Protein AF-0000000068005832 (afdb_homodimer)

Structure (mmCIF, N/CA/C/O backbone):
data_AF-0000000068005832-model_v1
#
loop_
_entity.id
_entity.type
_entity.pdbx_description
1 polymer 'Uncharacterized protein'
#
loop_
_atom_site.group_PDB
_atom_site.id
_atom_site.type_symbol
_atom_site.label_atom_id
_atom_site.label_alt_id
_atom_site.label_comp_id
_atom_site.label_asym_id
_atom_site.label_entity_id
_atom_site.label_seq_id
_atom_site.pdbx_PDB_ins_code
_atom_site.Cartn_x
_atom_site.Cartn_y
_atom_site.Cartn_z
_atom_site.occupancy
_atom_site.B_iso_or_equiv
_atom_site.auth_seq_id
_atom_site.auth_comp_id
_atom_site.auth_asym_id
_atom_site.auth_atom_id
_atom_site.pdbx_PDB_model_num
ATOM 1 N N . MET A 1 1 ? -2.735 38.55 -3.356 1 55.18 1 MET A N 1
ATOM 2 C CA . MET A 1 1 ? -2.197 38.362 -2.012 1 55.18 1 MET A CA 1
ATOM 3 C C . MET A 1 1 ? -1.033 37.377 -2.024 1 55.18 1 MET A C 1
ATOM 5 O O . MET A 1 1 ? -1.117 36.318 -2.65 1 55.18 1 MET A O 1
ATOM 9 N N . ASN A 1 2 ? 0.108 37.755 -1.456 1 75.52 2 ASN A N 1
ATOM 10 C CA . ASN A 1 2 ? 1.278 36.884 -1.427 1 75.52 2 ASN A CA 1
ATOM 11 C C . ASN A 1 2 ? 1.15 35.807 -0.353 1 75.52 2 ASN A C 1
ATOM 13 O O . ASN A 1 2 ? 0.269 35.883 0.505 1 75.52 2 ASN A O 1
ATOM 17 N N . ILE A 1 3 ? 1.871 34.743 -0.411 1 80.17 3 ILE A N 1
ATOM 18 C CA . ILE A 1 3 ? 1.793 33.602 0.495 1 80.17 3 ILE A CA 1
ATOM 19 C C . ILE A 1 3 ? 1.867 34.086 1.941 1 80.17 3 ILE A C 1
ATOM 21 O O . ILE A 1 3 ? 1.166 33.565 2.813 1 80.17 3 ILE A O 1
ATOM 25 N N . GLY A 1 4 ? 2.607 35.173 2.174 1 81.39 4 GLY A N 1
ATOM 26 C CA . GLY A 1 4 ? 2.733 35.722 3.515 1 81.39 4 GLY A CA 1
ATOM 27 C C . GLY A 1 4 ? 1.427 36.264 4.064 1 81.39 4 GLY A C 1
ATOM 28 O O . GLY A 1 4 ? 1.068 35.989 5.21 1 81.39 4 GLY A O 1
ATOM 29 N N . GLU A 1 5 ? 0.738 37.005 3.262 1 84.76 5 GLU A N 1
ATOM 30 C CA . GLU A 1 5 ? -0.557 37.547 3.661 1 84.76 5 GLU A CA 1
ATOM 31 C C . GLU A 1 5 ? -1.582 36.435 3.863 1 84.76 5 GLU A C 1
ATOM 33 O O . GLU A 1 5 ? -2.393 36.492 4.79 1 84.76 5 GLU A O 1
ATOM 38 N N . ARG A 1 6 ? -1.411 35.477 3.081 1 88.13 6 ARG A N 1
ATOM 39 C CA . ARG A 1 6 ? -2.378 34.385 3.14 1 88.13 6 ARG A CA 1
ATOM 40 C C . ARG A 1 6 ? -2.133 33.503 4.36 1 88.13 6 ARG A C 1
ATOM 42 O O . ARG A 1 6 ? -3.05 32.837 4.845 1 88.13 6 ARG A O 1
ATOM 49 N N . MET A 1 7 ? -0.956 33.503 4.856 1 93.42 7 MET A N 1
ATOM 50 C CA . MET A 1 7 ? -0.612 32.691 6.02 1 93.42 7 MET A CA 1
ATOM 51 C C . MET A 1 7 ? -1.177 33.303 7.297 1 93.42 7 MET A C 1
ATOM 53 O O . MET A 1 7 ? -1.209 32.651 8.342 1 93.42 7 MET A O 1
ATOM 57 N N . LYS A 1 8 ? -1.651 34.499 7.269 1 93.46 8 LYS A N 1
ATOM 58 C CA . LYS A 1 8 ? -2.173 35.18 8.45 1 93.46 8 LYS A CA 1
ATOM 59 C C . LYS A 1 8 ? -3.326 34.398 9.071 1 93.46 8 LYS A C 1
ATOM 61 O O . LYS A 1 8 ? -3.495 34.396 10.293 1 93.46 8 LYS A O 1
ATOM 66 N N . ARG A 1 9 ? -4.049 33.723 8.257 1 93.71 9 ARG A N 1
ATOM 67 C CA . ARG A 1 9 ? -5.197 32.972 8.753 1 93.71 9 ARG A CA 1
ATOM 68 C C . ARG A 1 9 ? -4.751 31.804 9.626 1 93.71 9 ARG A C 1
ATOM 70 O O . ARG A 1 9 ? -5.552 31.242 10.377 1 93.71 9 ARG A O 1
ATOM 77 N N . TRP A 1 10 ? -3.475 31.425 9.516 1 96.61 10 TRP A N 1
ATOM 78 C CA . TRP A 1 10 ? -2.961 30.261 10.231 1 96.61 10 TRP A CA 1
ATOM 79 C C . TRP A 1 10 ? -2.21 30.683 11.489 1 96.61 10 TRP A C 1
ATOM 81 O O . TRP A 1 10 ? -1.768 29.837 12.27 1 96.61 10 TRP A O 1
ATOM 91 N N . GLU A 1 11 ? -2.033 32.023 11.653 1 96.67 11 GLU A N 1
ATOM 92 C CA . GLU A 1 11 ? -1.343 32.508 12.845 1 96.67 11 GLU A CA 1
ATOM 93 C C . GLU A 1 11 ? -2.045 32.039 14.117 1 96.67 11 GLU A C 1
ATOM 95 O O . GLU A 1 11 ? -3.264 32.173 14.245 1 96.67 11 GLU A O 1
ATOM 100 N N . GLY A 1 12 ? -1.289 31.372 14.984 1 97.52 12 GLY A N 1
ATOM 101 C CA . GLY A 1 12 ? -1.808 30.9 16.257 1 97.52 12 GLY A CA 1
ATOM 102 C C . GLY A 1 12 ? -2.505 29.556 16.156 1 97.52 12 GLY A C 1
ATOM 103 O O . GLY A 1 12 ? -2.894 28.975 17.171 1 97.52 12 GLY A O 1
ATOM 104 N N . LYS A 1 13 ? -2.668 29.08 14.939 1 98.25 13 LYS A N 1
ATOM 105 C CA . LYS A 1 13 ? -3.28 27.768 14.751 1 98.25 13 LYS A CA 1
ATOM 106 C C . LYS A 1 13 ? -2.272 26.65 15.004 1 98.25 13 LYS A C 1
ATOM 108 O O . LYS A 1 13 ? -1.062 26.883 14.992 1 98.25 13 LYS A O 1
ATOM 113 N N . VAL A 1 14 ? -2.743 25.446 15.211 1 98.83 14 VAL A N 1
ATOM 114 C CA . VAL A 1 14 ? -1.904 24.34 15.661 1 98.83 14 VAL A CA 1
ATOM 115 C C . VAL A 1 14 ? -1.638 23.387 14.498 1 98.83 14 VAL A C 1
ATOM 117 O O . VAL A 1 14 ? -2.574 22.894 13.864 1 98.83 14 VAL A O 1
ATOM 120 N N . ALA A 1 15 ? -0.377 23.149 14.211 1 98.91 15 ALA A N 1
ATOM 121 C CA . ALA A 1 15 ? 0.056 22.194 13.194 1 98.91 15 ALA A CA 1
ATOM 122 C C . ALA A 1 15 ? 0.764 21 13.829 1 98.91 15 ALA A C 1
ATOM 124 O O . ALA A 1 15 ? 1.567 21.165 14.751 1 98.91 15 ALA A O 1
ATOM 125 N N . VAL A 1 16 ? 0.425 19.832 13.369 1 98.93 16 VAL A N 1
ATOM 126 C CA . VAL A 1 16 ? 1.159 18.622 13.722 1 98.93 16 VAL A CA 1
ATOM 127 C C . VAL A 1 16 ? 1.986 18.152 12.528 1 98.93 16 VAL A C 1
ATOM 129 O O . VAL A 1 16 ? 1.468 18.031 11.415 1 98.93 16 VAL A O 1
ATOM 132 N N . VAL A 1 17 ? 3.235 17.935 12.726 1 98.87 17 VAL A N 1
ATOM 133 C CA . VAL A 1 17 ? 4.133 17.436 11.689 1 98.87 17 VAL A CA 1
ATOM 134 C C . VAL A 1 17 ? 4.774 16.127 12.146 1 98.87 17 VAL A C 1
ATOM 136 O O . VAL A 1 17 ? 5.459 16.09 13.171 1 98.87 17 VAL A O 1
ATOM 139 N N . THR A 1 18 ? 4.554 15.078 11.42 1 98.54 18 THR A N 1
ATOM 140 C CA . THR A 1 18 ? 5.218 13.817 11.731 1 98.54 18 THR A CA 1
ATOM 141 C C . THR A 1 18 ? 6.554 13.715 10.999 1 98.54 18 THR A C 1
ATOM 143 O O . THR A 1 18 ? 6.721 14.284 9.919 1 98.54 18 THR A O 1
ATOM 146 N N . GLY A 1 19 ? 7.491 12.994 11.585 1 96.11 19 GLY A N 1
ATOM 147 C CA . GLY A 1 19 ? 8.809 12.9 10.979 1 96.11 19 GLY A CA 1
ATOM 148 C C . GLY A 1 19 ? 9.548 14.225 10.949 1 96.11 19 GLY A C 1
ATOM 149 O O . GLY A 1 19 ? 10.273 14.515 9.995 1 96.11 19 GLY A O 1
ATOM 150 N N . ALA A 1 20 ? 9.383 15.031 11.91 1 95.06 20 ALA A N 1
ATOM 151 C CA . ALA A 1 20 ? 9.895 16.398 11.943 1 95.06 20 ALA A CA 1
ATOM 152 C C . ALA A 1 20 ? 11.407 16.413 12.15 1 95.06 20 ALA A C 1
ATOM 154 O O . ALA A 1 20 ? 12.057 17.442 11.951 1 95.06 20 ALA A O 1
ATOM 155 N N . SER A 1 21 ? 12.002 15.292 12.473 1 91.67 21 SER A N 1
ATOM 156 C CA . SER A 1 21 ? 13.443 15.201 12.683 1 91.67 21 SER A CA 1
ATOM 157 C C . SER A 1 21 ? 14.185 15.032 11.361 1 91.67 21 SER A C 1
ATOM 159 O O . SER A 1 21 ? 15.407 15.184 11.305 1 91.67 21 SER A O 1
ATOM 161 N N . GLY A 1 22 ? 13.474 14.685 10.297 1 93.33 22 GLY A N 1
ATOM 162 C CA . GLY A 1 22 ? 14.09 14.539 8.988 1 93.33 22 GLY A CA 1
ATOM 163 C C . GLY A 1 22 ? 14.248 15.856 8.253 1 93.33 22 GLY A C 1
ATOM 164 O O . GLY A 1 22 ? 13.76 16.892 8.711 1 93.33 22 GLY A O 1
ATOM 165 N N . ALA A 1 23 ? 14.844 15.816 7.117 1 95.66 23 ALA A N 1
ATOM 166 C CA . ALA A 1 23 ? 15.161 17.005 6.331 1 95.66 23 ALA A CA 1
ATOM 167 C C . ALA A 1 23 ? 13.891 17.733 5.901 1 95.66 23 ALA A C 1
ATOM 169 O O . ALA A 1 23 ? 13.76 18.942 6.108 1 95.66 23 ALA A O 1
ATOM 170 N N . ILE A 1 24 ? 12.969 16.976 5.327 1 97.81 24 ILE A N 1
ATOM 171 C CA . ILE A 1 24 ? 11.745 17.577 4.809 1 97.81 24 ILE A CA 1
ATOM 172 C C . ILE A 1 24 ? 10.864 18.035 5.969 1 97.81 24 ILE A C 1
ATOM 174 O O . ILE A 1 24 ? 10.403 19.178 5.992 1 97.81 24 ILE A O 1
ATOM 178 N N . GLY A 1 25 ? 10.675 17.178 6.976 1 97.42 25 GLY A N 1
ATOM 179 C CA . GLY A 1 25 ? 9.859 17.516 8.131 1 97.42 25 GLY A CA 1
ATOM 180 C C . GLY A 1 25 ? 10.386 18.709 8.906 1 97.42 25 GLY A C 1
ATOM 181 O O . GLY A 1 25 ? 9.61 19.543 9.376 1 97.42 25 GLY A O 1
ATOM 182 N N . GLY A 1 26 ? 11.668 18.742 9.012 1 96.78 26 GLY A N 1
ATOM 183 C CA . GLY A 1 26 ? 12.285 19.882 9.672 1 96.78 26 GLY A CA 1
ATOM 184 C C . GLY A 1 26 ? 12.067 21.188 8.932 1 96.78 26 GLY A C 1
ATOM 185 O O . GLY A 1 26 ? 11.743 22.208 9.544 1 96.78 26 GLY A O 1
ATOM 186 N N . ALA A 1 27 ? 12.187 21.166 7.619 1 98.13 27 ALA A N 1
ATOM 187 C CA . ALA A 1 27 ? 11.991 22.366 6.811 1 98.13 27 ALA A CA 1
ATOM 188 C C . ALA A 1 27 ? 10.542 22.841 6.877 1 98.13 27 ALA A C 1
ATOM 190 O O . ALA A 1 27 ? 10.28 24.041 6.988 1 98.13 27 ALA A O 1
ATOM 191 N N . ILE A 1 28 ? 9.624 21.897 6.836 1 98.54 28 ILE A N 1
ATOM 192 C CA . ILE A 1 28 ? 8.207 22.234 6.925 1 98.54 28 ILE A CA 1
ATOM 193 C C . ILE A 1 28 ? 7.909 22.857 8.287 1 98.54 28 ILE A C 1
ATOM 195 O O . ILE A 1 28 ? 7.26 23.902 8.37 1 98.54 28 ILE A O 1
ATOM 199 N N . SER A 1 29 ? 8.413 22.224 9.334 1 98.32 29 SER A N 1
ATOM 200 C CA . SER A 1 29 ? 8.199 22.733 10.685 1 98.32 29 SER A CA 1
ATOM 201 C C . SER A 1 29 ? 8.734 24.154 10.832 1 98.32 29 SER A C 1
ATOM 203 O O . SER A 1 29 ? 8.051 25.027 11.371 1 98.32 29 SER A O 1
ATOM 205 N N . LYS A 1 30 ? 9.911 24.366 10.344 1 97.7 30 LYS A N 1
ATOM 206 C CA . LYS A 1 30 ? 10.561 25.67 10.433 1 97.7 30 LYS A CA 1
ATOM 207 C C . LYS A 1 30 ? 9.718 26.751 9.762 1 97.7 30 LYS A C 1
ATOM 209 O O . LYS A 1 30 ? 9.467 27.805 10.351 1 97.7 30 LYS A O 1
ATOM 214 N N . GLU A 1 31 ? 9.249 26.495 8.56 1 97.27 31 GLU A N 1
ATOM 215 C CA . GLU A 1 31 ? 8.505 27.499 7.804 1 97.27 31 GLU A CA 1
ATOM 216 C C . GLU A 1 31 ? 7.138 27.759 8.429 1 97.27 31 GLU A C 1
ATOM 218 O O . GLU A 1 31 ? 6.646 28.889 8.411 1 97.27 31 GLU A O 1
ATOM 223 N N . LEU A 1 32 ? 6.519 26.757 8.998 1 98.21 32 LEU A N 1
ATOM 224 C CA . LEU A 1 32 ? 5.236 26.931 9.669 1 98.21 32 LEU A CA 1
ATOM 225 C C . LEU A 1 32 ? 5.392 27.772 10.932 1 98.21 32 LEU A C 1
ATOM 227 O O . LEU A 1 32 ? 4.552 28.627 11.222 1 98.21 32 LEU A O 1
ATOM 231 N N . VAL A 1 33 ? 6.473 27.544 11.669 1 97.96 33 VAL A N 1
ATOM 232 C CA . VAL A 1 33 ? 6.747 28.322 12.872 1 97.96 33 VAL A CA 1
ATOM 233 C C . VAL A 1 33 ? 7 29.781 12.498 1 97.96 33 VAL A C 1
ATOM 235 O O . VAL A 1 33 ? 6.461 30.693 13.129 1 97.96 33 VAL A O 1
ATOM 238 N N . LYS A 1 34 ? 7.764 29.998 11.49 1 96.38 34 LYS A N 1
ATOM 239 C CA . LYS A 1 34 ? 8.047 31.353 11.026 1 96.38 34 LYS A CA 1
ATOM 240 C C . LYS A 1 34 ? 6.764 32.078 10.632 1 96.38 34 LYS A C 1
ATOM 242 O O . LYS A 1 34 ? 6.668 33.3 10.77 1 96.38 34 LYS A O 1
ATOM 247 N N . ALA A 1 35 ? 5.818 31.292 10.23 1 95.71 35 ALA A N 1
ATOM 248 C CA . ALA A 1 35 ? 4.547 31.86 9.79 1 95.71 35 ALA A CA 1
ATOM 249 C C . ALA A 1 35 ? 3.617 32.107 10.975 1 95.71 35 ALA A C 1
ATOM 251 O O . ALA A 1 35 ? 2.475 32.537 10.796 1 95.71 35 ALA A O 1
ATOM 252 N N . GLY A 1 36 ? 4.056 31.788 12.174 1 97.14 36 GLY A N 1
ATOM 253 C CA . GLY A 1 36 ? 3.32 32.151 13.374 1 97.14 36 GLY A CA 1
ATOM 254 C C . GLY A 1 36 ? 2.483 31.014 13.929 1 97.14 36 GLY A C 1
ATOM 255 O O . GLY A 1 36 ? 1.66 31.22 14.822 1 97.14 36 GLY A O 1
ATOM 256 N N . MET A 1 37 ? 2.656 29.82 13.45 1 98.21 37 MET A N 1
ATOM 257 C CA . MET A 1 37 ? 1.857 28.692 13.923 1 98.21 37 MET A CA 1
ATOM 258 C C . MET A 1 37 ? 2.47 28.079 15.177 1 98.21 37 MET A C 1
ATOM 260 O O . MET A 1 37 ? 3.65 28.291 15.464 1 98.21 37 MET A O 1
ATOM 264 N N . ILE A 1 38 ? 1.64 27.401 15.9 1 98.55 38 ILE A N 1
ATOM 265 C CA . ILE A 1 38 ? 2.087 26.486 16.944 1 98.55 38 ILE A CA 1
ATOM 266 C C . ILE A 1 38 ? 2.324 25.1 16.349 1 98.55 38 ILE A C 1
ATOM 268 O O . ILE A 1 38 ? 1.377 24.416 15.955 1 98.55 38 ILE A O 1
ATOM 272 N N . VAL A 1 39 ? 3.594 24.721 16.302 1 98.75 39 VAL A N 1
ATOM 273 C CA . VAL A 1 39 ? 3.929 23.472 15.627 1 98.75 39 VAL A CA 1
ATOM 274 C C . VAL A 1 39 ? 4.257 22.397 16.661 1 98.75 39 VAL A C 1
ATOM 276 O O . VAL A 1 39 ? 5.118 22.596 17.521 1 98.75 39 VAL A O 1
ATOM 279 N N . CYS A 1 40 ? 3.523 21.309 16.624 1 98.66 40 CYS A N 1
ATOM 280 C CA . CYS A 1 40 ? 3.816 20.109 17.401 1 98.66 40 CYS A CA 1
ATOM 281 C C . CYS A 1 40 ? 4.511 19.06 16.542 1 98.66 40 CYS A C 1
ATOM 283 O O . CYS A 1 40 ? 3.87 18.398 15.723 1 98.66 40 CYS A O 1
ATOM 285 N N . ALA A 1 41 ? 5.787 18.935 16.755 1 98.1 41 ALA A N 1
ATOM 286 C CA . ALA A 1 41 ? 6.615 17.998 16 1 98.1 41 ALA A CA 1
ATOM 287 C C . ALA A 1 41 ? 6.64 16.626 16.67 1 98.1 41 ALA A C 1
ATOM 289 O O . ALA A 1 41 ? 7.19 16.472 17.763 1 98.1 41 ALA A O 1
ATOM 290 N N . LEU A 1 42 ? 6.078 15.656 15.985 1 96.99 42 LEU A N 1
ATOM 291 C CA . LEU A 1 42 ? 6.103 14.298 16.518 1 96.99 42 LEU A CA 1
ATOM 292 C C . LEU A 1 42 ? 7.404 13.594 16.148 1 96.99 42 LEU A C 1
ATOM 294 O O . LEU A 1 42 ? 7.769 13.532 14.972 1 96.99 42 LEU A O 1
ATOM 298 N N . ALA A 1 43 ? 8.05 13.143 17.082 1 91.19 43 ALA A N 1
ATOM 299 C CA . ALA A 1 43 ? 9.307 12.433 16.866 1 91.19 43 ALA A CA 1
ATOM 300 C C . ALA A 1 43 ? 9.548 11.398 17.962 1 91.19 43 ALA A C 1
ATOM 302 O O . ALA A 1 43 ? 9.094 11.569 19.096 1 91.19 43 ALA A O 1
ATOM 303 N N . ARG A 1 44 ? 10.274 10.313 17.575 1 86.45 44 ARG A N 1
ATOM 304 C CA . ARG A 1 44 ? 10.646 9.313 18.57 1 86.45 44 ARG A CA 1
ATOM 305 C C . ARG A 1 44 ? 11.749 9.835 19.485 1 86.45 44 ARG A C 1
ATOM 307 O O . ARG A 1 44 ? 11.707 9.624 20.699 1 86.45 44 ARG A O 1
ATOM 314 N N . ARG A 1 45 ? 12.739 10.586 18.793 1 79.09 45 ARG A N 1
ATOM 315 C CA . ARG A 1 45 ? 13.875 11.178 19.492 1 79.09 45 ARG A CA 1
ATOM 316 C C . ARG A 1 45 ? 13.803 12.701 19.462 1 79.09 45 ARG A C 1
ATOM 318 O O . ARG A 1 45 ? 13.74 13.304 18.388 1 79.09 45 ARG A O 1
ATOM 325 N N . ARG A 1 46 ? 13.983 13.29 20.504 1 85.81 46 ARG A N 1
ATOM 326 C CA . ARG A 1 46 ? 13.739 14.716 20.691 1 85.81 46 ARG A CA 1
ATOM 327 C C . ARG A 1 46 ? 14.94 15.541 20.241 1 85.81 46 ARG A C 1
ATOM 329 O O . ARG A 1 46 ? 14.81 16.734 19.959 1 85.81 46 ARG A O 1
ATOM 336 N N . ASP A 1 47 ? 16.108 14.925 20.17 1 89.84 47 ASP A N 1
ATOM 337 C CA . ASP A 1 47 ? 17.357 15.669 20.037 1 89.84 47 ASP A CA 1
ATOM 338 C C . ASP A 1 47 ? 17.361 16.512 18.764 1 89.84 47 ASP A C 1
ATOM 340 O O . ASP A 1 47 ? 17.664 17.707 18.805 1 89.84 47 ASP A O 1
ATOM 344 N N . LYS A 1 48 ? 16.929 15.949 17.67 1 89.04 48 LYS A N 1
ATOM 345 C CA . LYS A 1 48 ? 16.955 16.677 16.405 1 89.04 48 LYS A CA 1
ATOM 346 C C . LYS A 1 48 ? 15.926 17.804 16.398 1 89.04 48 LYS A C 1
ATOM 348 O O . LYS A 1 48 ? 16.187 18.887 15.87 1 89.04 48 LYS A O 1
ATOM 353 N N . VAL A 1 49 ? 14.821 17.611 16.946 1 93 49 VAL A N 1
ATOM 354 C CA . VAL A 1 49 ? 13.764 18.616 17.006 1 93 49 VAL A CA 1
ATOM 355 C C . VAL A 1 49 ? 14.179 19.747 17.944 1 93 49 VAL A C 1
ATOM 357 O O . VAL A 1 49 ? 13.926 20.92 17.662 1 93 49 VAL A O 1
ATOM 360 N N . GLU A 1 50 ? 14.846 19.407 18.984 1 93.02 50 GLU A N 1
ATOM 361 C CA . GLU A 1 50 ? 15.319 20.414 19.93 1 93.02 50 GLU A CA 1
ATOM 362 C C . GLU A 1 50 ? 16.381 21.309 19.298 1 93.02 50 GLU A C 1
ATOM 364 O O . GLU A 1 50 ? 16.421 22.513 19.559 1 93.02 50 GLU A O 1
ATOM 369 N N . LYS A 1 51 ? 17.219 20.697 18.562 1 93.24 51 LYS A N 1
ATOM 370 C CA . LYS A 1 51 ? 18.212 21.489 17.843 1 93.24 51 LYS A CA 1
ATOM 371 C C . LYS A 1 51 ? 17.543 22.48 16.894 1 93.24 51 LYS A C 1
ATOM 373 O O . LYS A 1 51 ? 17.964 23.634 16.796 1 93.24 51 LYS A O 1
ATOM 378 N N . LEU A 1 52 ? 16.564 22.002 16.183 1 93.87 52 LEU A N 1
ATOM 379 C CA . LEU A 1 52 ? 15.808 22.88 15.296 1 93.87 52 LEU A CA 1
ATOM 380 C C . LEU A 1 52 ? 15.136 24 16.084 1 93.87 52 LEU A C 1
ATOM 382 O O . LEU A 1 52 ? 15.167 25.161 15.67 1 93.87 52 LEU A O 1
ATOM 386 N N . ARG A 1 53 ? 14.561 23.685 17.178 1 93.85 53 ARG A N 1
ATOM 387 C CA . ARG A 1 53 ? 13.892 24.659 18.035 1 93.85 53 ARG A CA 1
ATOM 388 C C . ARG A 1 53 ? 14.854 25.76 18.468 1 93.85 53 ARG A C 1
ATOM 390 O O . ARG A 1 53 ? 14.5 26.941 18.456 1 93.85 53 ARG A O 1
ATOM 397 N N . ALA A 1 54 ? 16.009 25.389 18.802 1 92.9 54 ALA A N 1
ATOM 398 C CA . ALA A 1 54 ? 17.024 26.324 19.279 1 92.9 54 ALA A CA 1
ATOM 399 C C . ALA A 1 54 ? 17.429 27.301 18.179 1 92.9 54 ALA A C 1
ATOM 401 O O . ALA A 1 54 ? 17.849 28.425 18.462 1 92.9 54 ALA A O 1
ATOM 402 N N . SER A 1 55 ? 17.227 26.849 16.98 1 91.94 55 SER A N 1
ATOM 403 C CA . SER A 1 55 ? 17.616 27.69 15.853 1 91.94 55 SER A CA 1
ATOM 404 C C . SER A 1 55 ? 16.52 28.692 15.506 1 91.94 55 SER A C 1
ATOM 406 O O . SER A 1 55 ? 16.741 29.615 14.719 1 91.94 55 SER A O 1
ATOM 408 N N . LEU A 1 56 ? 15.387 28.519 16.002 1 92.59 56 LEU A N 1
ATOM 409 C CA . LEU A 1 56 ? 14.231 29.355 15.697 1 92.59 56 LEU A CA 1
ATOM 410 C C . LEU A 1 56 ? 14.034 30.422 16.769 1 92.59 56 LEU A C 1
ATOM 412 O O . LEU A 1 56 ? 13.149 30.299 17.618 1 92.59 56 LEU A O 1
ATOM 416 N N . PHE A 1 57 ? 14.92 31.379 16.783 1 86.7 57 PHE A N 1
ATOM 417 C CA . PHE A 1 57 ? 14.852 32.482 17.734 1 86.7 57 PHE A CA 1
ATOM 418 C C . PHE A 1 57 ? 14.112 33.671 17.133 1 86.7 57 PHE A C 1
ATOM 420 O O . PHE A 1 57 ? 14.256 33.962 15.944 1 86.7 57 PHE A O 1
ATOM 427 N N . ASP A 1 58 ? 13.257 34.381 17.874 1 89.95 58 ASP A N 1
ATOM 428 C CA . ASP A 1 58 ? 12.573 35.619 17.511 1 89.95 58 ASP A CA 1
ATOM 429 C C . ASP A 1 58 ? 11.613 35.395 16.345 1 89.95 58 ASP A C 1
ATOM 431 O O . ASP A 1 58 ? 11.633 36.143 15.365 1 89.95 58 ASP A O 1
ATOM 435 N N . VAL A 1 59 ? 11.033 34.26 16.356 1 89.94 59 VAL A N 1
ATOM 436 C CA . VAL A 1 59 ? 10.008 33.994 15.353 1 89.94 59 VAL A CA 1
ATOM 437 C C . VAL A 1 59 ? 8.627 34.023 16.004 1 89.94 59 VAL A C 1
ATOM 439 O O . VAL A 1 59 ? 8.508 33.915 17.227 1 89.94 59 VAL A O 1
ATOM 442 N N . ALA A 1 60 ? 7.63 34.267 15.229 1 91.75 60 ALA A N 1
ATOM 443 C CA . ALA A 1 60 ? 6.272 34.528 15.701 1 91.75 60 ALA A CA 1
ATOM 444 C C . ALA A 1 60 ? 5.64 33.265 16.277 1 91.75 60 ALA A C 1
ATOM 446 O O . ALA A 1 60 ? 4.879 33.33 17.246 1 91.75 60 ALA A O 1
ATOM 447 N N . GLY A 1 61 ? 6.017 32.102 15.788 1 95.13 61 GLY A N 1
ATOM 448 C CA . GLY A 1 61 ? 5.418 30.847 16.216 1 95.13 61 GLY A CA 1
ATOM 449 C C . GLY A 1 61 ? 6.261 30.099 17.231 1 95.13 61 GLY A C 1
ATOM 450 O O . GLY A 1 61 ? 7.196 30.661 17.804 1 95.13 61 GLY A O 1
ATOM 451 N N . ASN A 1 62 ? 5.832 28.861 17.524 1 96.18 62 ASN A N 1
ATOM 452 C CA . ASN A 1 62 ? 6.528 28.018 18.491 1 96.18 62 ASN A CA 1
ATOM 453 C C . ASN A 1 62 ? 6.651 26.58 17.995 1 96.18 62 ASN A C 1
ATOM 455 O O . ASN A 1 62 ? 5.723 26.049 17.383 1 96.18 62 ASN A O 1
ATOM 459 N N . LEU A 1 63 ? 7.793 26.024 18.3 1 97.42 63 LEU A N 1
ATOM 460 C CA . LEU A 1 63 ? 8.04 24.62 17.99 1 97.42 63 LEU A CA 1
ATOM 461 C C . LEU A 1 63 ? 8.047 23.776 19.26 1 97.42 63 LEU A C 1
ATOM 463 O O . LEU A 1 63 ? 8.855 24.01 20.162 1 97.42 63 LEU A O 1
ATOM 467 N N . ASN A 1 64 ? 7.146 22.837 19.319 1 96.41 64 ASN A N 1
ATOM 468 C CA . ASN A 1 64 ? 7.074 21.902 20.437 1 96.41 64 ASN A CA 1
ATOM 469 C C . ASN A 1 64 ? 7.475 20.492 20.014 1 96.41 64 ASN A C 1
ATOM 471 O O . ASN A 1 64 ? 7.015 19.994 18.985 1 96.41 64 ASN A O 1
ATOM 475 N N . CYS A 1 65 ? 8.33 19.914 20.788 1 95.52 65 CYS A N 1
ATOM 476 C CA . CYS A 1 65 ? 8.699 18.521 20.559 1 95.52 65 CYS A CA 1
ATOM 477 C C . CYS A 1 65 ? 7.777 17.58 21.324 1 95.52 65 CYS A C 1
ATOM 479 O O . CYS A 1 65 ? 7.696 17.647 22.552 1 95.52 65 CYS A O 1
ATOM 481 N N . VAL A 1 66 ? 7.066 16.755 20.605 1 95.7 66 VAL A N 1
ATOM 482 C CA . VAL A 1 66 ? 6.151 15.799 21.22 1 95.7 66 VAL A CA 1
ATOM 483 C C . VAL A 1 66 ? 6.638 14.375 20.957 1 95.7 66 VAL A C 1
ATOM 485 O O . VAL A 1 66 ? 6.721 13.944 19.805 1 95.7 66 VAL A O 1
ATOM 488 N N . GLU A 1 67 ? 6.992 13.696 21.998 1 94.34 67 GLU A N 1
ATOM 489 C CA . GLU A 1 67 ? 7.468 12.323 21.853 1 94.34 67 GLU A CA 1
ATOM 490 C C . GLU A 1 67 ? 6.344 11.394 21.401 1 94.34 67 GLU A C 1
ATOM 492 O O . GLU A 1 67 ? 5.298 11.316 22.048 1 94.34 67 GLU A O 1
ATOM 497 N N . CYS A 1 68 ? 6.577 10.723 20.258 1 97.13 68 CYS A N 1
ATOM 498 C CA . CYS A 1 68 ? 5.535 9.86 19.712 1 97.13 68 CYS A CA 1
ATOM 499 C C . CYS A 1 68 ? 6.108 8.908 18.669 1 97.13 68 CYS A C 1
ATOM 501 O O . CYS A 1 68 ? 6.783 9.339 17.732 1 97.13 68 CYS A O 1
ATOM 503 N N . ASP A 1 69 ? 5.95 7.637 18.893 1 97.54 69 ASP A N 1
ATOM 504 C CA . ASP A 1 69 ? 6.101 6.643 17.834 1 97.54 69 ASP A CA 1
ATOM 505 C C . ASP A 1 69 ? 4.78 6.412 17.105 1 97.54 69 ASP A C 1
ATOM 507 O O . ASP A 1 69 ? 3.865 5.79 17.649 1 97.54 69 ASP A O 1
ATOM 511 N N . ILE A 1 70 ? 4.728 6.859 15.86 1 97.96 70 ILE A N 1
ATOM 512 C CA . ILE A 1 70 ? 3.44 6.887 15.176 1 97.96 70 ILE A CA 1
ATOM 513 C C . ILE A 1 70 ? 2.996 5.462 14.855 1 97.96 70 ILE A C 1
ATOM 515 O O . ILE A 1 70 ? 1.854 5.238 14.445 1 97.96 70 ILE A O 1
ATOM 519 N N . THR A 1 71 ? 3.901 4.449 14.969 1 97.57 71 THR A N 1
ATOM 520 C CA . THR A 1 71 ? 3.53 3.06 14.724 1 97.57 71 THR A CA 1
ATOM 521 C C . THR A 1 71 ? 2.832 2.464 15.943 1 97.57 71 THR A C 1
ATOM 523 O O . THR A 1 71 ? 2.354 1.328 15.898 1 97.57 71 THR A O 1
ATOM 526 N N . VAL A 1 72 ? 2.817 3.153 17.052 1 98.09 72 VAL A N 1
ATOM 527 C CA . VAL A 1 72 ? 2.165 2.726 18.285 1 98.09 72 VAL A CA 1
ATOM 528 C C . VAL A 1 72 ? 0.9 3.551 18.514 1 98.09 72 VAL A C 1
ATOM 530 O O . VAL A 1 72 ? 0.977 4.737 18.841 1 98.09 72 VAL A O 1
ATOM 533 N N . GLU A 1 73 ? -0.24 2.93 18.438 1 98.27 73 GLU A N 1
ATOM 534 C CA . GLU A 1 73 ? -1.523 3.626 18.493 1 98.27 73 GLU A CA 1
ATOM 535 C C . GLU A 1 73 ? -1.669 4.412 19.792 1 98.27 73 GLU A C 1
ATOM 537 O O . GLU A 1 73 ? -2.141 5.55 19.785 1 98.27 73 GLU A O 1
ATOM 542 N N . GLU A 1 74 ? -1.292 3.836 20.851 1 98.23 74 GLU A N 1
ATOM 543 C CA . GLU A 1 74 ? -1.439 4.497 22.144 1 98.23 74 GLU A CA 1
ATOM 544 C C . GLU A 1 74 ? -0.583 5.758 22.219 1 98.23 74 GLU A C 1
ATOM 546 O O . GLU A 1 74 ? -0.984 6.751 22.83 1 98.23 74 GLU A O 1
ATOM 551 N N . ASP A 1 75 ? 0.618 5.735 21.656 1 98.25 75 ASP A N 1
ATOM 552 C CA . ASP A 1 75 ? 1.447 6.934 21.584 1 98.25 75 ASP A CA 1
ATOM 553 C C . ASP A 1 75 ? 0.743 8.043 20.805 1 98.25 75 ASP A C 1
ATOM 555 O O . ASP A 1 75 ? 0.76 9.205 21.216 1 98.25 75 ASP A O 1
ATOM 559 N N . VAL A 1 76 ? 0.118 7.664 19.678 1 98.62 76 VAL A N 1
ATOM 560 C CA . VAL A 1 76 ? -0.578 8.624 18.828 1 98.62 76 VAL A CA 1
ATOM 561 C C . VAL A 1 76 ? -1.75 9.237 19.591 1 98.62 76 VAL A C 1
ATOM 563 O O . VAL A 1 76 ? -1.91 10.459 19.618 1 98.62 76 VAL A O 1
ATOM 566 N N . LYS A 1 77 ? -2.523 8.408 20.246 1 98.34 77 LYS A N 1
ATOM 567 C CA . LYS A 1 77 ? -3.659 8.89 21.026 1 98.34 77 LYS A CA 1
ATOM 568 C C . LYS A 1 77 ? -3.205 9.836 22.133 1 98.34 77 LYS A C 1
ATOM 570 O O . LYS A 1 77 ? -3.826 10.876 22.362 1 98.34 77 LYS A O 1
ATOM 575 N N . HIS A 1 78 ? -2.137 9.501 22.768 1 98.26 78 HIS A N 1
ATOM 576 C CA . HIS A 1 78 ? -1.61 10.33 23.846 1 98.26 78 HIS A CA 1
ATOM 577 C C . HIS A 1 78 ? -1.125 11.676 23.319 1 98.26 78 HIS A C 1
ATOM 579 O O . HIS A 1 78 ? -1.383 12.716 23.929 1 98.26 78 HIS A O 1
ATOM 585 N N . ALA A 1 79 ? -0.397 11.68 22.252 1 98.4 79 ALA A N 1
ATOM 586 C CA . ALA A 1 79 ? 0.121 12.912 21.661 1 98.4 79 ALA A CA 1
ATOM 587 C C . ALA A 1 79 ? -1.015 13.851 21.266 1 98.4 79 ALA A C 1
ATOM 589 O O . ALA A 1 79 ? -0.996 15.036 21.607 1 98.4 79 ALA A O 1
ATOM 590 N N . PHE A 1 80 ? -2.012 13.337 20.581 1 98.66 80 PHE A N 1
ATOM 591 C CA . PHE A 1 80 ? -3.121 14.166 20.126 1 98.66 80 PHE A CA 1
ATOM 592 C C . PHE A 1 80 ? -3.982 14.61 21.302 1 98.66 80 PHE A C 1
ATOM 594 O O . PHE A 1 80 ? -4.533 15.713 21.294 1 98.66 80 PHE A O 1
ATOM 601 N N . GLY A 1 81 ? -4.114 13.71 22.292 1 98.37 81 GLY A N 1
ATOM 602 C CA . GLY A 1 81 ? -4.781 14.118 23.518 1 98.37 81 GLY A CA 1
ATOM 603 C C . GLY A 1 81 ? -4.087 15.27 24.22 1 98.37 81 GLY A C 1
ATOM 604 O O . GLY A 1 81 ? -4.742 16.208 24.68 1 98.37 81 GLY A O 1
ATOM 605 N N . TRP A 1 82 ? -2.803 15.196 24.324 1 98.34 82 TRP A N 1
ATOM 606 C CA . TRP A 1 82 ? -2.027 16.27 24.935 1 98.34 82 TRP A CA 1
ATOM 607 C C . TRP A 1 82 ? -2.204 17.575 24.166 1 98.34 82 TRP A C 1
ATOM 609 O O . TRP A 1 82 ? -2.365 18.64 24.767 1 98.34 82 TRP A O 1
ATOM 619 N N . ILE A 1 83 ? -2.205 17.533 22.854 1 98.46 83 ILE A N 1
ATOM 620 C CA . ILE A 1 83 ? -2.365 18.71 22.007 1 98.46 83 ILE A CA 1
ATOM 621 C C . ILE A 1 83 ? -3.746 19.322 22.231 1 98.46 83 ILE A C 1
ATOM 623 O O . ILE A 1 83 ? -3.882 20.545 22.323 1 98.46 83 ILE A O 1
ATOM 627 N N . GLU A 1 84 ? -4.732 18.463 22.278 1 98.2 84 GLU A N 1
ATOM 628 C CA . GLU A 1 84 ? -6.09 18.922 22.554 1 98.2 84 GLU A CA 1
ATOM 629 C C . GLU A 1 84 ? -6.174 19.612 23.913 1 98.2 84 GLU A C 1
ATOM 631 O O . GLU A 1 84 ? -6.792 20.671 24.04 1 98.2 84 GLU A O 1
ATOM 636 N N . GLY A 1 85 ? -5.58 19.023 24.897 1 98.16 85 GLY A N 1
ATOM 637 C CA . GLY A 1 85 ? -5.609 19.585 26.238 1 98.16 85 GLY A CA 1
ATOM 638 C C . GLY A 1 85 ? -4.828 20.881 26.358 1 98.16 85 GLY A C 1
ATOM 639 O O . GLY A 1 85 ? -5.231 21.789 27.089 1 98.16 85 GLY A O 1
ATOM 640 N N . THR A 1 86 ? -3.726 21.033 25.629 1 98.33 86 THR A N 1
ATOM 641 C CA . THR A 1 86 ? -2.801 22.15 25.783 1 98.33 86 THR A CA 1
ATOM 642 C C . THR A 1 86 ? -3.187 23.303 24.861 1 98.33 86 THR A C 1
ATOM 644 O O . THR A 1 86 ? -3.097 24.47 25.247 1 98.33 86 THR A O 1
ATOM 647 N N . TYR A 1 87 ? -3.632 22.954 23.644 1 98.16 87 TYR A N 1
ATOM 648 C CA . TYR A 1 87 ? -3.797 24.015 22.657 1 98.16 87 TYR A CA 1
ATOM 649 C C . TYR A 1 87 ? -5.211 24.018 22.089 1 98.16 87 TYR A C 1
ATOM 651 O O . TYR A 1 87 ? -5.544 24.848 21.24 1 98.16 87 TYR A O 1
ATOM 659 N N . GLY A 1 88 ? -6.047 23.055 22.505 1 97.83 88 GLY A N 1
ATOM 660 C CA . GLY A 1 88 ? -7.449 23.043 22.117 1 97.83 88 GLY A CA 1
ATOM 661 C C . GLY A 1 88 ? -7.73 22.145 20.926 1 97.83 88 GLY A C 1
ATOM 662 O O . GLY A 1 88 ? -8.89 21.915 20.576 1 97.83 88 GLY A O 1
ATOM 663 N N . GLY A 1 89 ? -6.685 21.712 20.203 1 98.11 89 GLY A N 1
ATOM 664 C CA . GLY A 1 89 ? -6.898 20.806 19.085 1 98.11 89 GLY A CA 1
ATOM 665 C C . GLY A 1 89 ? -5.953 21.057 17.925 1 98.11 89 GLY A C 1
ATOM 666 O O . GLY A 1 89 ? -5.042 21.882 18.027 1 98.11 89 GLY A O 1
ATOM 667 N N . VAL A 1 90 ? -6.195 20.326 16.817 1 98.55 90 VAL A N 1
ATOM 668 C CA . VAL A 1 90 ? -5.312 20.351 15.655 1 98.55 90 VAL A CA 1
ATOM 669 C C . VAL A 1 90 ? -6.018 21.03 14.484 1 98.55 90 VAL A C 1
ATOM 671 O O . VAL A 1 90 ? -7.195 20.766 14.223 1 98.55 90 VAL A O 1
ATOM 674 N N . ASP A 1 91 ? -5.309 21.894 13.765 1 98.7 91 ASP A N 1
ATOM 675 C CA . ASP A 1 91 ? -5.873 22.592 12.614 1 98.7 91 ASP A CA 1
ATOM 676 C C . ASP A 1 91 ? -5.241 22.104 11.312 1 98.7 91 ASP A C 1
ATOM 678 O O . ASP A 1 91 ? -5.854 22.192 10.246 1 98.7 91 ASP A O 1
ATOM 682 N N . LEU A 1 92 ? -3.997 21.677 11.383 1 98.87 92 LEU A N 1
ATOM 683 C CA . LEU A 1 92 ? -3.219 21.208 10.242 1 98.87 92 LEU A CA 1
ATOM 684 C C . LEU A 1 92 ? -2.422 19.959 10.603 1 98.87 92 LEU A C 1
ATOM 686 O O . LEU A 1 92 ? -1.742 19.927 11.631 1 98.87 92 LEU A O 1
ATOM 690 N N . LEU A 1 93 ? -2.575 18.928 9.833 1 98.94 93 LEU A N 1
ATOM 691 C CA . LEU A 1 93 ? -1.735 17.74 9.947 1 98.94 93 LEU A CA 1
ATOM 692 C C . LEU A 1 93 ? -0.865 17.57 8.706 1 98.94 93 LEU A C 1
ATOM 694 O O . LEU A 1 93 ? -1.371 17.573 7.582 1 98.94 93 LEU A O 1
ATOM 698 N N . VAL A 1 94 ? 0.408 17.468 8.908 1 98.94 94 VAL A N 1
ATOM 699 C CA . VAL A 1 94 ? 1.339 17.109 7.843 1 98.94 94 VAL A CA 1
ATOM 700 C C . VAL A 1 94 ? 1.913 15.718 8.106 1 98.94 94 VAL A C 1
ATOM 702 O O . VAL A 1 94 ? 2.807 15.556 8.94 1 98.94 94 VAL A O 1
ATOM 705 N N . ASN A 1 95 ? 1.388 14.791 7.404 1 98.88 95 ASN A N 1
ATOM 706 C CA . ASN A 1 95 ? 1.964 13.45 7.41 1 98.88 95 ASN A CA 1
ATOM 707 C C . ASN A 1 95 ? 3.223 13.377 6.552 1 98.88 95 ASN A C 1
ATOM 709 O O . ASN A 1 95 ? 3.14 13.257 5.328 1 98.88 95 ASN A O 1
ATOM 713 N N . ASN A 1 96 ? 4.345 13.324 7.237 1 98.5 96 ASN A N 1
ATOM 714 C CA . ASN A 1 96 ? 5.622 13.347 6.532 1 98.5 96 ASN A CA 1
ATOM 715 C C . ASN A 1 96 ? 6.504 12.167 6.931 1 98.5 96 ASN A C 1
ATOM 717 O O . ASN A 1 96 ? 7.432 11.807 6.205 1 98.5 96 ASN A O 1
ATOM 721 N N . ALA A 1 97 ? 6.187 11.575 8.086 1 97.81 97 ALA A N 1
ATOM 722 C CA . ALA A 1 97 ? 6.999 10.459 8.562 1 97.81 97 ALA A CA 1
ATOM 723 C C . ALA A 1 97 ? 7.037 9.331 7.535 1 97.81 97 ALA A C 1
ATOM 725 O O . ALA A 1 97 ? 6.02 9.015 6.913 1 97.81 97 ALA A O 1
ATOM 726 N N . GLY A 1 98 ? 8.164 8.763 7.33 1 96.37 98 GLY A N 1
ATOM 727 C CA . GLY A 1 98 ? 8.351 7.633 6.435 1 96.37 98 GLY A CA 1
ATOM 728 C C . GLY A 1 98 ? 9.715 6.984 6.569 1 96.37 98 GLY A C 1
ATOM 729 O O . GLY A 1 98 ? 10.654 7.6 7.079 1 96.37 98 GLY A O 1
ATOM 730 N N . VAL A 1 99 ? 9.798 5.772 6.141 1 95.96 99 VAL A N 1
ATOM 731 C CA . VAL A 1 99 ? 11.068 5.055 6.138 1 95.96 99 VAL A CA 1
ATOM 732 C C . VAL A 1 99 ? 11.239 4.31 4.816 1 95.96 99 VAL A C 1
ATOM 734 O O . VAL A 1 99 ? 10.263 4.071 4.1 1 95.96 99 VAL A O 1
ATOM 737 N N . ILE A 1 100 ? 12.419 4.043 4.496 1 94.3 100 ILE A N 1
ATOM 738 C CA . ILE A 1 100 ? 12.817 3.183 3.387 1 94.3 100 ILE A CA 1
ATOM 739 C C . ILE A 1 100 ? 13.76 2.093 3.893 1 94.3 100 ILE A C 1
ATOM 741 O O . ILE A 1 100 ? 14.636 2.356 4.72 1 94.3 100 ILE A O 1
ATOM 745 N N . THR A 1 101 ? 13.459 0.894 3.515 1 90.82 101 THR A N 1
ATOM 746 C CA . THR A 1 101 ? 14.316 -0.211 3.93 1 90.82 101 THR A CA 1
ATOM 747 C C . THR A 1 101 ? 15.158 -0.711 2.76 1 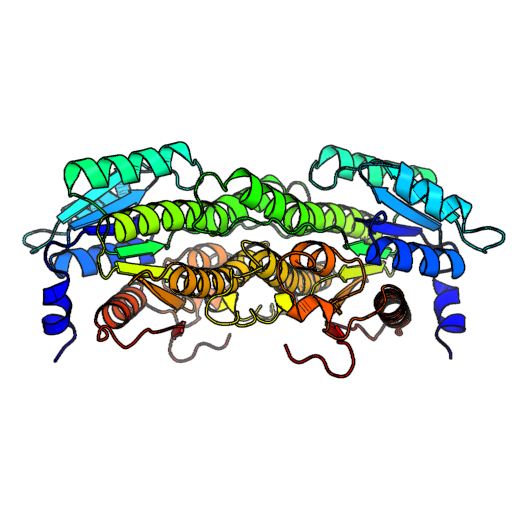90.82 101 THR A C 1
ATOM 749 O O . THR A 1 101 ? 14.753 -0.595 1.602 1 90.82 101 THR A O 1
ATOM 752 N N . LYS A 1 102 ? 16.26 -1.288 3.013 1 85.7 102 LYS A N 1
ATOM 753 C CA . LYS A 1 102 ? 17.223 -1.674 1.986 1 85.7 102 LYS A CA 1
ATOM 754 C C . LYS A 1 102 ? 16.898 -3.053 1.419 1 85.7 102 LYS A C 1
ATOM 756 O O . LYS A 1 102 ? 17.365 -3.41 0.335 1 85.7 102 LYS A O 1
ATOM 761 N N . CYS A 1 103 ? 16.062 -3.787 1.931 1 91.68 103 CYS A N 1
ATOM 762 C CA . CYS A 1 103 ? 15.867 -5.176 1.532 1 91.68 103 CYS A CA 1
ATOM 763 C C . CYS A 1 103 ? 14.945 -5.272 0.322 1 91.68 103 CYS A C 1
ATOM 765 O O . CYS A 1 103 ? 13.989 -4.503 0.202 1 91.68 103 CYS A O 1
ATOM 767 N N . LEU A 1 104 ? 15.323 -6.242 -0.506 1 94.52 104 LEU A N 1
ATOM 768 C CA . LEU A 1 104 ? 14.446 -6.594 -1.617 1 94.52 104 LEU A CA 1
ATOM 769 C C . LEU A 1 104 ? 13.198 -7.315 -1.117 1 94.52 104 LEU A C 1
ATOM 771 O O . LEU A 1 104 ? 13.206 -7.899 -0.031 1 94.52 104 LEU A O 1
ATOM 775 N N . LEU A 1 105 ? 12.138 -7.301 -1.896 1 96.98 105 LEU A N 1
ATOM 776 C CA . LEU A 1 105 ? 10.904 -8.012 -1.578 1 96.98 105 LEU A CA 1
ATOM 777 C C . LEU A 1 105 ? 11.132 -9.52 -1.573 1 96.98 105 LEU A C 1
ATOM 779 O O . LEU A 1 105 ? 10.476 -10.248 -0.825 1 96.98 105 LEU A O 1
ATOM 783 N N . THR A 1 106 ? 12.085 -9.992 -2.342 1 96.08 106 THR A N 1
ATOM 784 C CA . THR A 1 106 ? 12.312 -11.421 -2.525 1 96.08 106 THR A CA 1
ATOM 785 C C . THR A 1 106 ? 13.483 -11.897 -1.67 1 96.08 106 THR A C 1
ATOM 787 O O . THR A 1 106 ? 13.875 -13.064 -1.739 1 96.08 106 THR A O 1
ATOM 790 N N . GLU A 1 107 ? 14.066 -11.005 -0.917 1 95.22 107 GLU A N 1
ATOM 791 C CA . GLU A 1 107 ? 15.217 -11.349 -0.088 1 95.22 107 GLU A CA 1
ATOM 792 C C . GLU A 1 107 ? 14.791 -12.141 1.145 1 95.22 107 GLU A C 1
ATOM 794 O O . GLU A 1 107 ? 13.734 -11.881 1.722 1 95.22 107 GLU A O 1
ATOM 799 N N . LYS A 1 108 ? 15.684 -13.031 1.558 1 94.09 108 LYS A N 1
ATOM 800 C CA . LYS A 1 108 ? 15.408 -13.82 2.755 1 94.09 108 LYS A CA 1
ATOM 801 C C . LYS A 1 108 ? 15.375 -12.938 4 1 94.09 108 LYS A C 1
ATOM 803 O O . LYS A 1 108 ? 16.075 -11.925 4.068 1 94.09 108 LYS A O 1
ATOM 808 N N . ASN A 1 109 ? 14.566 -13.29 4.965 1 93.25 109 ASN A N 1
ATOM 809 C CA . ASN A 1 109 ? 14.509 -12.688 6.293 1 93.25 109 ASN A CA 1
ATOM 810 C C . ASN A 1 109 ? 14.191 -11.197 6.22 1 93.25 109 ASN A C 1
ATOM 812 O O . ASN A 1 109 ? 14.77 -10.397 6.957 1 93.25 109 ASN A O 1
ATOM 816 N N . ASN A 1 110 ? 13.321 -10.801 5.271 1 96.21 110 ASN A N 1
ATOM 817 C CA . ASN A 1 110 ? 12.997 -9.388 5.107 1 96.21 110 ASN A CA 1
ATOM 818 C C . ASN A 1 110 ? 11.689 -9.028 5.805 1 96.21 110 ASN A C 1
ATOM 820 O O . ASN A 1 110 ? 11.155 -7.935 5.608 1 96.21 110 ASN A O 1
ATOM 824 N N . THR A 1 111 ? 11.126 -9.91 6.647 1 97.52 111 THR A N 1
ATOM 825 C CA . THR A 1 111 ? 9.803 -9.724 7.232 1 97.52 111 THR A CA 1
ATOM 826 C C . THR A 1 111 ? 9.762 -8.461 8.088 1 97.52 111 THR A C 1
ATOM 828 O O . THR A 1 111 ? 8.82 -7.672 7.994 1 97.52 111 THR A O 1
ATOM 831 N N . LYS A 1 112 ? 10.722 -8.313 8.884 1 97.01 112 LYS A N 1
ATOM 832 C CA . LYS A 1 112 ? 10.781 -7.127 9.734 1 97.01 112 LYS A CA 1
ATOM 833 C C . LYS A 1 112 ? 10.769 -5.851 8.898 1 97.01 112 LYS A C 1
ATOM 835 O O . LYS A 1 112 ? 10.107 -4.875 9.255 1 97.01 112 LYS A O 1
ATOM 840 N N . ASP A 1 113 ? 11.476 -5.835 7.795 1 96.15 113 ASP A N 1
ATOM 841 C CA . ASP A 1 113 ? 11.553 -4.671 6.917 1 96.15 113 ASP A CA 1
ATOM 842 C C . ASP A 1 113 ? 10.204 -4.39 6.259 1 96.15 113 ASP A C 1
ATOM 844 O O . ASP A 1 113 ? 9.805 -3.232 6.118 1 96.15 113 ASP A O 1
ATOM 848 N N . LEU A 1 114 ? 9.529 -5.445 5.841 1 97.71 114 LEU A N 1
ATOM 849 C CA . LEU A 1 114 ? 8.198 -5.292 5.264 1 97.71 114 LEU A CA 1
ATOM 850 C C . LEU A 1 114 ? 7.255 -4.606 6.247 1 97.71 114 LEU A C 1
ATOM 852 O O . LEU A 1 114 ? 6.595 -3.624 5.898 1 97.71 114 LEU A O 1
ATOM 856 N N . TYR A 1 115 ? 7.273 -5.048 7.44 1 97.75 115 TYR A N 1
ATOM 857 C CA . TYR A 1 115 ? 6.374 -4.513 8.457 1 97.75 115 TYR A CA 1
ATOM 858 C C . TYR A 1 115 ? 6.765 -3.09 8.835 1 97.75 115 TYR A C 1
ATOM 860 O O . TYR A 1 115 ? 5.9 -2.231 9.023 1 97.75 115 TYR A O 1
ATOM 868 N N . THR A 1 116 ? 8.049 -2.882 8.969 1 97.42 116 THR A N 1
ATOM 869 C CA . THR A 1 116 ? 8.51 -1.546 9.327 1 97.42 116 THR A CA 1
ATOM 870 C C . THR A 1 116 ? 7.994 -0.511 8.331 1 97.42 116 THR A C 1
ATOM 872 O O . THR A 1 116 ? 7.483 0.539 8.727 1 97.42 116 THR A O 1
ATOM 875 N N . THR A 1 117 ? 8.084 -0.779 7.067 1 97.73 117 THR A N 1
ATOM 876 C CA . THR A 1 117 ? 7.644 0.144 6.027 1 97.73 117 THR A CA 1
ATOM 877 C C . THR A 1 117 ? 6.129 0.322 6.068 1 97.73 117 THR A C 1
ATOM 879 O O . THR A 1 117 ? 5.63 1.449 6.043 1 97.73 117 THR A O 1
ATOM 882 N N . MET A 1 118 ? 5.368 -0.703 6.215 1 97.46 118 MET A N 1
ATOM 883 C CA . MET A 1 118 ? 3.91 -0.634 6.197 1 97.46 118 MET A CA 1
ATOM 884 C C . MET A 1 118 ? 3.383 0.071 7.443 1 97.46 118 MET A C 1
ATOM 886 O O . MET A 1 118 ? 2.471 0.895 7.357 1 97.46 118 MET A O 1
ATOM 890 N N . GLU A 1 119 ? 3.992 -0.242 8.557 1 98.15 119 GLU A N 1
ATOM 891 C CA . GLU A 1 119 ? 3.529 0.328 9.819 1 98.15 119 GLU A CA 1
ATOM 892 C C . GLU A 1 119 ? 3.817 1.825 9.887 1 98.15 119 GLU A C 1
ATOM 894 O O . GLU A 1 119 ? 2.981 2.602 10.352 1 98.15 119 GLU A O 1
ATOM 899 N N . THR A 1 120 ? 4.918 2.187 9.438 1 98.17 120 THR A N 1
ATOM 900 C CA . THR A 1 120 ? 5.296 3.593 9.528 1 98.17 120 THR A CA 1
ATOM 901 C C . THR A 1 120 ? 4.62 4.406 8.428 1 98.17 120 THR A C 1
ATOM 903 O O . THR A 1 120 ? 3.942 5.397 8.709 1 98.17 120 THR A O 1
ATOM 906 N N . ASN A 1 121 ? 4.742 3.974 7.158 1 98.56 121 ASN A N 1
ATOM 907 C CA . ASN A 1 121 ? 4.357 4.799 6.017 1 98.56 121 ASN A CA 1
ATOM 908 C C . ASN A 1 121 ? 2.847 4.782 5.798 1 98.56 121 ASN A C 1
ATOM 910 O O . ASN A 1 121 ? 2.297 5.686 5.165 1 98.56 121 ASN A O 1
ATOM 914 N N . ILE A 1 122 ? 2.215 3.711 6.293 1 98.7 122 ILE A N 1
ATOM 915 C CA . ILE A 1 122 ? 0.799 3.574 5.97 1 98.7 122 ILE A CA 1
ATOM 916 C C . ILE A 1 122 ? -0.03 3.629 7.251 1 98.7 122 ILE A C 1
ATOM 918 O O . ILE A 1 122 ? -0.818 4.557 7.449 1 98.7 122 ILE A O 1
ATOM 922 N N . ILE A 1 123 ? 0.235 2.688 8.16 1 98.6 123 ILE A N 1
ATOM 923 C CA . ILE A 1 123 ? -0.601 2.588 9.351 1 98.6 123 ILE A CA 1
ATOM 924 C C . ILE A 1 123 ? -0.442 3.847 10.2 1 98.6 123 ILE A C 1
ATOM 926 O O . ILE A 1 123 ? -1.433 4.445 10.626 1 98.6 123 ILE A O 1
ATOM 930 N N . GLY A 1 124 ? 0.808 4.239 10.476 1 98.72 124 GLY A N 1
ATOM 931 C CA . GLY A 1 124 ? 1.052 5.45 11.243 1 98.72 124 GLY A CA 1
ATOM 932 C C . GLY A 1 124 ? 0.375 6.674 10.656 1 98.72 124 GLY A C 1
ATOM 933 O O . GLY A 1 124 ? -0.206 7.479 11.386 1 98.72 124 GLY A O 1
ATOM 934 N N . LEU A 1 125 ? 0.439 6.832 9.362 1 98.8 125 LEU A N 1
ATOM 935 C CA . LEU A 1 125 ? -0.227 7.92 8.654 1 98.8 125 LEU A CA 1
ATOM 936 C C . LEU A 1 125 ? -1.732 7.884 8.896 1 98.8 125 LEU A C 1
ATOM 938 O O . LEU A 1 125 ? -2.345 8.916 9.176 1 98.8 125 LEU A O 1
ATOM 942 N N . CYS A 1 126 ? -2.341 6.738 8.825 1 98.75 126 CYS A N 1
ATOM 943 C CA . CYS A 1 126 ? -3.779 6.587 9.016 1 98.75 126 CYS A CA 1
ATOM 944 C C . CYS A 1 126 ? -4.175 6.911 10.451 1 98.75 126 CYS A C 1
ATOM 946 O O . CYS A 1 126 ? -5.2 7.553 10.687 1 98.75 126 CYS A O 1
ATOM 948 N N . LEU A 1 127 ? -3.381 6.434 11.402 1 98.75 127 LEU A N 1
ATOM 949 C CA . LEU A 1 127 ? -3.686 6.68 12.807 1 98.75 127 LEU A CA 1
ATOM 950 C C . LEU A 1 127 ? -3.666 8.174 13.114 1 98.75 127 LEU A C 1
ATOM 952 O O . LEU A 1 127 ? -4.575 8.69 13.769 1 98.75 127 LEU A O 1
ATOM 956 N N . CYS A 1 128 ? -2.653 8.867 12.644 1 98.85 128 CYS A N 1
ATOM 957 C CA . CYS A 1 128 ? -2.556 10.306 12.857 1 98.85 128 CYS A CA 1
ATOM 958 C C . CYS A 1 128 ? -3.708 11.037 12.177 1 98.85 128 CYS A C 1
ATOM 960 O O . CYS A 1 128 ? -4.279 11.969 12.745 1 98.85 128 CYS A O 1
ATOM 962 N N . THR A 1 129 ? -4.008 10.596 10.976 1 98.82 129 THR A N 1
ATOM 963 C CA . THR A 1 129 ? -5.104 11.2 10.227 1 98.82 129 THR A CA 1
ATOM 964 C C . THR A 1 129 ? -6.423 11.043 10.978 1 98.82 129 THR A C 1
ATOM 966 O O . THR A 1 129 ? -7.203 11.992 11.079 1 98.82 129 THR A O 1
ATOM 969 N N . ARG A 1 130 ? -6.655 9.87 11.462 1 98.37 130 ARG A N 1
ATOM 970 C CA . ARG A 1 130 ? -7.872 9.587 12.216 1 98.37 130 ARG A CA 1
ATOM 971 C C . ARG A 1 130 ? -8.023 10.545 13.393 1 98.37 130 ARG A C 1
ATOM 973 O O . ARG A 1 130 ? -9.086 11.139 13.584 1 98.37 130 ARG A O 1
ATOM 980 N N . GLU A 1 131 ? -6.983 10.746 14.162 1 98.59 131 GLU A N 1
ATOM 981 C CA . GLU A 1 131 ? -7.027 11.614 15.335 1 98.59 131 GLU A CA 1
ATOM 982 C C . GLU A 1 131 ? -7.175 13.078 14.933 1 98.59 131 GLU A C 1
ATOM 984 O O . GLU A 1 131 ? -7.873 13.844 15.601 1 98.59 131 GLU A O 1
ATOM 989 N N . ALA A 1 132 ? -6.524 13.504 13.877 1 98.76 132 ALA A N 1
ATOM 990 C CA . ALA A 1 132 ? -6.627 14.884 13.409 1 98.76 132 ALA A CA 1
ATOM 991 C C . ALA A 1 132 ? -8.043 15.197 12.934 1 98.76 132 ALA A C 1
ATOM 993 O O . ALA A 1 132 ? -8.598 16.247 13.269 1 98.76 132 ALA A O 1
ATOM 994 N N . VAL A 1 133 ? -8.592 14.268 12.154 1 98.29 133 VAL A N 1
ATOM 995 C CA . VAL A 1 133 ? -9.941 14.463 11.633 1 98.29 133 VAL A CA 1
ATOM 996 C C . VAL A 1 133 ? -10.938 14.519 12.788 1 98.29 133 VAL A C 1
ATOM 998 O O . VAL A 1 133 ? -11.841 15.359 12.797 1 98.29 133 VAL A O 1
ATOM 1001 N N . LYS A 1 134 ? -10.772 13.616 13.737 1 97.9 134 LYS A N 1
ATOM 1002 C CA . LYS A 1 134 ? -11.615 13.645 14.929 1 97.9 134 LYS A CA 1
ATOM 1003 C C . LYS A 1 134 ? -11.582 15.019 15.591 1 97.9 134 LYS A C 1
ATOM 1005 O O . LYS A 1 134 ? -12.63 15.584 15.911 1 97.9 134 LYS A O 1
ATOM 1010 N N . SER A 1 135 ? -10.43 15.561 15.795 1 98.17 135 SER A N 1
ATOM 1011 C CA . SER A 1 135 ? -10.241 16.863 16.428 1 98.17 135 SER A CA 1
ATOM 1012 C C . SER A 1 135 ? -10.904 17.973 15.619 1 98.17 135 SER A C 1
ATOM 1014 O O . SER A 1 135 ? -11.624 18.806 16.173 1 98.17 135 SER A O 1
ATOM 1016 N N . MET A 1 136 ? -10.677 17.981 14.313 1 98.31 136 MET A N 1
ATOM 1017 C CA . MET A 1 136 ? -11.179 19.028 13.427 1 98.31 136 MET A CA 1
ATOM 1018 C C . MET A 1 136 ? -12.701 18.984 13.341 1 98.31 136 MET A C 1
ATOM 1020 O O . MET A 1 136 ? -13.359 20.026 13.371 1 98.31 136 MET A O 1
ATOM 1024 N N . LYS A 1 137 ? -13.235 17.827 13.284 1 96.86 137 LYS A N 1
ATOM 1025 C CA . LYS A 1 137 ? -14.683 17.661 13.187 1 96.86 137 LYS A CA 1
ATOM 1026 C C . LYS A 1 137 ? -15.372 18.082 14.482 1 96.86 137 LYS A C 1
ATOM 1028 O O . LYS A 1 137 ? -16.409 18.747 14.451 1 96.86 137 LYS A O 1
ATOM 1033 N N . GLN A 1 138 ? -14.78 17.679 15.565 1 96.12 138 GLN A N 1
ATOM 1034 C CA . GLN A 1 138 ? -15.351 18.007 16.867 1 96.12 138 GLN A CA 1
ATOM 1035 C C . GLN A 1 138 ? -15.438 19.517 17.066 1 96.12 138 GLN A C 1
ATOM 1037 O O . GLN A 1 138 ? -16.375 20.013 17.694 1 96.12 138 GLN A O 1
ATOM 1042 N N . ARG A 1 139 ? -14.525 20.233 16.468 1 97.25 139 ARG A N 1
ATOM 1043 C CA . ARG A 1 139 ? -14.455 21.679 16.653 1 97.25 139 ARG A CA 1
ATOM 1044 C C . ARG A 1 139 ? -15.059 22.414 15.461 1 97.25 139 ARG A C 1
ATOM 1046 O O . ARG A 1 139 ? -15.114 23.645 15.448 1 97.25 139 ARG A O 1
ATOM 1053 N N . ASP A 1 140 ? -15.453 21.717 14.459 1 96.44 140 ASP A N 1
ATOM 1054 C CA . ASP A 1 140 ? -16.06 22.26 13.248 1 96.44 140 ASP A CA 1
ATOM 1055 C C . ASP A 1 140 ? -15.177 23.341 12.627 1 96.44 140 ASP A C 1
ATOM 1057 O O . ASP A 1 140 ? -15.634 24.46 12.387 1 96.44 140 ASP A O 1
ATOM 1061 N N . VAL A 1 141 ? -13.958 22.991 12.457 1 96.03 141 VAL A N 1
ATOM 1062 C CA . VAL A 1 141 ? -13.025 23.96 11.89 1 96.03 141 VAL A CA 1
ATOM 1063 C C . VAL A 1 141 ? -12.726 23.6 10.437 1 96.03 141 VAL A C 1
ATOM 1065 O O . VAL A 1 141 ? -12.961 22.467 10.01 1 96.03 141 VAL A O 1
ATOM 1068 N N . HIS A 1 142 ? -12.206 24.616 9.724 1 95.83 142 HIS A N 1
ATOM 1069 C CA . HIS A 1 142 ? -11.656 24.395 8.392 1 95.83 142 HIS A CA 1
ATOM 1070 C C . HIS A 1 142 ? -10.216 23.896 8.466 1 95.83 142 HIS A C 1
ATOM 1072 O O . HIS A 1 142 ? -9.275 24.68 8.323 1 95.83 142 HIS A O 1
ATOM 1078 N N . GLY A 1 143 ? -10.073 22.577 8.621 1 97.66 143 GLY A N 1
ATOM 1079 C CA . GLY A 1 143 ? -8.759 21.974 8.779 1 97.66 143 GLY A CA 1
ATOM 1080 C C . GLY A 1 143 ? -8.141 21.538 7.464 1 97.66 143 GLY A C 1
ATOM 1081 O O . GLY A 1 143 ? -8.758 21.675 6.406 1 97.66 143 GLY A O 1
ATOM 1082 N N . HIS A 1 144 ? -6.904 21.112 7.508 1 98.7 144 HIS A N 1
ATOM 1083 C CA . HIS A 1 144 ? -6.186 20.65 6.325 1 98.7 144 HIS A CA 1
ATOM 1084 C C . HIS A 1 144 ? -5.247 19.498 6.666 1 98.7 144 HIS A C 1
ATOM 1086 O O . HIS A 1 144 ? -4.556 19.535 7.687 1 98.7 144 HIS A O 1
ATOM 1092 N N . ILE A 1 145 ? -5.287 18.472 5.871 1 98.79 145 ILE A N 1
ATOM 1093 C CA . ILE A 1 145 ? -4.368 17.342 5.956 1 98.79 145 ILE A CA 1
ATOM 1094 C C . ILE A 1 145 ? -3.452 17.329 4.734 1 98.79 145 ILE A C 1
ATOM 1096 O O . ILE A 1 145 ? -3.925 17.377 3.596 1 98.79 145 ILE A O 1
ATOM 1100 N N . ILE A 1 146 ? -2.188 17.313 4.982 1 98.9 146 ILE A N 1
ATOM 1101 C CA . ILE A 1 146 ? -1.185 17.188 3.93 1 98.9 146 ILE A CA 1
ATOM 1102 C C . ILE A 1 146 ? -0.491 15.832 4.038 1 98.9 146 ILE A C 1
ATOM 1104 O O . ILE A 1 146 ? 0.089 15.506 5.077 1 98.9 146 ILE A O 1
ATOM 1108 N N . ASN A 1 147 ? -0.567 15.038 3.029 1 98.87 147 ASN A N 1
ATOM 1109 C CA . ASN A 1 147 ? 0.238 13.827 2.913 1 98.87 147 ASN A CA 1
ATOM 1110 C C . ASN A 1 147 ? 1.464 14.051 2.033 1 98.87 147 ASN A C 1
ATOM 1112 O O . ASN A 1 147 ? 1.335 14.333 0.841 1 98.87 147 ASN A O 1
ATOM 1116 N N . VAL A 1 148 ? 2.623 13.968 2.686 1 98.78 148 VAL A N 1
ATOM 1117 C CA . VAL A 1 148 ? 3.842 14.01 1.886 1 98.78 148 VAL A CA 1
ATOM 1118 C C . VAL A 1 148 ? 4.075 12.653 1.226 1 98.78 148 VAL A C 1
ATOM 1120 O O . VAL A 1 148 ? 4.455 11.688 1.893 1 98.78 148 VAL A O 1
ATOM 1123 N N . ASN A 1 149 ? 3.895 12.612 0.001 1 98.41 149 ASN A N 1
ATOM 1124 C CA . ASN A 1 149 ? 4.007 11.412 -0.822 1 98.41 149 ASN A CA 1
ATOM 1125 C C . ASN A 1 149 ? 5.36 11.338 -1.524 1 98.41 149 ASN A C 1
ATOM 1127 O O . ASN A 1 149 ? 6.404 11.476 -0.885 1 98.41 149 ASN A O 1
ATOM 1131 N N . SER A 1 150 ? 5.389 10.933 -2.743 1 96.77 150 SER A N 1
ATOM 1132 C CA . SER A 1 150 ? 6.589 10.8 -3.563 1 96.77 150 SER A CA 1
ATOM 1133 C C . SER A 1 150 ? 6.234 10.607 -5.034 1 96.77 150 SER A C 1
ATOM 1135 O O . SER A 1 150 ? 5.13 10.167 -5.359 1 96.77 150 SER A O 1
ATOM 1137 N N . ILE A 1 151 ? 7.145 10.972 -5.9 1 95.01 151 ILE A N 1
ATOM 1138 C CA . ILE A 1 151 ? 6.967 10.586 -7.296 1 95.01 151 ILE A CA 1
ATOM 1139 C C . ILE A 1 151 ? 6.849 9.068 -7.4 1 95.01 151 ILE A C 1
ATOM 1141 O O . ILE A 1 151 ? 6.205 8.55 -8.317 1 95.01 151 ILE A O 1
ATOM 1145 N N . PHE A 1 152 ? 7.332 8.377 -6.455 1 94.59 152 PHE A N 1
ATOM 1146 C CA . PHE A 1 152 ? 7.24 6.923 -6.409 1 94.59 152 PHE A CA 1
ATOM 1147 C C . PHE A 1 152 ? 5.826 6.481 -6.052 1 94.59 152 PHE A C 1
ATOM 1149 O O . PHE A 1 152 ? 5.497 5.296 -6.147 1 94.59 152 PHE A O 1
ATOM 1156 N N . GLY A 1 153 ? 5 7.376 -5.616 1 97.08 153 GLY A N 1
ATOM 1157 C CA . GLY A 1 153 ? 3.602 7.062 -5.365 1 97.08 153 GLY A CA 1
ATOM 1158 C C . GLY A 1 153 ? 2.771 6.985 -6.631 1 97.08 153 GLY A C 1
ATOM 1159 O O . GLY A 1 153 ? 1.616 6.555 -6.596 1 97.08 153 GLY A O 1
ATOM 1160 N N . HIS A 1 154 ? 3.46 7.28 -7.76 1 96.37 154 HIS A N 1
ATOM 1161 C CA . HIS A 1 154 ? 2.708 7.393 -9.005 1 96.37 154 HIS A CA 1
ATOM 1162 C C . HIS A 1 154 ? 3.27 6.462 -10.074 1 96.37 154 HIS A C 1
ATOM 1164 O O . HIS A 1 154 ? 2.569 6.108 -11.025 1 96.37 154 HIS A O 1
ATOM 1170 N N . LYS A 1 155 ? 4.515 6.184 -9.884 1 93.72 155 LYS A N 1
ATOM 1171 C CA . LYS A 1 155 ? 5.182 5.327 -10.859 1 93.72 155 LYS A CA 1
ATOM 1172 C C . LYS A 1 155 ? 6.401 4.643 -10.247 1 93.72 155 LYS A C 1
ATOM 1174 O O . LYS A 1 155 ? 7.167 5.27 -9.512 1 93.72 155 LYS A O 1
ATOM 1179 N N . VAL A 1 156 ? 6.534 3.373 -10.58 1 93.26 156 VAL A N 1
ATOM 1180 C CA . VAL A 1 156 ? 7.778 2.687 -10.244 1 93.26 156 VAL A CA 1
ATOM 1181 C C . VAL A 1 156 ? 8.807 2.91 -11.349 1 93.26 156 VAL A C 1
ATOM 1183 O O . VAL A 1 156 ? 8.599 2.495 -12.492 1 93.26 156 VAL A O 1
ATOM 1186 N N . HIS A 1 157 ? 9.884 3.474 -10.996 1 86.39 157 HIS A N 1
ATOM 1187 C CA . HIS A 1 157 ? 10.89 3.798 -12 1 86.39 157 HIS A CA 1
ATOM 1188 C C . HIS A 1 157 ? 11.775 2.594 -12.303 1 86.39 157 HIS A C 1
ATOM 1190 O O . HIS A 1 157 ? 12.081 1.802 -11.409 1 86.39 157 HIS A O 1
ATOM 1196 N N . GLN A 1 158 ? 12.129 2.592 -13.506 1 83.01 158 GLN A N 1
ATOM 1197 C CA . GLN A 1 158 ? 12.95 1.475 -13.959 1 83.01 158 GLN A CA 1
ATOM 1198 C C . GLN A 1 158 ? 14.358 1.555 -13.376 1 83.01 158 GLN A C 1
ATOM 1200 O O . GLN A 1 158 ? 14.95 2.634 -13.315 1 83.01 158 GLN A O 1
ATOM 1205 N N . ALA A 1 159 ? 14.737 0.434 -12.93 1 78.56 159 ALA A N 1
ATOM 1206 C CA . ALA A 1 159 ? 16.119 0.355 -12.466 1 78.56 159 ALA A CA 1
ATOM 1207 C C . ALA A 1 159 ? 17.083 0.185 -13.637 1 78.56 159 ALA A C 1
ATOM 1209 O O . ALA A 1 159 ? 16.705 -0.335 -14.689 1 78.56 159 ALA A O 1
ATOM 1210 N N . VAL A 1 160 ? 18.28 0.735 -13.493 1 71.6 160 VAL A N 1
ATOM 1211 C CA . VAL A 1 160 ? 19.325 0.48 -14.479 1 71.6 160 VAL A CA 1
ATOM 1212 C C . VAL A 1 160 ? 19.683 -1.004 -14.483 1 71.6 160 VAL A C 1
ATOM 1214 O O . VAL A 1 160 ? 19.909 -1.597 -13.425 1 71.6 160 VAL A O 1
ATOM 1217 N N . PRO A 1 161 ? 19.638 -1.517 -15.666 1 71.73 161 PRO A N 1
ATOM 1218 C CA . PRO A 1 161 ? 19.996 -2.936 -15.716 1 71.73 161 PRO A CA 1
ATOM 1219 C C . PRO A 1 161 ? 21.335 -3.231 -15.042 1 71.73 161 PRO A C 1
ATOM 1221 O O . PRO A 1 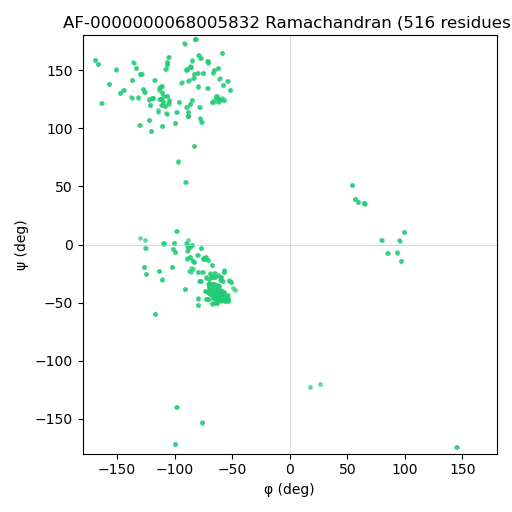161 ? 22.291 -2.468 -15.203 1 71.73 161 PRO A O 1
ATOM 1224 N N . GLY A 1 162 ? 21.345 -4.238 -14.237 1 74.88 162 GLY A N 1
ATOM 1225 C CA . GLY A 1 162 ? 22.575 -4.635 -13.571 1 74.88 162 GLY A CA 1
ATOM 1226 C C . GLY A 1 162 ? 22.744 -4.003 -12.203 1 74.88 162 GLY A C 1
ATOM 1227 O O . GLY A 1 162 ? 23.666 -4.351 -11.462 1 74.88 162 GLY A O 1
ATOM 1228 N N . THR A 1 163 ? 21.843 -3.109 -11.915 1 78.82 163 THR A N 1
ATOM 1229 C CA . THR A 1 163 ? 21.949 -2.485 -10.6 1 78.82 163 THR A CA 1
ATOM 1230 C C . THR A 1 163 ? 20.844 -2.985 -9.674 1 78.82 163 THR A C 1
ATOM 1232 O O . THR A 1 163 ? 19.785 -3.412 -10.137 1 78.82 163 THR A O 1
ATOM 1235 N N . ARG A 1 164 ? 21.203 -2.977 -8.416 1 85.91 164 ARG A N 1
ATOM 1236 C CA . ARG A 1 164 ? 20.23 -3.398 -7.414 1 85.91 164 ARG A CA 1
ATOM 1237 C C . ARG A 1 164 ? 19.052 -2.431 -7.353 1 85.91 164 ARG A C 1
ATOM 1239 O O . ARG A 1 164 ? 19.243 -1.219 -7.229 1 85.91 164 ARG A O 1
ATOM 1246 N N . PRO A 1 165 ? 17.855 -2.98 -7.534 1 84.91 165 PRO A N 1
ATOM 1247 C CA . PRO A 1 165 ? 16.703 -2.08 -7.436 1 84.91 165 PRO A CA 1
ATOM 1248 C C . PRO A 1 165 ? 16.575 -1.434 -6.059 1 84.91 165 PRO A C 1
ATOM 1250 O O . PRO A 1 165 ? 16.935 -2.046 -5.05 1 84.91 165 PRO A O 1
ATOM 1253 N N . LEU A 1 166 ? 16.169 -0.176 -5.943 1 68.73 166 LEU A N 1
ATOM 1254 C CA . LEU A 1 166 ? 16.199 0.624 -4.724 1 68.73 166 LEU A CA 1
ATOM 1255 C C . LEU A 1 166 ? 14.908 0.455 -3.931 1 68.73 166 LEU A C 1
ATOM 1257 O O . LEU A 1 166 ? 14.854 0.788 -2.745 1 68.73 166 LEU A O 1
ATOM 1261 N N . ASN A 1 167 ? 14.017 -0.216 -4.283 1 72.77 167 ASN A N 1
ATOM 1262 C CA . ASN A 1 167 ? 12.846 0.402 -3.671 1 72.77 167 ASN A CA 1
ATOM 1263 C C . ASN A 1 167 ? 11.986 -0.626 -2.942 1 72.77 167 ASN A C 1
ATOM 1265 O O . ASN A 1 167 ? 10.994 -0.27 -2.303 1 72.77 167 ASN A O 1
ATOM 1269 N N . GLY A 1 168 ? 12.502 -1.954 -2.867 1 89 168 GLY A N 1
ATOM 1270 C CA . GLY A 1 168 ? 11.758 -2.861 -2.008 1 89 168 GLY A CA 1
ATOM 1271 C C . GLY A 1 168 ? 10.295 -2.483 -1.866 1 89 168 GLY A C 1
ATOM 1272 O O . GLY A 1 168 ? 9.596 -2.3 -2.864 1 89 168 GLY A O 1
ATOM 1273 N N . MET A 1 169 ? 9.851 -2.208 -0.579 1 96.08 169 MET A N 1
ATOM 1274 C CA . MET A 1 169 ? 8.458 -1.951 -0.228 1 96.08 169 MET A CA 1
ATOM 1275 C C . MET A 1 169 ? 8.134 -0.465 -0.338 1 96.08 169 MET A C 1
ATOM 1277 O O . MET A 1 169 ? 6.97 -0.071 -0.246 1 96.08 169 MET A O 1
ATOM 1281 N N . TYR A 1 170 ? 9.054 0.386 -0.599 1 96 170 TYR A N 1
ATOM 1282 C CA . TYR A 1 170 ? 8.848 1.827 -0.503 1 96 170 TYR A CA 1
ATOM 1283 C C . TYR A 1 170 ? 7.869 2.309 -1.567 1 96 170 TYR A C 1
ATOM 1285 O O . TYR A 1 170 ? 6.872 2.963 -1.251 1 96 170 TYR A O 1
ATOM 1293 N N . PRO A 1 171 ? 8.071 1.96 -2.876 1 96.8 171 PRO A N 1
ATOM 1294 C CA . PRO A 1 171 ? 7.089 2.399 -3.869 1 96.8 171 PRO A CA 1
ATOM 1295 C C . PRO A 1 171 ? 5.672 1.929 -3.546 1 96.8 171 PRO A C 1
ATOM 1297 O O . PRO A 1 171 ? 4.714 2.689 -3.704 1 96.8 171 PRO A O 1
ATOM 1300 N N . ALA A 1 172 ? 5.586 0.693 -3.103 1 98.01 172 ALA A N 1
ATOM 1301 C CA . ALA A 1 172 ? 4.277 0.158 -2.735 1 98.01 172 ALA A CA 1
ATOM 1302 C C . ALA A 1 172 ? 3.617 1.016 -1.66 1 98.01 172 ALA A C 1
ATOM 1304 O O . ALA A 1 172 ? 2.422 1.311 -1.74 1 98.01 172 ALA A O 1
ATOM 1305 N N . SER A 1 173 ? 4.357 1.386 -0.666 1 98.26 173 SER A N 1
ATOM 1306 C CA . SER A 1 173 ? 3.822 2.212 0.411 1 98.26 173 SER A CA 1
ATOM 1307 C C . SER A 1 173 ? 3.359 3.569 -0.109 1 98.26 173 SER A C 1
ATOM 1309 O O . SER A 1 173 ? 2.323 4.083 0.319 1 98.26 173 SER A O 1
ATOM 1311 N N . LYS A 1 174 ? 4.1 4.114 -1.001 1 98.31 174 LYS A N 1
ATOM 1312 C CA . LYS A 1 174 ? 3.75 5.439 -1.504 1 98.31 174 LYS A CA 1
ATOM 1313 C C . LYS A 1 174 ? 2.602 5.361 -2.506 1 98.31 174 LYS A C 1
ATOM 1315 O O . LYS A 1 174 ? 1.779 6.275 -2.588 1 98.31 174 LYS A O 1
ATOM 1320 N N . PHE A 1 175 ? 2.487 4.288 -3.249 1 98.54 175 PHE A N 1
ATOM 1321 C CA . PHE A 1 175 ? 1.27 4.038 -4.012 1 98.54 175 PHE A CA 1
ATOM 1322 C C . PHE A 1 175 ? 0.055 3.988 -3.092 1 98.54 175 PHE A C 1
ATOM 1324 O O . PHE A 1 175 ? -0.993 4.556 -3.407 1 98.54 175 PHE A O 1
ATOM 1331 N N . ALA A 1 176 ? 0.229 3.298 -2.043 1 98.68 176 ALA A N 1
ATOM 1332 C CA . ALA A 1 176 ? -0.859 3.207 -1.072 1 98.68 176 ALA A CA 1
ATOM 1333 C C . ALA A 1 176 ? -1.255 4.589 -0.562 1 98.68 176 ALA A C 1
ATOM 1335 O O . ALA A 1 176 ? -2.444 4.888 -0.419 1 98.68 176 ALA A O 1
ATOM 1336 N N . VAL A 1 177 ? -0.307 5.416 -0.285 1 98.76 177 VAL A N 1
ATOM 1337 C CA . VAL A 1 177 ? -0.574 6.764 0.206 1 98.76 177 VAL A CA 1
ATOM 1338 C C . VAL A 1 177 ? -1.382 7.541 -0.831 1 98.76 177 VAL A C 1
ATOM 1340 O O . VAL A 1 177 ? -2.284 8.305 -0.48 1 98.76 177 VAL A O 1
ATOM 1343 N N . THR A 1 178 ? -1.064 7.375 -2.081 1 98.65 178 THR A N 1
ATOM 1344 C CA . THR A 1 178 ? -1.826 8.019 -3.145 1 98.65 178 THR A CA 1
ATOM 1345 C C . THR A 1 178 ? -3.302 7.64 -3.059 1 98.65 178 THR A C 1
ATOM 1347 O O . THR A 1 178 ? -4.175 8.51 -3.092 1 98.65 178 THR A O 1
ATOM 1350 N N . ALA A 1 179 ? -3.547 6.407 -2.926 1 98.09 179 ALA A N 1
ATOM 1351 C CA . ALA A 1 179 ? -4.925 5.93 -2.845 1 98.09 179 ALA A CA 1
ATOM 1352 C C . ALA A 1 179 ? -5.59 6.392 -1.551 1 98.09 179 ALA A C 1
ATOM 1354 O O . ALA A 1 179 ? -6.753 6.802 -1.555 1 98.09 179 ALA A O 1
ATOM 1355 N N . ILE A 1 180 ? -4.9 6.325 -0.457 1 98.25 180 ILE A N 1
ATOM 1356 C CA . ILE A 1 180 ? -5.418 6.729 0.845 1 98.25 180 ILE A CA 1
ATOM 1357 C C . ILE A 1 180 ? -5.855 8.192 0.795 1 98.25 180 ILE A C 1
ATOM 1359 O O . ILE A 1 180 ? -6.896 8.554 1.349 1 98.25 180 ILE A O 1
ATOM 1363 N N . THR A 1 181 ? -5.075 8.985 0.151 1 98.18 181 THR A N 1
ATOM 1364 C CA . THR A 1 181 ? -5.383 10.408 0.055 1 98.18 181 THR A CA 1
ATOM 1365 C C . THR A 1 181 ? -6.757 10.623 -0.573 1 98.18 181 THR A C 1
ATOM 1367 O O . THR A 1 181 ? -7.582 11.365 -0.037 1 98.18 181 THR A O 1
ATOM 1370 N N . GLU A 1 182 ? -6.948 9.949 -1.637 1 96.76 182 GLU A N 1
ATOM 1371 C CA . GLU A 1 182 ? -8.233 10.084 -2.316 1 96.76 182 GLU A CA 1
ATOM 1372 C C . GLU A 1 182 ? -9.361 9.472 -1.49 1 96.76 182 GLU A C 1
ATOM 1374 O O . GLU A 1 182 ? -10.466 10.016 -1.44 1 96.76 182 GLU A O 1
ATOM 1379 N N . CYS A 1 183 ? -9.132 8.378 -0.851 1 96.3 183 CYS A N 1
ATOM 1380 C CA . CYS A 1 183 ? -10.142 7.744 -0.01 1 96.3 183 CYS A CA 1
ATOM 1381 C C . CYS A 1 183 ? -10.55 8.661 1.137 1 96.3 183 CYS A C 1
ATOM 1383 O O . CYS A 1 183 ? -11.737 8.801 1.434 1 96.3 183 CYS A O 1
ATOM 1385 N N . ILE A 1 184 ? -9.599 9.281 1.753 1 96.9 184 ILE A N 1
ATOM 1386 C CA . ILE A 1 184 ? -9.884 10.197 2.852 1 96.9 184 ILE A CA 1
ATOM 1387 C C . ILE A 1 184 ? -10.718 11.371 2.343 1 96.9 184 ILE A C 1
ATOM 1389 O O . ILE A 1 184 ? -11.663 11.803 3.008 1 96.9 184 ILE A O 1
ATOM 1393 N N . ARG A 1 185 ? -10.339 11.897 1.215 1 95.48 185 ARG A N 1
ATOM 1394 C CA . ARG A 1 185 ? -11.102 12.996 0.634 1 95.48 185 ARG A CA 1
ATOM 1395 C C . ARG A 1 185 ? -12.576 12.628 0.499 1 95.48 185 ARG A C 1
ATOM 1397 O O . ARG A 1 185 ? -13.453 13.414 0.863 1 95.48 185 ARG A O 1
ATOM 1404 N N . GLN A 1 186 ? -12.835 11.453 -0.009 1 94.42 186 GLN A N 1
ATOM 1405 C CA . GLN A 1 186 ? -14.208 10.994 -0.197 1 94.42 186 GLN A CA 1
ATOM 1406 C C . GLN A 1 186 ? -14.913 10.806 1.143 1 94.42 186 GLN A C 1
ATOM 1408 O O . GLN A 1 186 ? -16.095 11.129 1.279 1 94.42 186 GLN A O 1
ATOM 1413 N N . GLU A 1 187 ? -14.242 10.306 2.097 1 94.74 187 GLU A N 1
ATOM 1414 C CA . GLU A 1 187 ? -14.829 10.116 3.42 1 94.74 187 GLU A CA 1
ATOM 1415 C C . GLU A 1 187 ? -15.206 11.453 4.053 1 94.74 187 GLU A C 1
ATOM 1417 O O . GLU A 1 187 ? -16.255 11.57 4.69 1 94.74 187 GLU A O 1
ATOM 1422 N N . LEU A 1 188 ? -14.345 12.381 3.865 1 95 188 LEU A N 1
ATOM 1423 C CA . LEU A 1 188 ? -14.59 13.691 4.458 1 95 188 LEU A CA 1
ATOM 1424 C C . LEU A 1 188 ? -15.803 14.358 3.82 1 95 188 LEU A C 1
ATOM 1426 O O . LEU A 1 188 ? -16.551 15.071 4.493 1 95 188 LEU A O 1
ATOM 1430 N N . ILE A 1 189 ? -15.965 14.104 2.532 1 92.67 189 ILE A N 1
ATOM 1431 C CA . ILE A 1 189 ? -17.171 14.58 1.863 1 92.67 189 ILE A CA 1
ATOM 1432 C C . ILE A 1 189 ? -18.396 13.88 2.448 1 92.67 189 ILE A C 1
ATOM 1434 O O . ILE A 1 189 ? -19.391 14.53 2.78 1 92.67 189 ILE A O 1
ATOM 1438 N N . TYR A 1 190 ? -18.313 12.627 2.651 1 92.08 190 TYR A N 1
ATOM 1439 C CA . TYR A 1 190 ? -19.393 11.825 3.213 1 92.08 190 TYR A CA 1
ATOM 1440 C C . TYR A 1 190 ? -19.742 12.29 4.622 1 92.08 190 TYR A C 1
ATOM 1442 O O . TYR A 1 190 ? -20.914 12.309 5.004 1 92.08 190 TYR A O 1
ATOM 1450 N N . LEU A 1 191 ? -18.742 12.704 5.343 1 92.39 191 LEU A N 1
ATOM 1451 C CA . LEU A 1 191 ? -18.921 13.097 6.737 1 92.39 191 LEU A CA 1
ATOM 1452 C C . LEU A 1 191 ? -19.281 14.575 6.843 1 92.39 191 LEU A C 1
ATOM 1454 O O . LEU A 1 191 ? -19.431 15.104 7.946 1 92.39 191 LEU A O 1
ATOM 1458 N N . ASP A 1 192 ? -19.344 15.29 5.743 1 93.34 192 ASP A N 1
ATOM 1459 C CA . ASP A 1 192 ? -19.648 16.715 5.659 1 93.34 192 ASP A CA 1
ATOM 1460 C C . ASP A 1 192 ? -18.67 17.535 6.497 1 93.34 192 ASP A C 1
ATOM 1462 O O . ASP A 1 192 ? -19.08 18.424 7.246 1 93.34 192 ASP A O 1
ATOM 1466 N N . ALA A 1 193 ? -17.438 17.083 6.439 1 93.79 193 ALA A N 1
ATOM 1467 C CA . ALA A 1 193 ? -16.381 17.795 7.154 1 93.79 193 ALA A CA 1
ATOM 1468 C C . ALA A 1 193 ? -15.779 18.897 6.287 1 93.79 193 ALA A C 1
ATOM 1470 O O . ALA A 1 193 ? -15.621 18.726 5.076 1 93.79 193 ALA A O 1
ATOM 1471 N N . GLN A 1 194 ? -15.472 20.033 6.906 1 94.68 194 GLN A N 1
ATOM 1472 C CA . GLN A 1 194 ? -14.802 21.124 6.205 1 94.68 194 GLN A CA 1
ATOM 1473 C C . GLN A 1 194 ? -13.285 21.003 6.322 1 94.68 194 GLN A C 1
ATOM 1475 O O . GLN A 1 194 ? -12.616 21.935 6.773 1 94.68 194 GLN A O 1
ATOM 1480 N N . VAL A 1 195 ? -12.798 19.861 5.953 1 97.42 195 VAL A N 1
ATOM 1481 C CA . VAL A 1 195 ? -11.374 19.55 6.03 1 97.42 195 VAL A CA 1
ATOM 1482 C C . VAL A 1 195 ? -10.84 19.228 4.636 1 97.42 195 VAL A C 1
ATOM 1484 O O . VAL A 1 195 ? -11.42 18.413 3.915 1 97.42 195 VAL A O 1
ATOM 1487 N N . LYS A 1 196 ? -9.784 19.935 4.222 1 97.93 196 LYS A N 1
ATOM 1488 C CA . LYS A 1 196 ? -9.129 19.662 2.947 1 97.93 196 LYS A CA 1
ATOM 1489 C C . LYS A 1 196 ? -8.074 18.57 3.094 1 97.93 196 LYS A C 1
ATOM 1491 O O . LYS A 1 196 ? -7.532 18.365 4.182 1 97.93 196 LYS A O 1
ATOM 1496 N N . VAL A 1 197 ? -7.821 17.857 1.983 1 98.25 197 VAL A N 1
ATOM 1497 C CA . VAL A 1 197 ? -6.748 16.871 1.921 1 98.25 197 VAL A CA 1
ATOM 1498 C C . VAL A 1 197 ? -5.919 17.087 0.657 1 98.25 197 VAL A C 1
ATOM 1500 O O . VAL A 1 197 ? -6.465 17.147 -0.448 1 98.25 197 VAL A O 1
ATOM 1503 N N . SER A 1 198 ? -4.593 17.231 0.819 1 98.52 198 SER A N 1
ATOM 1504 C CA . SER A 1 198 ? -3.699 17.422 -0.318 1 98.52 198 SER A CA 1
ATOM 1505 C C . SER A 1 198 ? -2.521 16.455 -0.265 1 98.52 198 SER A C 1
ATOM 1507 O O . SER A 1 198 ? -2.073 16.074 0.819 1 98.52 198 SER A O 1
ATOM 1509 N N . SER A 1 199 ? -2.096 16.068 -1.409 1 98.68 199 SER A N 1
ATOM 1510 C CA . SER A 1 199 ? -0.89 15.26 -1.564 1 98.68 199 SER A CA 1
ATOM 1511 C C . SER A 1 199 ? 0.236 16.065 -2.203 1 98.68 199 SER A C 1
ATOM 1513 O O . SER A 1 199 ? 0.027 16.743 -3.211 1 98.68 199 SER A O 1
ATOM 1515 N N . ILE A 1 200 ? 1.407 16.086 -1.595 1 98.72 200 ILE A N 1
ATOM 1516 C CA . ILE A 1 200 ? 2.619 16.657 -2.173 1 98.72 200 ILE A CA 1
ATOM 1517 C C . ILE A 1 200 ? 3.601 15.54 -2.52 1 98.72 200 ILE A C 1
ATOM 1519 O O . ILE A 1 200 ? 4.025 14.784 -1.643 1 98.72 200 ILE A O 1
ATOM 1523 N N . SER A 1 201 ? 3.999 15.477 -3.762 1 98.28 201 SER A N 1
ATOM 1524 C CA . SER A 1 201 ? 4.851 14.394 -4.241 1 98.28 201 SER A CA 1
ATOM 1525 C C . SER A 1 201 ? 6.17 14.929 -4.789 1 98.28 201 SER A C 1
ATOM 1527 O O . SER A 1 201 ? 6.272 15.244 -5.977 1 98.28 201 SER A O 1
ATOM 1529 N N . PRO A 1 202 ? 7.192 14.9 -3.988 1 97.44 202 PRO A N 1
ATOM 1530 C CA . PRO A 1 202 ? 8.495 15.383 -4.452 1 97.44 202 PRO A CA 1
ATOM 1531 C C . PRO A 1 202 ? 9.298 14.307 -5.179 1 97.44 202 PRO A C 1
ATOM 1533 O O . PRO A 1 202 ? 9.093 13.113 -4.944 1 97.44 202 PRO A O 1
ATOM 1536 N N . GLY A 1 203 ? 10.147 14.79 -6.067 1 94.2 203 GLY A N 1
ATOM 1537 C CA . GLY A 1 203 ? 11.246 13.962 -6.537 1 94.2 203 GLY A CA 1
ATOM 1538 C C . GLY A 1 203 ? 12.371 13.835 -5.528 1 94.2 203 GLY A C 1
ATOM 1539 O O . GLY A 1 203 ? 12.134 13.873 -4.318 1 94.2 203 GLY A O 1
ATOM 1540 N N . LEU A 1 204 ? 13.516 13.621 -5.969 1 92.57 204 LEU A N 1
ATOM 1541 C CA . LEU A 1 204 ? 14.661 13.468 -5.078 1 92.57 204 LEU A CA 1
ATOM 1542 C C . LEU A 1 204 ? 14.926 14.757 -4.308 1 92.57 204 LEU A C 1
ATOM 1544 O O . LEU A 1 204 ? 14.986 15.837 -4.9 1 92.57 204 LEU A O 1
ATOM 1548 N N . VAL A 1 205 ? 14.997 14.663 -3.026 1 95.03 205 VAL A N 1
ATOM 1549 C CA . VAL A 1 205 ? 15.237 15.812 -2.16 1 95.03 205 VAL A CA 1
ATOM 1550 C C . VAL A 1 205 ? 16.548 15.622 -1.4 1 95.03 205 VAL A C 1
ATOM 1552 O O . VAL A 1 205 ? 16.833 14.528 -0.907 1 95.03 205 VAL A O 1
ATOM 1555 N N . GLU A 1 206 ? 17.249 16.673 -1.245 1 94.34 206 GLU A N 1
ATOM 1556 C CA . GLU A 1 206 ? 18.506 16.619 -0.504 1 94.34 206 GLU A CA 1
ATOM 1557 C C . GLU A 1 206 ? 18.276 16.195 0.944 1 94.34 206 GLU A C 1
ATOM 1559 O O . GLU A 1 206 ? 17.437 16.773 1.639 1 94.34 206 GLU A O 1
ATOM 1564 N N . GLY A 1 207 ? 19.006 15.135 1.317 1 92.41 207 GLY A N 1
ATOM 1565 C CA . GLY A 1 207 ? 18.986 14.724 2.711 1 92.41 207 GLY A CA 1
ATOM 1566 C C . GLY A 1 207 ? 17.756 13.914 3.076 1 92.41 207 GLY A C 1
ATOM 1567 O O . GLY A 1 207 ? 17.559 13.567 4.243 1 92.41 207 GLY A O 1
ATOM 1568 N N . ASP A 1 208 ? 16.915 13.63 2.08 1 92.78 208 ASP A N 1
ATOM 1569 C CA . ASP A 1 208 ? 15.729 12.854 2.428 1 92.78 208 ASP A CA 1
ATOM 1570 C C . ASP A 1 208 ? 16.049 11.362 2.491 1 92.78 208 ASP A C 1
ATOM 1572 O O . ASP A 1 208 ? 17.194 10.958 2.282 1 92.78 208 ASP A O 1
ATOM 1576 N N . ILE A 1 209 ? 15.128 10.641 2.83 1 89.59 209 ILE A N 1
ATOM 1577 C CA . ILE A 1 209 ? 15.304 9.223 3.124 1 89.59 209 ILE A CA 1
ATOM 1578 C C . ILE A 1 209 ? 15.758 8.488 1.866 1 89.59 209 ILE A C 1
ATOM 1580 O O . ILE A 1 209 ? 16.569 7.561 1.939 1 89.59 209 ILE A O 1
ATOM 1584 N N . VAL A 1 210 ? 15.3 8.876 0.703 1 85.84 210 VAL A N 1
ATOM 1585 C CA . VAL A 1 210 ? 15.68 8.21 -0.538 1 85.84 210 VAL A CA 1
ATOM 1586 C C . VAL A 1 210 ? 17.126 8.554 -0.888 1 85.84 210 VAL A C 1
ATOM 1588 O O . VAL A 1 210 ? 17.933 7.664 -1.165 1 85.84 210 VAL A O 1
ATOM 1591 N N . ALA A 1 211 ? 17.435 9.814 -0.803 1 84.57 211 ALA A N 1
ATOM 1592 C CA . ALA A 1 211 ? 18.792 10.274 -1.087 1 84.57 211 ALA A CA 1
ATOM 1593 C C . ALA A 1 211 ? 19.801 9.616 -0.15 1 84.57 211 ALA A C 1
ATOM 1595 O O . ALA A 1 211 ? 20.868 9.178 -0.586 1 84.57 211 ALA A O 1
ATOM 1596 N N . ASN A 1 212 ? 19.46 9.528 1.039 1 86.09 212 ASN A N 1
ATOM 1597 C CA . ASN A 1 212 ? 20.367 8.957 2.028 1 86.09 212 ASN A CA 1
ATOM 1598 C C . ASN A 1 212 ? 20.494 7.445 1.865 1 86.09 212 ASN A C 1
ATOM 1600 O O . ASN A 1 212 ? 21.55 6.873 2.144 1 86.09 212 ASN A O 1
ATOM 1604 N N . HIS A 1 213 ? 19.496 6.88 1.378 1 84.47 213 HIS A N 1
ATOM 1605 C CA . HIS A 1 213 ? 19.475 5.43 1.217 1 84.47 213 HIS A CA 1
ATOM 1606 C C . HIS A 1 213 ? 20.264 5.002 -0.016 1 84.47 213 HIS A C 1
ATOM 1608 O O . HIS A 1 213 ? 20.819 3.902 -0.051 1 84.47 213 HIS A O 1
ATOM 1614 N N . THR A 1 214 ? 20.294 5.819 -1.024 1 77.21 214 THR A N 1
ATOM 1615 C CA . THR A 1 214 ? 20.898 5.446 -2.299 1 77.21 214 THR A CA 1
ATOM 1616 C C . THR A 1 214 ? 22.283 6.07 -2.444 1 77.21 214 THR A C 1
ATOM 1618 O O . THR A 1 214 ? 23.041 5.708 -3.346 1 77.21 214 THR A O 1
ATOM 1621 N N . ALA A 1 215 ? 22.732 7.057 -1.79 1 67.53 215 ALA A N 1
ATOM 1622 C CA . ALA A 1 215 ? 23.976 7.812 -1.911 1 67.53 215 ALA A C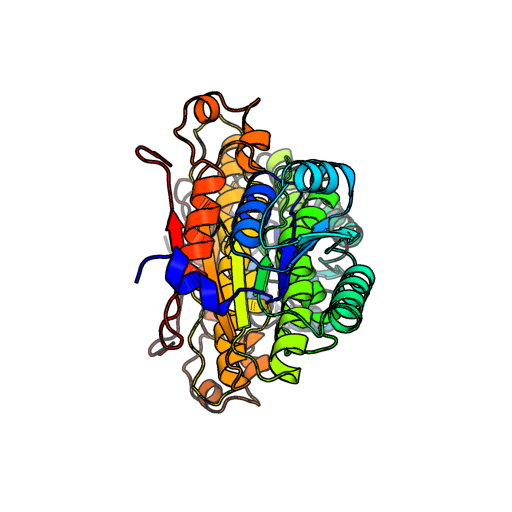A 1
ATOM 1623 C C . ALA A 1 215 ? 25.181 6.878 -1.97 1 67.53 215 ALA A C 1
ATOM 1625 O O . ALA A 1 215 ? 26.127 7.122 -2.723 1 67.53 215 ALA A O 1
ATOM 1626 N N . GLY A 1 216 ? 25.195 5.864 -1.29 1 65.93 216 GLY A N 1
ATOM 1627 C CA . GLY A 1 216 ? 26.376 5.016 -1.297 1 65.93 216 GLY A CA 1
ATOM 1628 C C . GLY A 1 216 ? 26.339 3.949 -2.375 1 65.93 216 GLY A C 1
ATOM 1629 O O . GLY A 1 216 ? 27.372 3.369 -2.717 1 65.93 216 GLY A O 1
ATOM 1630 N N . ASP A 1 217 ? 25.255 3.785 -2.927 1 64.61 217 ASP A N 1
ATOM 1631 C CA . ASP A 1 217 ? 25.128 2.576 -3.735 1 64.61 217 ASP A CA 1
ATOM 1632 C C . ASP A 1 217 ? 24.985 2.919 -5.217 1 64.61 217 ASP A C 1
ATOM 1634 O O . ASP A 1 217 ? 25.189 2.063 -6.08 1 64.61 217 ASP A O 1
ATOM 1638 N N . ASN A 1 218 ? 24.53 4.142 -5.399 1 67.1 218 ASN A N 1
ATOM 1639 C CA . ASN A 1 218 ? 24.254 4.493 -6.789 1 67.1 218 ASN A CA 1
ATOM 1640 C C . ASN A 1 218 ? 24.883 5.832 -7.164 1 67.1 218 ASN A C 1
ATOM 1642 O O . ASN A 1 218 ? 24.374 6.889 -6.788 1 67.1 218 ASN A O 1
ATOM 1646 N N . ASP A 1 219 ? 25.941 5.75 -7.848 1 66.17 219 ASP A N 1
ATOM 1647 C CA . ASP A 1 219 ? 26.698 6.931 -8.253 1 66.17 219 ASP A CA 1
ATOM 1648 C C . ASP A 1 219 ? 25.822 7.899 -9.045 1 66.17 219 ASP A C 1
ATOM 1650 O O . ASP A 1 219 ? 26.071 9.106 -9.052 1 66.17 219 ASP A O 1
ATOM 1654 N N . LEU A 1 220 ? 24.827 7.354 -9.6 1 67.88 220 LEU A N 1
ATOM 1655 C CA . LEU A 1 220 ? 23.965 8.21 -10.407 1 67.88 220 LEU A CA 1
ATOM 1656 C C . LEU A 1 220 ? 23.171 9.168 -9.525 1 67.88 220 LEU A C 1
ATOM 1658 O O . LEU A 1 220 ? 22.966 10.328 -9.888 1 67.88 220 LEU A O 1
ATOM 1662 N N . VAL A 1 221 ? 22.832 8.717 -8.38 1 72.84 221 VAL A N 1
ATOM 1663 C CA . VAL A 1 221 ? 22.04 9.528 -7.461 1 72.84 221 VAL A CA 1
ATOM 1664 C C . VAL A 1 221 ? 22.882 10.691 -6.942 1 72.84 221 VAL A C 1
ATOM 1666 O O . VAL A 1 221 ? 22.356 11.773 -6.67 1 72.84 221 VAL A O 1
ATOM 1669 N N . LYS A 1 222 ? 24.119 10.433 -6.987 1 74.48 222 LYS A N 1
ATOM 1670 C CA . LYS A 1 222 ? 25.027 11.474 -6.512 1 74.48 222 LYS A CA 1
ATOM 1671 C C . LYS A 1 222 ? 25.013 12.682 -7.443 1 74.48 222 LYS A C 1
ATOM 1673 O O . LYS A 1 222 ? 25.101 13.825 -6.988 1 74.48 222 LYS A O 1
ATOM 1678 N N . TYR A 1 223 ? 24.708 12.402 -8.618 1 78.76 223 TYR A N 1
ATOM 1679 C CA . TYR A 1 223 ? 24.844 13.477 -9.594 1 78.76 223 TYR A CA 1
ATOM 1680 C C . TYR A 1 223 ? 23.479 13.959 -10.069 1 78.76 223 TYR A C 1
ATOM 1682 O O . TYR A 1 223 ? 23.383 14.938 -10.812 1 78.76 223 TYR A O 1
ATOM 1690 N N . MET A 1 224 ? 22.544 13.417 -9.574 1 84.07 224 MET A N 1
ATOM 1691 C CA . MET A 1 224 ? 21.197 13.787 -10 1 84.07 224 MET A CA 1
ATOM 1692 C C . MET A 1 224 ? 20.753 15.085 -9.334 1 84.07 224 MET A C 1
ATOM 1694 O O . MET A 1 224 ? 21.018 15.303 -8.15 1 84.07 224 MET A O 1
ATOM 1698 N N . PRO A 1 225 ? 20.138 15.979 -10.178 1 89.92 225 PRO A N 1
ATOM 1699 C CA . PRO A 1 225 ? 19.554 17.157 -9.534 1 89.92 225 PRO A CA 1
ATOM 1700 C C . PRO A 1 225 ? 18.592 16.796 -8.404 1 89.92 225 PRO A C 1
ATOM 1702 O O . PRO A 1 225 ? 17.867 15.803 -8.5 1 89.92 225 PRO A O 1
ATOM 1705 N N . LYS A 1 226 ? 18.654 17.569 -7.356 1 93.16 226 LYS A N 1
ATOM 1706 C CA . LYS A 1 226 ? 17.814 17.335 -6.184 1 93.16 226 LYS A CA 1
ATOM 1707 C C . LYS A 1 226 ? 17.08 18.608 -5.771 1 93.16 226 LYS A C 1
ATOM 1709 O O . LYS A 1 226 ? 17.579 19.715 -5.983 1 93.16 226 LYS A O 1
ATOM 1714 N N . LEU A 1 227 ? 15.89 18.433 -5.266 1 96.39 227 LEU A N 1
ATOM 1715 C CA . LEU A 1 227 ? 15.204 19.515 -4.569 1 96.39 227 LEU A CA 1
ATOM 1716 C C . LEU A 1 227 ? 15.864 19.799 -3.224 1 96.39 227 LEU A C 1
ATOM 1718 O O . LEU A 1 227 ? 16.547 18.936 -2.668 1 96.39 227 LEU A O 1
ATOM 1722 N N . LYS A 1 228 ? 15.623 21.022 -2.793 1 96.97 228 LYS A N 1
ATOM 1723 C CA . LYS A 1 228 ? 15.92 21.327 -1.397 1 96.97 228 LYS A CA 1
ATOM 1724 C C . LYS A 1 228 ? 14.712 21.057 -0.505 1 96.97 228 LYS A C 1
ATOM 1726 O O . LYS A 1 228 ? 13.568 21.18 -0.947 1 96.97 228 LYS A O 1
ATOM 1731 N N . PRO A 1 229 ? 14.965 20.706 0.737 1 98.03 229 PRO A N 1
ATOM 1732 C CA . PRO A 1 229 ? 13.84 20.52 1.657 1 98.03 229 PRO A CA 1
ATOM 1733 C C . PRO A 1 229 ? 12.909 21.73 1.704 1 98.03 229 PRO A C 1
ATOM 1735 O O . PRO A 1 229 ? 11.691 21.572 1.817 1 98.03 229 PRO A O 1
ATOM 1738 N N . GLU A 1 230 ? 13.411 22.913 1.501 1 97.84 230 GLU A N 1
ATOM 1739 C CA . GLU A 1 230 ? 12.642 24.154 1.517 1 97.84 230 GLU A CA 1
ATOM 1740 C C . GLU A 1 230 ? 11.677 24.221 0.337 1 97.84 230 GLU A C 1
ATOM 1742 O O . GLU A 1 230 ? 10.629 24.863 0.421 1 97.84 230 GLU A O 1
ATOM 1747 N N . ASP A 1 231 ? 12.043 23.567 -0.728 1 97.77 231 ASP A N 1
ATOM 1748 C CA . ASP A 1 231 ? 11.15 23.524 -1.882 1 97.77 231 ASP A CA 1
ATOM 1749 C C . ASP A 1 231 ? 9.857 22.783 -1.548 1 97.77 231 ASP A C 1
ATOM 1751 O O . ASP A 1 231 ? 8.776 23.181 -1.986 1 97.77 231 ASP A O 1
ATOM 1755 N N . VAL A 1 232 ? 9.999 21.746 -0.764 1 98.32 232 VAL A N 1
ATOM 1756 C CA . VAL A 1 232 ? 8.829 20.985 -0.34 1 98.32 232 VAL A CA 1
ATOM 1757 C C . VAL A 1 232 ? 8.016 21.802 0.662 1 98.32 232 VAL A C 1
ATOM 1759 O O . VAL A 1 232 ? 6.785 21.825 0.6 1 98.32 232 VAL A O 1
ATOM 1762 N N . ALA A 1 233 ? 8.7 22.496 1.577 1 98.34 233 ALA A N 1
ATOM 1763 C CA . ALA A 1 233 ? 8.022 23.358 2.542 1 98.34 233 ALA A CA 1
ATOM 1764 C C . ALA A 1 233 ? 7.203 24.434 1.835 1 98.34 233 ALA A C 1
ATOM 1766 O O . ALA A 1 233 ? 6.07 24.721 2.23 1 98.34 233 ALA A O 1
ATOM 1767 N N . ASP A 1 234 ? 7.756 24.975 0.782 1 97.42 234 ASP A N 1
ATOM 1768 C CA . ASP A 1 234 ? 7.059 25.997 0.007 1 97.42 234 ASP A CA 1
ATOM 1769 C C . ASP A 1 234 ? 5.786 25.435 -0.622 1 97.42 234 ASP A C 1
ATOM 1771 O O . ASP A 1 234 ? 4.766 26.125 -0.693 1 97.42 234 ASP A O 1
ATOM 1775 N N . ALA A 1 235 ? 5.873 24.252 -1.109 1 97.78 235 ALA A N 1
ATOM 1776 C CA . ALA A 1 235 ? 4.701 23.597 -1.684 1 97.78 235 ALA A CA 1
ATOM 1777 C C . ALA A 1 235 ? 3.606 23.416 -0.637 1 97.78 235 ALA A C 1
ATOM 1779 O O . ALA A 1 235 ? 2.422 23.605 -0.928 1 97.78 235 ALA A O 1
ATOM 1780 N N . VAL A 1 236 ? 4.011 23.044 0.566 1 98.15 236 VAL A N 1
ATOM 1781 C CA . VAL A 1 236 ? 3.057 22.889 1.659 1 98.15 236 VAL A CA 1
ATOM 1782 C C . VAL A 1 236 ? 2.392 24.23 1.959 1 98.15 236 VAL A C 1
ATOM 1784 O O . VAL A 1 236 ? 1.165 24.313 2.057 1 98.15 236 VAL A O 1
ATOM 1787 N N . LEU A 1 237 ? 3.148 25.323 2.087 1 97.78 237 LEU A N 1
ATOM 1788 C CA . LEU A 1 237 ? 2.603 26.646 2.371 1 97.78 237 LEU A CA 1
ATOM 1789 C C . LEU A 1 237 ? 1.626 27.076 1.282 1 97.78 237 LEU A C 1
ATOM 1791 O O . LEU A 1 237 ? 0.567 27.635 1.578 1 97.78 237 LEU A O 1
ATOM 1795 N N . TYR A 1 238 ? 1.993 26.823 0.055 1 97.01 238 TYR A N 1
ATOM 1796 C CA . TYR A 1 238 ? 1.093 27.158 -1.043 1 97.01 238 TYR A CA 1
ATOM 1797 C C . TYR A 1 238 ? -0.227 26.407 -0.914 1 97.01 238 TYR A C 1
ATOM 1799 O O . TYR A 1 238 ? -1.3 26.998 -1.056 1 97.01 238 TYR A O 1
ATOM 1807 N N . ALA A 1 239 ? -0.137 25.144 -0.633 1 97.27 239 ALA A N 1
ATOM 1808 C CA . ALA A 1 239 ? -1.333 24.309 -0.569 1 97.27 239 ALA A CA 1
ATOM 1809 C C . ALA A 1 239 ? -2.272 24.78 0.538 1 97.27 239 ALA A C 1
ATOM 1811 O O . ALA A 1 239 ? -3.491 24.815 0.353 1 97.27 239 ALA A O 1
ATOM 1812 N N . ILE A 1 240 ? -1.734 25.194 1.695 1 97.51 240 ILE A N 1
ATOM 1813 C CA . ILE A 1 240 ? -2.597 25.457 2.841 1 97.51 240 ILE A CA 1
ATOM 1814 C C . ILE A 1 240 ? -3.112 26.893 2.78 1 97.51 240 ILE A C 1
ATOM 1816 O O . ILE A 1 240 ? -3.95 27.294 3.591 1 97.51 240 ILE A O 1
ATOM 1820 N N . THR A 1 241 ? -2.709 27.692 1.781 1 96.64 241 THR A N 1
ATOM 1821 C CA . THR A 1 241 ? -3.126 29.088 1.728 1 96.64 241 THR A CA 1
ATOM 1822 C C . THR A 1 241 ? -4.114 29.315 0.587 1 96.64 241 THR A C 1
ATOM 1824 O O . THR A 1 241 ? -4.508 30.451 0.317 1 96.64 241 THR A O 1
ATOM 1827 N N . THR A 1 242 ? -4.431 28.225 -0.137 1 94.59 242 THR A N 1
ATOM 1828 C CA . THR A 1 242 ? -5.488 28.372 -1.131 1 94.59 242 THR A CA 1
ATOM 1829 C C . THR A 1 242 ? -6.812 28.734 -0.464 1 94.59 242 THR A C 1
ATOM 1831 O O . THR A 1 242 ? -7.034 28.408 0.704 1 94.59 242 THR A O 1
ATOM 1834 N N . PRO A 1 243 ? -7.69 29.455 -1.207 1 93.2 243 PRO A N 1
ATOM 1835 C CA . PRO A 1 243 ? -8.991 29.781 -0.617 1 93.2 243 PRO A CA 1
ATOM 1836 C C . PRO A 1 243 ? -9.783 28.539 -0.212 1 93.2 243 PRO A C 1
ATOM 1838 O O . PRO A 1 243 ? -9.494 27.437 -0.685 1 93.2 243 PRO A O 1
ATOM 1841 N N . ASP A 1 244 ? -10.789 28.735 0.581 1 90 244 ASP A N 1
ATOM 1842 C CA . ASP A 1 244 ? -11.55 27.632 1.16 1 90 244 ASP A CA 1
ATOM 1843 C C . ASP A 1 244 ? -12.231 26.805 0.073 1 90 244 ASP A C 1
ATOM 1845 O O . ASP A 1 244 ? -12.437 25.601 0.239 1 90 244 ASP A O 1
ATOM 1849 N N . ASN A 1 245 ? -12.498 27.424 -1.023 1 92.35 245 ASN A N 1
ATOM 1850 C CA . ASN A 1 245 ? -13.226 26.728 -2.079 1 92.35 245 ASN A CA 1
ATOM 1851 C C . ASN A 1 245 ? -12.278 26.008 -3.033 1 92.35 245 ASN A C 1
ATOM 1853 O O . ASN A 1 245 ? -12.715 25.417 -4.022 1 92.35 245 ASN A O 1
ATOM 1857 N N . VAL A 1 246 ? -10.966 26.074 -2.796 1 94.81 246 VAL A N 1
ATOM 1858 C CA . VAL A 1 246 ? -9.959 25.453 -3.651 1 94.81 246 VAL A CA 1
ATOM 1859 C C . VAL A 1 246 ? -9.173 24.415 -2.853 1 94.81 246 VAL A C 1
ATOM 1861 O O . VAL A 1 246 ? -8.625 24.722 -1.792 1 94.81 246 VAL A O 1
ATOM 1864 N N . GLN A 1 247 ? -9.146 23.226 -3.379 1 94.99 247 GLN A N 1
ATOM 1865 C CA . GLN A 1 247 ? -8.341 22.16 -2.792 1 94.99 247 GLN A CA 1
ATOM 1866 C C . GLN A 1 247 ? -7.338 21.608 -3.801 1 94.99 247 GLN A C 1
ATOM 1868 O O . GLN A 1 247 ? -7.715 21.214 -4.906 1 94.99 247 GLN A O 1
ATOM 1873 N N . ILE A 1 248 ? -6.139 21.617 -3.451 1 96.14 248 ILE A N 1
ATOM 1874 C CA . ILE A 1 248 ? -5.121 20.968 -4.27 1 96.14 248 ILE A CA 1
ATOM 1875 C C . ILE A 1 248 ? -5.153 19.459 -4.033 1 96.14 248 ILE A C 1
ATOM 1877 O O . ILE A 1 248 ? -4.832 18.99 -2.938 1 96.14 248 ILE A O 1
ATOM 1881 N N . HIS A 1 249 ? -5.416 18.725 -5.032 1 96.36 249 HIS A N 1
ATOM 1882 C CA . HIS A 1 249 ? -5.48 17.275 -4.893 1 96.36 249 HIS A CA 1
ATOM 1883 C C . HIS A 1 249 ? -4.085 16.659 -4.89 1 96.36 249 HIS A C 1
ATOM 1885 O O . HIS A 1 249 ? -3.782 15.801 -4.058 1 96.36 249 HIS A O 1
ATOM 1891 N N . GLU A 1 250 ? -3.293 17.103 -5.811 1 97.23 250 GLU A N 1
ATOM 1892 C CA . GLU A 1 250 ? -1.945 16.575 -6.002 1 97.23 250 GLU A CA 1
ATOM 1893 C C . GLU A 1 250 ? -0.995 17.658 -6.506 1 97.23 250 GLU A C 1
ATOM 1895 O O . GLU A 1 250 ? -1.336 18.414 -7.418 1 97.23 250 GLU A O 1
ATOM 1900 N N . LEU A 1 251 ? 0.112 17.782 -5.877 1 97.25 251 LEU A N 1
ATOM 1901 C CA . LEU A 1 251 ? 1.216 18.618 -6.338 1 97.25 251 LEU A CA 1
ATOM 1902 C C . LEU A 1 251 ? 2.486 17.793 -6.516 1 97.25 251 LEU A C 1
ATOM 1904 O O . LEU A 1 251 ? 3.082 17.344 -5.534 1 97.25 251 LEU A O 1
ATOM 1908 N N . VAL A 1 252 ? 2.916 17.519 -7.766 1 97 252 VAL A N 1
ATOM 1909 C CA . VAL A 1 252 ? 4.151 16.807 -8.076 1 97 252 VAL A CA 1
ATOM 1910 C C . VAL A 1 252 ? 5.265 17.808 -8.374 1 97 252 VAL A C 1
ATOM 1912 O O . VAL A 1 252 ? 5.141 18.63 -9.285 1 97 252 VAL A O 1
ATOM 1915 N N . ILE A 1 253 ? 6.365 17.724 -7.623 1 95.55 253 ILE A N 1
ATOM 1916 C CA . ILE A 1 253 ? 7.462 18.664 -7.828 1 95.55 253 ILE A CA 1
ATOM 1917 C C . ILE A 1 253 ? 8.767 17.897 -8.03 1 95.55 253 ILE A C 1
ATOM 1919 O O . ILE A 1 253 ? 9.081 16.981 -7.266 1 95.55 253 ILE A O 1
ATOM 1923 N N . LYS A 1 254 ? 9.528 18.253 -8.994 1 93.37 254 LYS A N 1
ATOM 1924 C CA . LYS A 1 254 ? 10.797 17.625 -9.35 1 93.37 254 LYS A CA 1
ATOM 1925 C C . LYS A 1 254 ? 11.881 18.672 -9.589 1 93.37 254 LYS A C 1
ATOM 1927 O O . LYS A 1 254 ? 11.581 19.811 -9.955 1 93.37 254 LYS A O 1
ATOM 1932 N N . PRO A 1 255 ? 13.029 18.255 -9.353 1 91.16 255 PRO A N 1
ATOM 1933 C CA . PRO A 1 255 ? 14.089 19.193 -9.729 1 91.16 255 PRO A CA 1
ATOM 1934 C C . PRO A 1 255 ? 14.168 19.421 -11.237 1 91.16 255 PRO A C 1
ATOM 1936 O O . PRO A 1 255 ? 13.793 18.543 -12.018 1 91.16 255 PRO A O 1
ATOM 1939 N N . MET A 1 256 ? 14.603 20.605 -11.537 1 86.23 256 MET A N 1
ATOM 1940 C CA . MET A 1 256 ? 14.851 20.848 -12.955 1 86.23 256 MET A CA 1
ATOM 1941 C C . MET A 1 256 ? 15.882 19.867 -13.504 1 86.23 256 MET A C 1
ATOM 1943 O O . MET A 1 256 ? 16.946 19.683 -12.911 1 86.23 256 MET A O 1
ATOM 1947 N N . GLY A 1 257 ? 15.638 19.128 -14.548 1 75.8 257 GLY A N 1
ATOM 1948 C CA . GLY A 1 257 ? 16.57 18.205 -15.176 1 75.8 257 GLY A CA 1
ATOM 1949 C C . GLY A 1 257 ? 16.421 16.778 -14.683 1 75.8 257 GLY A C 1
ATOM 1950 O O . GLY A 1 257 ? 17.265 15.926 -14.967 1 75.8 257 GLY A O 1
ATOM 1951 N N . GLU A 1 258 ? 15.467 16.53 -13.841 1 71.59 258 GLU A N 1
ATOM 1952 C CA . GLU A 1 258 ? 15.269 15.172 -13.345 1 71.59 258 GLU A CA 1
ATO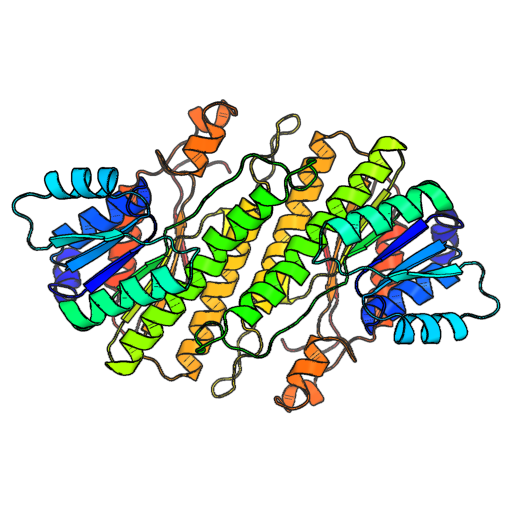M 1953 C C . GLU A 1 258 ? 14.943 14.21 -14.484 1 71.59 258 GLU A C 1
ATOM 1955 O O . GLU A 1 258 ? 14.061 14.483 -15.301 1 71.59 258 GLU A O 1
ATOM 1960 N N . PHE A 1 259 ? 15.787 13.125 -14.616 1 57.39 259 PHE A N 1
ATOM 1961 C CA . PHE A 1 259 ? 15.64 12.15 -15.69 1 57.39 259 PHE A CA 1
ATOM 1962 C C . PHE A 1 259 ? 14.642 11.065 -15.303 1 57.39 259 PHE A C 1
ATOM 1964 O O . PHE A 1 259 ? 14.078 10.395 -16.171 1 57.39 259 PHE A O 1
ATOM 1971 N N . ILE A 1 260 ? 14.481 10.905 -14.039 1 54.65 260 ILE A N 1
ATOM 1972 C CA . ILE A 1 260 ? 13.679 9.718 -13.761 1 54.65 260 ILE A CA 1
ATOM 1973 C C . ILE A 1 260 ? 12.21 10.11 -13.619 1 54.65 260 ILE A C 1
ATOM 1975 O O . ILE A 1 260 ? 11.893 11.165 -13.064 1 54.65 260 ILE A O 1
ATOM 1979 N N . MET B 1 1 ? -1.691 -22.195 -31.912 1 55.09 1 MET B N 1
ATOM 1980 C CA . MET B 1 1 ? -1.928 -23.15 -30.834 1 55.09 1 MET B CA 1
ATOM 1981 C C . MET B 1 1 ? -2.975 -22.622 -29.859 1 55.09 1 MET B C 1
ATOM 1983 O O . MET B 1 1 ? -2.927 -21.457 -29.461 1 55.09 1 MET B O 1
ATOM 1987 N N . ASN B 1 2 ? -4 -23.422 -29.578 1 75.64 2 ASN B N 1
ATOM 1988 C CA . ASN B 1 2 ? -5.055 -22.998 -28.663 1 75.64 2 ASN B CA 1
ATOM 1989 C C . ASN B 1 2 ? -4.609 -23.1 -27.207 1 75.64 2 ASN B C 1
ATOM 1991 O O . ASN B 1 2 ? -3.575 -23.702 -26.911 1 75.64 2 ASN B O 1
ATOM 1995 N N . ILE B 1 3 ? -5.223 -22.432 -26.286 1 79.64 3 ILE B N 1
ATOM 1996 C CA . ILE B 1 3 ? -4.856 -22.373 -24.875 1 79.64 3 ILE B CA 1
ATOM 1997 C C . ILE B 1 3 ? -4.672 -23.787 -24.33 1 79.64 3 ILE B C 1
ATOM 1999 O O . ILE B 1 3 ? -3.76 -24.041 -23.539 1 79.64 3 ILE B O 1
ATOM 2003 N N . GLY B 1 4 ? -5.431 -24.739 -24.86 1 81.2 4 GLY B N 1
ATOM 2004 C CA . GLY B 1 4 ? -5.327 -26.121 -24.419 1 81.2 4 GLY B CA 1
ATOM 2005 C C . GLY B 1 4 ? -3.994 -26.758 -24.762 1 81.2 4 GLY B C 1
ATOM 2006 O O . GLY B 1 4 ? -3.382 -27.421 -23.922 1 81.2 4 GLY B O 1
ATOM 2007 N N . GLU B 1 5 ? -3.564 -26.563 -25.95 1 84.6 5 GLU B N 1
ATOM 2008 C CA . GLU B 1 5 ? -2.272 -27.088 -26.382 1 84.6 5 GLU B CA 1
ATOM 2009 C C . GLU B 1 5 ? -1.125 -26.422 -25.627 1 84.6 5 GLU B C 1
ATOM 2011 O O . GLU B 1 5 ? -0.146 -27.079 -25.269 1 84.6 5 GLU B O 1
ATOM 2016 N N . ARG B 1 6 ? -1.364 -25.223 -25.354 1 88.14 6 ARG B N 1
ATOM 2017 C CA . ARG B 1 6 ? -0.307 -24.467 -24.69 1 88.14 6 ARG B CA 1
ATOM 2018 C C . ARG B 1 6 ? -0.205 -24.847 -23.217 1 88.14 6 ARG B C 1
ATOM 2020 O O . ARG B 1 6 ? 0.855 -24.703 -22.605 1 88.14 6 ARG B O 1
ATOM 2027 N N . MET B 1 7 ? -1.242 -25.341 -22.656 1 93.36 7 MET B N 1
ATOM 2028 C CA . MET B 1 7 ? -1.255 -25.734 -21.25 1 93.36 7 MET B CA 1
ATOM 2029 C C . MET B 1 7 ? -0.498 -27.042 -21.044 1 93.36 7 MET B C 1
ATOM 2031 O O . MET B 1 7 ? -0.185 -27.41 -19.911 1 93.36 7 MET B O 1
ATOM 2035 N N . LYS B 1 8 ? -0.166 -27.751 -22.071 1 93.32 8 LYS B N 1
ATOM 2036 C CA . LYS B 1 8 ? 0.524 -29.034 -21.967 1 93.32 8 LYS B CA 1
ATOM 2037 C C . LYS B 1 8 ? 1.852 -28.885 -21.23 1 93.32 8 LYS B C 1
ATOM 2039 O O . LYS B 1 8 ? 2.272 -29.791 -20.508 1 93.32 8 LYS B O 1
ATOM 2044 N N . ARG B 1 9 ? 2.454 -27.758 -21.379 1 93.61 9 ARG B N 1
ATOM 2045 C CA . ARG B 1 9 ? 3.749 -27.537 -20.744 1 93.61 9 ARG B CA 1
ATOM 2046 C C . ARG B 1 9 ? 3.613 -27.483 -19.226 1 93.61 9 ARG B C 1
ATOM 2048 O O . ARG B 1 9 ? 4.604 -27.606 -18.504 1 93.61 9 ARG B O 1
ATOM 2055 N N . TRP B 1 10 ? 2.38 -27.279 -18.736 1 96.55 10 TRP B N 1
ATOM 2056 C CA . TRP B 1 10 ? 2.144 -27.118 -17.305 1 96.55 10 TRP B CA 1
ATOM 2057 C C . TRP B 1 10 ? 1.635 -28.416 -16.687 1 96.55 10 TRP B C 1
ATOM 2059 O O . TRP B 1 10 ? 1.455 -28.503 -15.47 1 96.55 10 TRP B O 1
ATOM 2069 N N . GLU B 1 11 ? 1.361 -29.42 -17.567 1 96.6 11 GLU B N 1
ATOM 2070 C CA . GLU B 1 11 ? 0.894 -30.704 -17.052 1 96.6 11 GLU B CA 1
ATOM 2071 C C . GLU B 1 11 ? 1.891 -31.296 -16.06 1 96.6 11 GLU B C 1
ATOM 2073 O O . GLU B 1 11 ? 3.09 -31.36 -16.34 1 96.6 11 GLU B O 1
ATOM 2078 N N . GLY B 1 12 ? 1.403 -31.596 -14.861 1 97.48 12 GLY B N 1
ATOM 2079 C CA . GLY B 1 12 ? 2.223 -32.203 -13.825 1 97.48 12 GLY B CA 1
ATOM 2080 C C . GLY B 1 12 ? 3.013 -31.19 -13.019 1 97.48 12 GLY B C 1
ATOM 2081 O O . GLY B 1 12 ? 3.663 -31.545 -12.033 1 97.48 12 GLY B O 1
ATOM 2082 N N . LYS B 1 13 ? 2.966 -29.943 -13.446 1 98.24 13 LYS B N 1
ATOM 2083 C CA . LYS B 1 13 ? 3.65 -28.893 -12.697 1 98.24 13 LYS B CA 1
ATOM 2084 C C . LYS B 1 13 ? 2.834 -28.464 -11.481 1 98.24 13 LYS B C 1
ATOM 2086 O O . LYS B 1 13 ? 1.632 -28.727 -11.409 1 98.24 13 LYS B O 1
ATOM 2091 N N . VAL B 1 14 ? 3.458 -27.796 -10.539 1 98.83 14 VAL B N 1
ATOM 2092 C CA . VAL B 1 14 ? 2.847 -27.507 -9.246 1 98.83 14 VAL B CA 1
ATOM 2093 C C . VAL B 1 14 ? 2.435 -26.038 -9.186 1 98.83 14 VAL B C 1
ATOM 2095 O O . VAL B 1 14 ? 3.259 -25.146 -9.403 1 98.83 14 VAL B O 1
ATOM 2098 N N . ALA B 1 15 ? 1.17 -25.791 -8.922 1 98.91 15 ALA B N 1
ATOM 2099 C CA . ALA B 1 15 ? 0.627 -24.447 -8.734 1 98.91 15 ALA B CA 1
ATOM 2100 C C . ALA B 1 15 ? 0.192 -24.229 -7.288 1 98.91 15 ALA B C 1
ATOM 2102 O O . ALA B 1 15 ? -0.408 -25.115 -6.673 1 98.91 15 ALA B O 1
ATOM 2103 N N . VAL B 1 16 ? 0.54 -23.096 -6.755 1 98.93 16 VAL B N 1
ATOM 2104 C CA . VAL B 1 16 ? 0.02 -22.655 -5.464 1 98.93 16 VAL B CA 1
ATOM 2105 C C . VAL B 1 16 ? -0.99 -21.528 -5.671 1 98.93 16 VAL B C 1
ATOM 2107 O O . VAL B 1 16 ? -0.71 -20.557 -6.378 1 98.93 16 VAL B O 1
ATOM 2110 N N . VAL B 1 17 ? -2.146 -21.664 -5.126 1 98.88 17 VAL B N 1
ATOM 2111 C CA . VAL B 1 17 ? -3.186 -20.643 -5.195 1 98.88 17 VAL B CA 1
ATOM 2112 C C . VAL B 1 17 ? -3.581 -20.211 -3.784 1 98.88 17 VAL B C 1
ATOM 2114 O O . VAL B 1 17 ? -4.025 -21.032 -2.978 1 98.88 17 VAL B O 1
ATOM 2117 N N . THR B 1 18 ? -3.411 -18.961 -3.483 1 98.57 18 THR B N 1
ATOM 2118 C CA . THR B 1 18 ? -3.859 -18.451 -2.191 1 98.57 18 THR B CA 1
ATOM 2119 C C . THR B 1 18 ? -5.302 -17.964 -2.274 1 98.57 18 THR B C 1
ATOM 2121 O O . THR B 1 18 ? -5.756 -17.526 -3.333 1 98.57 18 THR B O 1
ATOM 2124 N N . GLY B 1 19 ? -6.014 -18.035 -1.162 1 96.19 19 GLY B N 1
ATOM 2125 C CA . GLY B 1 19 ? -7.415 -17.646 -1.177 1 96.19 19 GLY B CA 1
ATOM 2126 C C . GLY B 1 19 ? -8.275 -18.546 -2.045 1 96.19 19 GLY B C 1
ATOM 2127 O O . GLY B 1 19 ? -9.211 -18.078 -2.697 1 96.19 19 GLY B O 1
ATOM 2128 N N . ALA B 1 20 ? -7.996 -19.778 -2.092 1 95.12 20 ALA B N 1
ATOM 2129 C CA . ALA B 1 20 ? -8.626 -20.732 -3 1 95.12 20 ALA B CA 1
ATOM 2130 C C . ALA B 1 20 ? -10.054 -21.044 -2.564 1 95.12 20 ALA B C 1
ATOM 2132 O O . ALA B 1 20 ? -10.833 -21.618 -3.329 1 95.12 20 ALA B O 1
ATOM 2133 N N . SER B 1 21 ? -10.449 -20.627 -1.384 1 91.86 21 SER B N 1
ATOM 2134 C CA . SER B 1 21 ? -11.797 -20.869 -0.879 1 91.86 21 SER B CA 1
ATOM 2135 C C . SER B 1 21 ? -12.781 -19.833 -1.412 1 91.86 21 SER B C 1
ATOM 2137 O O . SER B 1 21 ? -13.996 -20.01 -1.303 1 91.86 21 SER B O 1
ATOM 2139 N N . GLY B 1 22 ? -12.282 -18.736 -1.956 1 93.5 22 GLY B N 1
ATOM 2140 C CA . GLY B 1 22 ? -13.144 -17.712 -2.524 1 93.5 22 GLY B CA 1
ATOM 2141 C C . GLY B 1 22 ? -13.585 -18.023 -3.942 1 93.5 22 GLY B C 1
ATOM 2142 O O . GLY B 1 22 ? -13.119 -18.992 -4.545 1 93.5 22 GLY B O 1
ATOM 2143 N N . ALA B 1 23 ? -14.406 -17.2 -4.489 1 95.71 23 ALA B N 1
ATOM 2144 C CA . ALA B 1 23 ? -14.999 -17.406 -5.807 1 95.71 23 ALA B CA 1
ATOM 2145 C C . ALA B 1 23 ? -13.927 -17.42 -6.894 1 95.71 23 ALA B C 1
ATOM 2147 O O . ALA B 1 23 ? -13.874 -18.344 -7.709 1 95.71 23 ALA B O 1
ATOM 2148 N N . ILE B 1 24 ? -13.084 -16.406 -6.877 1 97.84 24 ILE B N 1
ATOM 2149 C CA . ILE B 1 24 ? -12.064 -16.278 -7.912 1 97.84 24 ILE B CA 1
ATOM 2150 C C . ILE B 1 24 ? -11.006 -17.364 -7.73 1 97.84 24 ILE B C 1
ATOM 2152 O O . ILE B 1 24 ? -10.666 -18.074 -8.68 1 97.84 24 ILE B O 1
ATOM 2156 N N . GLY B 1 25 ? -10.521 -17.551 -6.493 1 97.49 25 GLY B N 1
ATOM 2157 C CA . GLY B 1 25 ? -9.516 -18.563 -6.211 1 97.49 25 GLY B CA 1
ATOM 2158 C C . GLY B 1 25 ? -9.982 -19.972 -6.527 1 97.49 25 GLY B C 1
ATOM 2159 O O . GLY B 1 25 ? -9.21 -20.788 -7.034 1 97.49 25 GLY B O 1
ATOM 2160 N N . GLY B 1 26 ? -11.206 -20.205 -6.214 1 96.84 26 GLY B N 1
ATOM 2161 C CA . GLY B 1 26 ? -11.778 -21.501 -6.541 1 96.84 26 GLY B CA 1
ATOM 2162 C C . GLY B 1 26 ? -11.852 -21.761 -8.034 1 96.84 26 GLY B C 1
ATOM 2163 O O . GLY B 1 26 ? -11.508 -22.85 -8.497 1 96.84 26 GLY B O 1
ATOM 2164 N N . ALA B 1 27 ? -12.245 -20.766 -8.8 1 98.12 27 ALA B N 1
ATOM 2165 C CA . ALA B 1 27 ? -12.346 -20.909 -10.25 1 98.12 27 ALA B CA 1
ATOM 2166 C C . ALA B 1 27 ? -10.971 -21.121 -10.877 1 98.12 27 ALA B C 1
ATOM 2168 O O . ALA B 1 27 ? -10.812 -21.953 -11.773 1 98.12 27 ALA B O 1
ATOM 2169 N N . ILE B 1 28 ? -9.991 -20.389 -10.386 1 98.54 28 ILE B N 1
ATOM 2170 C CA . ILE B 1 28 ? -8.628 -20.532 -10.887 1 98.54 28 ILE B CA 1
ATOM 2171 C C . ILE B 1 28 ? -8.112 -21.936 -10.583 1 98.54 28 ILE B C 1
ATOM 2173 O O . ILE B 1 28 ? -7.567 -22.608 -11.462 1 98.54 28 ILE B O 1
ATOM 2177 N N . SER B 1 29 ? -8.314 -22.37 -9.349 1 98.33 29 SER B N 1
ATOM 2178 C CA . SER B 1 29 ? -7.869 -23.701 -8.948 1 98.33 29 SER B CA 1
ATOM 2179 C C . SER B 1 29 ? -8.5 -24.781 -9.821 1 98.33 29 SER B C 1
ATOM 2181 O O . SER B 1 29 ? -7.808 -25.683 -10.298 1 98.33 29 SER B O 1
ATOM 2183 N N . LYS B 1 30 ? -9.773 -24.666 -10.029 1 97.7 30 LYS B N 1
ATOM 2184 C CA . LYS B 1 30 ? -10.516 -25.639 -10.825 1 97.7 30 LYS B CA 1
ATOM 2185 C C . LYS B 1 30 ? -9.949 -25.742 -12.238 1 97.7 30 LYS B C 1
ATOM 2187 O O . LYS B 1 30 ? -9.683 -26.842 -12.726 1 97.7 30 LYS B O 1
ATOM 2192 N N . GLU B 1 31 ? -9.721 -24.617 -12.888 1 97.22 31 GLU B N 1
ATOM 2193 C CA . GLU B 1 31 ? -9.261 -24.616 -14.274 1 97.22 31 GLU B CA 1
ATOM 2194 C C . GLU B 1 31 ? -7.824 -25.121 -14.378 1 97.22 31 GLU B C 1
ATOM 2196 O O . GLU B 1 31 ? -7.463 -25.784 -15.353 1 97.22 31 GLU B O 1
ATOM 2201 N N . LEU B 1 32 ? -7 -24.841 -13.4 1 98.19 32 LEU B N 1
ATOM 2202 C CA . LEU B 1 32 ? -5.627 -25.334 -13.391 1 98.19 32 LEU B CA 1
ATOM 2203 C C . LEU B 1 32 ? -5.595 -26.849 -13.217 1 98.19 32 LEU B C 1
ATOM 2205 O O . LEU B 1 32 ? -4.801 -27.536 -13.863 1 98.19 32 LEU B O 1
ATOM 2209 N N . VAL B 1 33 ? -6.463 -27.381 -12.354 1 97.95 33 VAL B N 1
ATOM 2210 C CA . VAL B 1 33 ? -6.552 -28.823 -12.145 1 97.95 33 VAL B CA 1
ATOM 2211 C C . VAL B 1 33 ? -7.022 -29.503 -13.428 1 97.95 33 VAL B C 1
ATOM 2213 O O . VAL B 1 33 ? -6.454 -30.515 -13.846 1 97.95 33 VAL B O 1
ATOM 2216 N N . LYS B 1 34 ? -7.999 -28.952 -14.052 1 96.33 34 LYS B N 1
ATOM 2217 C CA . LYS B 1 34 ? -8.508 -29.501 -15.305 1 96.33 34 LYS B CA 1
ATOM 2218 C C . LYS B 1 34 ? -7.417 -29.541 -16.371 1 96.33 34 LYS B C 1
ATOM 2220 O O . LYS B 1 34 ? -7.415 -30.422 -17.234 1 96.33 34 LYS B O 1
ATOM 2225 N N . ALA B 1 35 ? -6.5 -28.637 -16.23 1 95.62 35 ALA B N 1
ATOM 2226 C CA . ALA B 1 35 ? -5.414 -28.541 -17.202 1 95.62 35 ALA B CA 1
ATOM 2227 C C . ALA B 1 35 ? -4.285 -29.51 -16.861 1 95.62 35 ALA B C 1
ATOM 2229 O O . ALA B 1 35 ? -3.258 -29.54 -17.543 1 95.62 35 ALA B O 1
ATOM 2230 N N . GLY B 1 36 ? -4.427 -30.257 -15.779 1 97.1 36 GLY B N 1
ATOM 2231 C CA . GLY B 1 36 ? -3.495 -31.33 -15.473 1 97.1 36 GLY B CA 1
ATOM 2232 C C . GLY B 1 36 ? -2.451 -30.939 -14.445 1 97.1 36 GLY B C 1
ATOM 2233 O O . GLY B 1 36 ? -1.485 -31.672 -14.223 1 97.1 36 GLY B O 1
ATOM 2234 N N . MET B 1 37 ? -2.598 -29.823 -13.802 1 98.21 37 MET B N 1
ATOM 2235 C CA . MET B 1 37 ? -1.607 -29.378 -12.825 1 98.21 37 MET B CA 1
ATOM 2236 C C . MET B 1 37 ? -1.876 -29.997 -11.457 1 98.21 37 MET B C 1
ATOM 2238 O O . MET B 1 37 ? -2.982 -30.472 -11.192 1 98.21 37 MET B O 1
ATOM 2242 N N . ILE B 1 38 ? -0.852 -30.025 -10.671 1 98.56 38 ILE B N 1
ATOM 2243 C CA . ILE B 1 38 ? -0.974 -30.271 -9.238 1 98.56 38 ILE B CA 1
ATOM 2244 C C . ILE B 1 38 ? -1.195 -28.95 -8.505 1 98.56 38 ILE B C 1
ATOM 2246 O O . ILE B 1 38 ? -0.29 -28.116 -8.429 1 98.56 38 ILE B O 1
ATOM 2250 N N . VAL B 1 39 ? -2.406 -28.789 -7.979 1 98.76 39 VAL B N 1
ATOM 2251 C CA . VAL B 1 39 ? -2.753 -27.505 -7.379 1 98.76 39 VAL B CA 1
ATOM 2252 C C . VAL B 1 39 ? -2.747 -27.627 -5.857 1 98.76 39 VAL B C 1
ATOM 2254 O O . VAL B 1 39 ? -3.427 -28.489 -5.294 1 98.76 39 VAL B O 1
ATOM 2257 N N . CYS B 1 40 ? -1.927 -26.831 -5.209 1 98.66 40 CYS B N 1
ATOM 2258 C CA . CYS B 1 40 ? -1.93 -26.675 -3.759 1 98.66 40 CYS B CA 1
ATOM 2259 C C . CYS B 1 40 ? -2.683 -25.416 -3.347 1 98.66 40 CYS B C 1
ATOM 2261 O O . CYS B 1 40 ? -2.169 -24.305 -3.491 1 98.66 40 CYS B O 1
ATOM 2263 N N . ALA B 1 41 ? -3.878 -25.622 -2.848 1 98.11 41 ALA B N 1
ATOM 2264 C CA . ALA B 1 41 ? -4.752 -24.527 -2.433 1 98.11 41 ALA B CA 1
ATOM 2265 C C . ALA B 1 41 ? -4.504 -24.149 -0.976 1 98.11 41 ALA B C 1
ATOM 2267 O O . ALA B 1 41 ? -4.793 -24.932 -0.067 1 98.11 41 ALA B O 1
ATOM 2268 N N . LEU B 1 42 ? -3.999 -22.945 -0.779 1 97.05 42 LEU B N 1
ATOM 2269 C CA . LEU B 1 42 ? -3.777 -22.472 0.583 1 97.05 42 LEU B CA 1
ATOM 2270 C C . LEU B 1 42 ? -5.049 -21.859 1.159 1 97.05 42 LEU B C 1
ATOM 2272 O O . LEU B 1 42 ? -5.642 -20.964 0.553 1 97.05 42 LEU B O 1
ATOM 2276 N N . ALA B 1 43 ? -5.447 -22.325 2.214 1 91.69 43 ALA B N 1
ATOM 2277 C CA . ALA B 1 43 ? -6.64 -21.816 2.887 1 91.69 43 ALA B CA 1
ATOM 2278 C C . ALA B 1 43 ? -6.539 -22.004 4.398 1 91.69 43 ALA B C 1
ATOM 2280 O O . ALA B 1 43 ? -5.88 -22.932 4.872 1 91.69 43 ALA B O 1
ATOM 2281 N N . ARG B 1 44 ? -7.208 -21.095 5.135 1 86.99 44 ARG B N 1
ATOM 2282 C CA . ARG B 1 44 ? -7.257 -21.238 6.587 1 86.99 44 ARG B CA 1
ATOM 2283 C C . ARG B 1 44 ? -8.184 -22.378 6.994 1 86.99 44 ARG B C 1
ATOM 2285 O O . ARG B 1 44 ? -7.864 -23.153 7.897 1 86.99 44 ARG B O 1
ATOM 2292 N N . ARG B 1 45 ? -9.353 -22.436 6.216 1 79.33 45 ARG B N 1
ATOM 2293 C CA . ARG B 1 45 ? -10.363 -23.465 6.443 1 79.33 45 ARG B CA 1
ATOM 2294 C C . ARG B 1 45 ? -10.45 -24.418 5.255 1 79.33 45 ARG B C 1
ATOM 2296 O O . ARG B 1 45 ? -10.639 -23.983 4.117 1 79.33 45 ARG B O 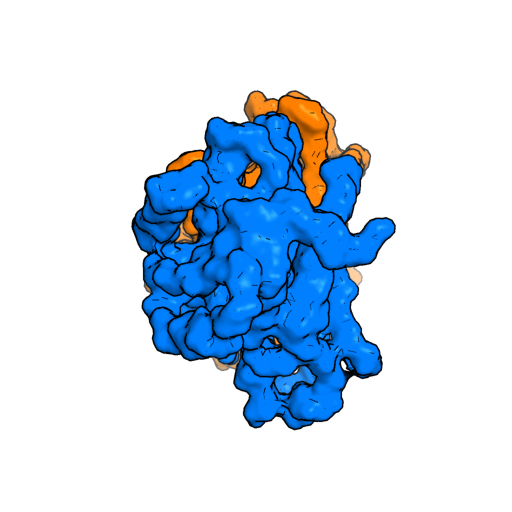1
ATOM 2303 N N . ARG B 1 46 ? -10.493 -25.613 5.51 1 85.88 46 ARG B N 1
ATOM 2304 C CA . ARG B 1 46 ? -10.358 -26.653 4.496 1 85.88 46 ARG B CA 1
ATOM 2305 C C . ARG B 1 46 ? -11.703 -26.964 3.848 1 85.88 46 ARG B C 1
ATOM 2307 O O . ARG B 1 46 ? -11.755 -27.516 2.746 1 85.88 46 ARG B O 1
ATOM 2314 N N . ASP B 1 47 ? -12.79 -26.62 4.506 1 90.04 47 ASP B N 1
ATOM 2315 C CA . ASP B 1 47 ? -14.106 -27.125 4.126 1 90.04 47 ASP B CA 1
ATOM 2316 C C . ASP B 1 47 ? -14.464 -26.707 2.701 1 90.04 47 ASP B C 1
ATOM 2318 O O . ASP B 1 47 ? -14.857 -27.543 1.884 1 90.04 47 ASP B O 1
ATOM 2322 N N . LYS B 1 48 ? -14.225 -25.472 2.358 1 89.25 48 LYS B N 1
ATOM 2323 C CA . LYS B 1 48 ? -14.591 -24.988 1.031 1 89.25 48 LYS B CA 1
ATOM 2324 C C . LYS B 1 48 ? -13.702 -25.606 -0.045 1 89.25 48 LYS B C 1
ATOM 2326 O O . LYS B 1 48 ? -14.175 -25.935 -1.135 1 89.25 48 LYS B O 1
ATOM 2331 N N . VAL B 1 49 ? -12.486 -25.783 0.21 1 93.06 49 VAL B N 1
ATOM 2332 C CA . VAL B 1 49 ? -11.544 -26.371 -0.738 1 93.06 49 VAL B CA 1
ATOM 2333 C C . VAL B 1 49 ? -11.86 -27.853 -0.928 1 93.06 49 VAL B C 1
ATOM 2335 O O . VAL B 1 49 ? -11.789 -28.371 -2.045 1 93.06 49 VAL B O 1
ATOM 2338 N N . GLU B 1 50 ? -12.254 -28.489 0.118 1 93.1 50 GLU B N 1
ATOM 2339 C CA . GLU B 1 50 ? -12.613 -29.902 0.036 1 93.1 50 GLU B CA 1
ATOM 2340 C C . GLU B 1 50 ? -13.868 -30.105 -0.807 1 93.1 50 GLU B C 1
ATOM 2342 O O . GLU B 1 50 ? -13.971 -31.082 -1.551 1 93.1 50 GLU B O 1
ATOM 2347 N N . LYS B 1 51 ? -14.782 -29.245 -0.624 1 93.35 51 LYS B N 1
ATOM 2348 C CA . LYS B 1 51 ? -15.978 -29.308 -1.457 1 93.35 51 LYS B CA 1
ATOM 2349 C C . LYS B 1 51 ? -15.627 -29.159 -2.935 1 93.35 51 LYS B C 1
ATOM 2351 O O . LYS B 1 51 ? -16.167 -29.875 -3.782 1 93.35 51 LYS B O 1
ATOM 2356 N N . LEU B 1 52 ? -14.778 -28.208 -3.218 1 93.98 52 LEU B N 1
ATOM 2357 C CA . LEU B 1 52 ? -14.317 -28.025 -4.59 1 93.98 52 LEU B CA 1
ATOM 2358 C C . LEU B 1 52 ? -13.61 -29.277 -5.097 1 93.98 52 LEU B C 1
ATOM 2360 O O . LEU B 1 52 ? -13.844 -29.713 -6.227 1 93.98 52 LEU B O 1
ATOM 2364 N N . ARG B 1 53 ? -12.785 -29.846 -4.304 1 93.95 53 ARG B N 1
ATOM 2365 C CA . ARG B 1 53 ? -12.051 -31.057 -4.657 1 93.95 53 ARG B CA 1
ATOM 2366 C C . ARG B 1 53 ? -13.005 -32.189 -5.023 1 93.95 53 ARG B C 1
ATOM 2368 O O . ARG B 1 53 ? -12.781 -32.905 -6.001 1 93.95 53 ARG B O 1
ATOM 2375 N N . ALA B 1 54 ? -14.026 -32.32 -4.296 1 92.99 54 ALA B N 1
ATOM 2376 C CA . ALA B 1 54 ? -15.005 -33.384 -4.498 1 92.99 54 ALA B CA 1
ATOM 2377 C C . ALA B 1 54 ? -15.727 -33.219 -5.832 1 92.99 54 ALA B C 1
ATOM 2379 O O . ALA B 1 54 ? -16.188 -34.199 -6.421 1 92.99 54 ALA B O 1
ATOM 2380 N N . SER B 1 55 ? -15.744 -32.009 -6.277 1 91.98 55 SER B N 1
ATOM 2381 C CA . SER B 1 55 ? -16.443 -31.732 -7.528 1 91.98 55 SER B CA 1
ATOM 2382 C C . SER B 1 55 ? -15.551 -32.01 -8.733 1 91.98 55 SER B C 1
ATOM 2384 O O . SER B 1 55 ? -16.024 -32.029 -9.871 1 91.98 55 SER B O 1
ATOM 2386 N N . LEU B 1 56 ? -14.318 -32.164 -8.533 1 92.71 56 LEU B N 1
ATOM 2387 C CA . LEU B 1 56 ? -13.343 -32.362 -9.6 1 92.71 56 LEU B CA 1
ATOM 2388 C C . LEU B 1 56 ? -13.037 -33.844 -9.788 1 92.71 56 LEU B C 1
ATOM 2390 O O . LEU B 1 56 ? -11.998 -34.33 -9.335 1 92.71 56 LEU B O 1
ATOM 2394 N N . PHE B 1 57 ? -13.984 -34.569 -10.327 1 86.94 57 PHE B N 1
ATOM 2395 C CA . PHE B 1 57 ? -13.829 -35.995 -10.59 1 86.94 57 PHE B CA 1
ATOM 2396 C C . PHE B 1 57 ? -13.356 -36.234 -12.019 1 86.94 57 PHE B C 1
ATOM 2398 O O . PHE B 1 57 ? -13.776 -35.535 -12.943 1 86.94 57 PHE B O 1
ATOM 2405 N N . ASP B 1 58 ? -12.433 -37.163 -12.281 1 90.14 58 ASP B N 1
ATOM 2406 C CA . ASP B 1 58 ? -11.968 -37.62 -13.586 1 90.14 58 ASP B CA 1
ATOM 2407 C C . ASP B 1 58 ? -11.263 -36.497 -14.342 1 90.14 58 ASP B C 1
ATOM 2409 O O . ASP B 1 58 ? -11.563 -36.243 -15.511 1 90.14 58 ASP B O 1
ATOM 2413 N N . VAL B 1 59 ? -10.58 -35.718 -13.602 1 90.13 59 VAL B N 1
ATOM 2414 C CA . VAL B 1 59 ? -9.77 -34.684 -14.237 1 90.13 59 VAL B CA 1
ATOM 2415 C C . VAL B 1 59 ? -8.292 -35.058 -14.15 1 90.13 59 VAL B C 1
ATOM 2417 O O . VAL B 1 59 ? -7.906 -35.904 -13.339 1 90.13 59 VAL B O 1
ATOM 2420 N N . ALA B 1 60 ? -7.507 -34.531 -15.023 1 91.88 60 ALA B N 1
ATOM 2421 C CA . ALA B 1 60 ? -6.114 -34.924 -15.218 1 91.88 60 ALA B CA 1
ATOM 2422 C C . ALA B 1 60 ? -5.25 -34.484 -14.04 1 91.88 60 ALA B C 1
ATOM 2424 O O . ALA B 1 60 ? -4.306 -35.182 -13.66 1 91.88 60 ALA B O 1
ATOM 2425 N N . GLY B 1 61 ? -5.608 -33.396 -13.385 1 95.05 61 GLY B N 1
ATOM 2426 C CA . GLY B 1 61 ? -4.81 -32.852 -12.298 1 95.05 61 GLY B CA 1
ATOM 2427 C C . GLY B 1 61 ? -5.341 -33.222 -10.926 1 95.05 61 GLY B C 1
ATOM 2428 O O . GLY B 1 61 ? -6.184 -34.112 -10.8 1 95.05 61 GLY B O 1
ATOM 2429 N N . ASN B 1 62 ? -4.741 -32.605 -9.889 1 96.2 62 ASN B N 1
ATOM 2430 C CA . ASN B 1 62 ? -5.13 -32.864 -8.507 1 96.2 62 ASN B CA 1
ATOM 2431 C C . ASN B 1 62 ? -5.214 -31.574 -7.696 1 96.2 62 ASN B C 1
ATOM 2433 O O . ASN B 1 62 ? -4.392 -30.673 -7.869 1 96.2 62 ASN B O 1
ATOM 2437 N N . LEU B 1 63 ? -6.207 -31.568 -6.848 1 97.47 63 LEU B N 1
ATOM 2438 C CA . LEU B 1 63 ? -6.374 -30.453 -5.922 1 97.47 63 LEU B CA 1
ATOM 2439 C C . LEU B 1 63 ? -6.026 -30.874 -4.498 1 97.47 63 LEU B C 1
ATOM 2441 O O . LEU B 1 63 ? -6.639 -31.792 -3.95 1 97.47 63 LEU B O 1
ATOM 2445 N N . ASN B 1 64 ? -5.04 -30.221 -3.934 1 96.45 64 ASN B N 1
ATOM 2446 C CA . ASN B 1 64 ? -4.64 -30.458 -2.551 1 96.45 64 ASN B CA 1
ATOM 2447 C C . ASN B 1 64 ? -4.972 -29.265 -1.66 1 96.45 64 ASN B C 1
ATOM 2449 O O . ASN B 1 64 ? -4.674 -28.122 -2.009 1 96.45 64 ASN B O 1
ATOM 2453 N N . CYS B 1 65 ? -5.604 -29.557 -0.559 1 95.59 65 CYS B N 1
ATOM 2454 C CA . CYS B 1 65 ? -5.872 -28.519 0.43 1 95.59 65 CYS B CA 1
ATOM 2455 C C . CYS B 1 65 ? -4.72 -28.399 1.421 1 95.59 65 CYS B C 1
ATOM 2457 O O . CYS B 1 65 ? -4.385 -29.365 2.11 1 95.59 65 CYS B O 1
ATOM 2459 N N . VAL B 1 66 ? -4.093 -27.247 1.452 1 95.8 66 VAL B N 1
ATOM 2460 C CA . VAL B 1 66 ? -2.982 -27.001 2.365 1 95.8 66 VAL B CA 1
ATOM 2461 C C . VAL B 1 66 ? -3.375 -25.931 3.381 1 95.8 66 VAL B C 1
ATOM 2463 O O . VAL B 1 66 ? -3.653 -24.788 3.012 1 95.8 66 VAL B O 1
ATOM 2466 N N . GLU B 1 67 ? -3.458 -26.317 4.614 1 94.44 67 GLU B N 1
ATOM 2467 C CA . GLU B 1 67 ? -3.819 -25.366 5.661 1 94.44 67 GLU B CA 1
ATOM 2468 C C . GLU B 1 67 ? -2.728 -24.317 5.854 1 94.44 67 GLU B C 1
ATOM 2470 O O . GLU B 1 67 ? -1.571 -24.657 6.11 1 94.44 67 GLU B O 1
ATOM 2475 N N . CYS B 1 68 ? -3.112 -23.039 5.698 1 97.17 68 CYS B N 1
ATOM 2476 C CA . CYS B 1 68 ? -2.125 -21.97 5.8 1 97.17 68 CYS B CA 1
ATOM 2477 C C . CYS B 1 68 ? -2.803 -20.62 5.998 1 97.17 68 CYS B C 1
ATOM 2479 O O . CYS B 1 68 ? -3.695 -20.25 5.232 1 97.17 68 CYS B O 1
ATOM 2481 N N . ASP B 1 69 ? -2.479 -19.954 7.065 1 97.58 69 ASP B N 1
ATOM 2482 C CA . ASP B 1 69 ? -2.747 -18.525 7.199 1 97.58 69 ASP B CA 1
ATOM 2483 C C . ASP B 1 69 ? -1.589 -17.696 6.648 1 97.58 69 ASP B C 1
ATOM 2485 O O . ASP B 1 69 ? -0.524 -17.62 7.265 1 97.58 69 ASP B O 1
ATOM 2489 N N . ILE B 1 70 ? -1.838 -17.033 5.533 1 97.98 70 ILE B N 1
ATOM 2490 C CA . ILE B 1 70 ? -0.727 -16.408 4.824 1 97.98 70 ILE B CA 1
ATOM 2491 C C . ILE B 1 70 ? -0.221 -15.204 5.616 1 97.98 70 ILE B C 1
ATOM 2493 O O . ILE B 1 70 ? 0.828 -14.64 5.297 1 97.98 70 ILE B O 1
ATOM 2497 N N . THR B 1 71 ? -0.988 -14.722 6.641 1 97.57 71 THR B N 1
ATOM 2498 C CA . THR B 1 71 ? -0.543 -13.605 7.466 1 97.57 71 THR B CA 1
ATOM 2499 C C . THR B 1 71 ? 0.455 -14.075 8.521 1 97.57 71 THR B C 1
ATOM 2501 O O . THR B 1 71 ? 1.025 -13.261 9.251 1 97.57 71 THR B O 1
ATOM 2504 N N . VAL B 1 72 ? 0.634 -15.359 8.68 1 98.1 72 VAL B N 1
ATOM 2505 C CA . VAL B 1 72 ? 1.574 -15.954 9.624 1 98.1 72 VAL B CA 1
ATOM 2506 C C . VAL B 1 72 ? 2.769 -16.532 8.869 1 98.1 72 VAL B C 1
ATOM 2508 O O . VAL B 1 72 ? 2.647 -17.553 8.19 1 98.1 72 VAL B O 1
ATOM 2511 N N . GLU B 1 73 ? 3.923 -15.954 9.043 1 98.28 73 GLU B N 1
ATOM 2512 C CA . GLU B 1 73 ? 5.112 -16.316 8.277 1 98.28 73 GLU B CA 1
ATOM 2513 C C . GLU B 1 73 ? 5.453 -17.793 8.454 1 98.28 73 GLU B C 1
ATOM 2515 O O . GLU B 1 73 ? 5.799 -18.475 7.487 1 98.28 73 GLU B O 1
ATOM 2520 N N . GLU B 1 74 ? 5.369 -18.263 9.626 1 98.23 74 GLU B N 1
ATOM 2521 C CA . GLU B 1 74 ? 5.719 -19.655 9.893 1 98.23 74 GLU B CA 1
ATOM 2522 C C . GLU B 1 74 ? 4.778 -20.61 9.165 1 98.23 74 GLU B C 1
ATOM 2524 O O . GLU B 1 74 ? 5.198 -21.673 8.705 1 98.23 74 GLU B O 1
ATOM 2529 N N . ASP B 1 75 ? 3.489 -20.285 9.093 1 98.25 75 ASP B N 1
ATOM 2530 C CA . ASP B 1 75 ? 2.548 -21.086 8.316 1 98.25 75 ASP B CA 1
ATOM 2531 C C . ASP B 1 75 ? 2.958 -21.141 6.846 1 98.25 75 ASP B C 1
ATOM 2533 O O . ASP B 1 75 ? 2.913 -22.204 6.223 1 98.25 75 ASP B O 1
ATOM 2537 N N . VAL B 1 76 ? 3.366 -19.986 6.305 1 98.63 76 VAL B N 1
ATOM 2538 C CA . VAL B 1 76 ? 3.768 -19.893 4.905 1 98.63 76 VAL B CA 1
ATOM 2539 C C . VAL B 1 76 ? 5.008 -20.752 4.665 1 98.63 76 VAL B C 1
ATOM 2541 O O . VAL B 1 76 ? 5.048 -21.544 3.721 1 98.63 76 VAL B O 1
ATOM 2544 N N . LYS B 1 77 ? 5.98 -20.638 5.534 1 98.33 77 LYS B N 1
ATOM 2545 C CA . LYS B 1 77 ? 7.202 -21.428 5.409 1 98.33 77 LYS B CA 1
ATOM 2546 C C . LYS B 1 77 ? 6.899 -22.922 5.471 1 98.33 77 LYS B C 1
ATOM 2548 O O . LYS B 1 77 ? 7.444 -23.705 4.69 1 98.33 77 LYS B O 1
ATOM 2553 N N . HIS B 1 78 ? 6.029 -23.292 6.348 1 98.27 78 HIS B N 1
ATOM 2554 C CA . HIS B 1 78 ? 5.661 -24.695 6.496 1 98.27 78 HIS B CA 1
ATOM 2555 C C . HIS B 1 78 ? 4.944 -25.211 5.252 1 98.27 78 HIS B C 1
ATOM 2557 O O . HIS B 1 78 ? 5.223 -26.317 4.784 1 98.27 78 HIS B O 1
ATOM 2563 N N . ALA B 1 79 ? 4.011 -24.472 4.738 1 98.41 79 ALA B N 1
ATOM 2564 C CA . ALA B 1 79 ? 3.261 -24.87 3.55 1 98.41 79 ALA B CA 1
ATOM 2565 C C . ALA B 1 79 ? 4.189 -25.065 2.355 1 98.41 79 ALA B C 1
ATOM 2567 O O . ALA B 1 79 ? 4.124 -26.09 1.671 1 98.41 79 ALA B O 1
ATOM 2568 N N . PHE B 1 80 ? 5.064 -24.125 2.107 1 98.66 80 PHE B N 1
ATOM 2569 C CA . PHE B 1 80 ? 5.964 -24.207 0.963 1 98.66 80 PHE B CA 1
ATOM 2570 C C . PHE B 1 80 ? 7.006 -25.3 1.171 1 98.66 80 PHE B C 1
ATOM 2572 O O . PHE B 1 80 ? 7.43 -25.952 0.214 1 98.66 80 PHE B O 1
ATOM 2579 N N . GLY B 1 81 ? 7.441 -25.447 2.436 1 98.38 81 GLY B N 1
ATOM 2580 C CA . GLY B 1 81 ? 8.308 -26.573 2.743 1 98.38 81 GLY B CA 1
ATOM 2581 C C . GLY B 1 81 ? 7.667 -27.917 2.452 1 98.38 81 GLY B C 1
ATOM 2582 O O . GLY B 1 81 ? 8.306 -28.806 1.885 1 98.38 81 GLY B O 1
ATOM 2583 N N . TRP B 1 82 ? 6.448 -28.074 2.84 1 98.35 82 TRP B N 1
ATOM 2584 C CA . TRP B 1 82 ? 5.715 -29.307 2.571 1 98.35 82 TRP B CA 1
ATOM 2585 C C . TRP B 1 82 ? 5.592 -29.55 1.07 1 98.35 82 TRP B C 1
ATOM 2587 O O . TRP B 1 82 ? 5.77 -30.677 0.601 1 98.35 82 TRP B O 1
ATOM 2597 N N . ILE B 1 83 ? 5.313 -28.531 0.296 1 98.46 83 ILE B N 1
ATOM 2598 C CA . ILE B 1 83 ? 5.173 -28.633 -1.153 1 98.46 83 ILE B CA 1
ATOM 2599 C C . ILE B 1 83 ? 6.503 -29.062 -1.77 1 98.46 83 ILE B C 1
ATOM 2601 O O . ILE B 1 83 ? 6.533 -29.908 -2.668 1 98.46 83 ILE B O 1
ATOM 2605 N N . GLU B 1 84 ? 7.565 -28.447 -1.298 1 98.19 84 GLU B N 1
ATOM 2606 C CA . GLU B 1 84 ? 8.898 -28.818 -1.764 1 98.19 84 GLU B CA 1
ATOM 2607 C C . GLU B 1 84 ? 9.199 -30.284 -1.464 1 98.19 84 GLU B C 1
ATOM 2609 O O . GLU B 1 84 ? 9.72 -31.003 -2.319 1 98.19 84 GLU B O 1
ATOM 2614 N N . GLY B 1 85 ? 8.891 -30.708 -0.278 1 98.16 85 GLY B N 1
ATOM 2615 C CA . GLY B 1 85 ? 9.147 -32.084 0.118 1 98.16 85 GLY B CA 1
ATOM 2616 C C . GLY B 1 85 ? 8.284 -33.088 -0.622 1 98.16 85 GLY B C 1
ATOM 2617 O O . GLY B 1 85 ? 8.738 -34.188 -0.944 1 98.16 85 GLY B O 1
ATOM 2618 N N . THR B 1 86 ? 7.038 -32.74 -0.959 1 98.33 86 THR B N 1
ATOM 2619 C CA . THR B 1 86 ? 6.059 -33.67 -1.512 1 98.33 86 THR B CA 1
ATOM 2620 C C . THR B 1 86 ? 6.123 -33.678 -3.037 1 98.33 86 THR B C 1
ATOM 2622 O O . THR B 1 86 ? 6.004 -34.734 -3.663 1 98.33 86 THR B O 1
ATOM 2625 N N . TYR B 1 87 ? 6.327 -32.492 -3.624 1 98.15 87 TYR B N 1
ATOM 2626 C CA . TYR B 1 87 ? 6.172 -32.414 -5.072 1 98.15 87 TYR B CA 1
ATOM 2627 C C . TYR B 1 87 ? 7.426 -31.846 -5.725 1 98.15 87 TYR B C 1
ATOM 2629 O O . TYR B 1 87 ? 7.485 -31.7 -6.948 1 98.15 87 TYR B O 1
ATOM 2637 N N . GLY B 1 88 ? 8.43 -31.459 -4.911 1 97.79 88 GLY B N 1
ATOM 2638 C CA . GLY B 1 88 ? 9.713 -31.02 -5.438 1 97.79 88 GLY B CA 1
ATOM 2639 C C . GLY B 1 88 ? 9.826 -29.512 -5.552 1 97.79 88 GLY B C 1
ATOM 2640 O O . GLY B 1 88 ? 10.905 -28.985 -5.832 1 97.79 88 GLY B O 1
ATOM 2641 N N . GLY B 1 89 ? 8.697 -28.789 -5.459 1 98.1 89 GLY B N 1
ATOM 2642 C CA . GLY B 1 89 ? 8.76 -27.337 -5.507 1 98.1 89 GLY B CA 1
ATOM 2643 C C . GLY B 1 89 ? 7.571 -26.712 -6.212 1 98.1 89 GLY B C 1
ATOM 2644 O O . GLY B 1 89 ? 6.624 -27.409 -6.582 1 98.1 89 GLY B O 1
ATOM 2645 N N . VAL B 1 90 ? 7.649 -25.372 -6.394 1 98.55 90 VAL B N 1
ATOM 2646 C CA . VAL B 1 90 ? 6.544 -24.594 -6.945 1 98.55 90 VAL B CA 1
ATOM 2647 C C . VAL B 1 90 ? 6.916 -24.077 -8.332 1 98.55 90 VAL B C 1
ATOM 2649 O O . VAL B 1 90 ? 8.031 -23.593 -8.542 1 98.55 90 VAL B O 1
ATOM 2652 N N . ASP B 1 91 ? 5.992 -24.168 -9.277 1 98.7 91 ASP B N 1
ATOM 2653 C CA . ASP B 1 91 ? 6.228 -23.69 -10.636 1 98.7 91 ASP B CA 1
ATOM 2654 C C . ASP B 1 91 ? 5.388 -22.451 -10.936 1 98.7 91 ASP B C 1
ATOM 2656 O O . ASP B 1 91 ? 5.754 -21.638 -11.788 1 98.7 91 ASP B O 1
ATOM 2660 N N . LEU B 1 92 ? 4.23 -22.353 -10.313 1 98.87 92 LEU B N 1
ATOM 2661 C CA . LEU B 1 92 ? 3.282 -21.26 -10.499 1 98.87 92 LEU B CA 1
ATOM 2662 C C . LEU B 1 92 ? 2.707 -20.805 -9.162 1 98.87 92 LEU B C 1
ATOM 2664 O O . LEU B 1 92 ? 2.262 -21.629 -8.36 1 98.87 92 LEU B O 1
ATOM 2668 N N . LEU B 1 93 ? 2.8 -19.542 -8.881 1 98.94 93 LEU B N 1
ATOM 2669 C CA . LEU B 1 93 ? 2.124 -18.944 -7.734 1 98.94 93 LEU B CA 1
ATOM 2670 C C . LEU B 1 93 ? 1.031 -17.982 -8.188 1 98.94 93 LEU B C 1
ATOM 2672 O O . LEU B 1 93 ? 1.284 -17.085 -8.995 1 98.94 93 LEU B O 1
ATOM 2676 N N . VAL B 1 94 ? -0.153 -18.194 -7.721 1 98.94 94 VAL B N 1
ATOM 2677 C CA . VAL B 1 94 ? -1.248 -17.248 -7.909 1 98.94 94 VAL B CA 1
ATOM 2678 C C . VAL B 1 94 ? -1.611 -16.606 -6.572 1 98.94 94 VAL B C 1
ATOM 2680 O O . VAL B 1 94 ? -2.292 -17.219 -5.747 1 98.94 94 VAL B O 1
ATOM 2683 N N . ASN B 1 95 ? -1.149 -15.42 -6.411 1 98.88 95 ASN B N 1
ATOM 2684 C CA . ASN B 1 95 ? -1.571 -14.615 -5.27 1 98.88 95 ASN B CA 1
ATOM 2685 C C . ASN B 1 95 ? -2.971 -14.042 -5.475 1 98.88 95 ASN B C 1
ATOM 2687 O O . ASN B 1 95 ? -3.138 -13.03 -6.158 1 98.88 95 ASN B O 1
ATOM 2691 N N . ASN B 1 96 ? -3.918 -14.635 -4.775 1 98.52 96 ASN B N 1
ATOM 2692 C CA . ASN B 1 96 ? -5.312 -14.245 -4.958 1 98.52 96 ASN B CA 1
ATOM 2693 C C . ASN B 1 96 ? -5.968 -13.871 -3.631 1 98.52 96 ASN B C 1
ATOM 2695 O O . ASN B 1 96 ? -6.986 -13.177 -3.611 1 98.52 96 ASN B O 1
ATOM 2699 N N . ALA B 1 97 ? -5.351 -14.333 -2.532 1 97.86 97 ALA B N 1
ATOM 2700 C CA . ALA B 1 97 ? -5.929 -14.057 -1.219 1 97.86 97 ALA B CA 1
ATOM 2701 C C . ALA B 1 97 ? -6.07 -12.555 -0.987 1 97.86 97 ALA B C 1
ATOM 2703 O O . ALA B 1 97 ? -5.181 -11.779 -1.346 1 97.86 97 ALA B O 1
ATOM 2704 N N . GLY B 1 98 ? -7.148 -12.139 -0.448 1 96.42 98 GLY B N 1
ATOM 2705 C CA . GLY B 1 98 ? -7.405 -10.75 -0.102 1 96.42 98 GLY B CA 1
ATOM 2706 C C . GLY B 1 98 ? -8.64 -10.569 0.76 1 96.42 98 GLY B C 1
ATOM 2707 O O . GLY B 1 98 ? -9.504 -11.446 0.808 1 96.42 98 GLY B O 1
ATOM 2708 N N . VAL B 1 99 ? -8.684 -9.473 1.438 1 96.07 99 VAL B N 1
ATOM 2709 C CA . VAL B 1 99 ? -9.849 -9.133 2.248 1 96.07 99 VAL B CA 1
ATOM 2710 C C . VAL B 1 99 ? -10.222 -7.669 2.03 1 96.07 99 VAL B C 1
ATOM 2712 O O . VAL B 1 99 ? -9.401 -6.876 1.561 1 96.07 99 VAL B O 1
ATOM 2715 N N . ILE B 1 100 ? -11.419 -7.369 2.274 1 94.43 100 ILE B N 1
ATOM 2716 C CA . ILE B 1 100 ? -11.954 -6.013 2.325 1 94.43 100 ILE B CA 1
ATOM 2717 C C . ILE B 1 100 ? -12.662 -5.788 3.659 1 94.43 100 ILE B C 1
ATOM 2719 O O . ILE B 1 100 ? -13.363 -6.674 4.155 1 94.43 100 ILE B O 1
ATOM 2723 N N . THR B 1 101 ? -12.342 -4.698 4.278 1 91.11 101 THR B N 1
ATOM 2724 C CA . THR B 1 101 ? -12.982 -4.386 5.552 1 91.11 101 THR B CA 1
ATOM 2725 C C . THR B 1 101 ? -13.998 -3.26 5.385 1 91.11 101 THR B C 1
ATOM 2727 O O . THR B 1 101 ? -13.869 -2.428 4.485 1 91.11 101 THR B O 1
ATOM 2730 N N . LYS B 1 102 ? -14.947 -3.187 6.216 1 86.33 102 LYS B N 1
ATOM 2731 C CA . LYS B 1 102 ? -16.059 -2.25 6.083 1 86.33 102 LYS B CA 1
ATOM 2732 C C . LYS B 1 102 ? -15.72 -0.902 6.714 1 86.33 102 LYS B C 1
ATOM 2734 O O . LYS B 1 102 ? -16.368 0.105 6.423 1 86.33 102 LYS B O 1
ATOM 2739 N N . CYS B 1 103 ? -14.722 -0.74 7.41 1 91.94 103 CYS B N 1
ATOM 2740 C CA . CYS B 1 103 ? -14.468 0.475 8.176 1 91.94 103 CYS B CA 1
ATOM 2741 C C . CYS B 1 103 ? -13.828 1.547 7.302 1 91.94 103 CYS B C 1
ATOM 2743 O O . CYS B 1 103 ? -13.003 1.24 6.44 1 91.94 103 CYS B O 1
ATOM 2745 N N . LEU B 1 104 ? -14.267 2.758 7.606 1 94.63 104 LEU B N 1
ATOM 2746 C CA . LEU B 1 104 ? -13.619 3.916 6.999 1 94.63 104 LEU B CA 1
ATOM 2747 C C . LEU B 1 104 ? -12.229 4.132 7.589 1 94.63 104 LEU B C 1
ATOM 2749 O O . LEU B 1 104 ? -11.948 3.689 8.705 1 94.63 104 LEU B O 1
ATOM 2753 N N . LEU B 1 105 ? -11.37 4.818 6.87 1 97.05 105 LEU B N 1
ATOM 2754 C CA . LEU B 1 105 ? -10.032 5.159 7.343 1 97.05 105 LEU B CA 1
ATOM 2755 C C . LEU B 1 105 ? -10.102 6.106 8.536 1 97.05 105 LEU B C 1
ATOM 2757 O O . LEU B 1 105 ? -9.232 6.077 9.409 1 97.05 105 LEU B O 1
ATOM 2761 N N . THR B 1 106 ? -11.141 6.895 8.623 1 96.17 106 THR B N 1
ATOM 2762 C CA . THR B 1 106 ? -11.258 7.933 9.641 1 96.17 106 THR B CA 1
ATOM 2763 C C . THR B 1 106 ? -12.165 7.474 10.779 1 96.17 106 THR B C 1
ATOM 2765 O O . THR B 1 106 ? -12.44 8.238 11.707 1 96.17 106 THR B O 1
ATOM 2768 N N . GLU B 1 107 ? -12.665 6.27 10.692 1 95.32 107 GLU B N 1
ATOM 2769 C CA . GLU B 1 107 ? -13.578 5.751 11.706 1 95.32 107 GLU B CA 1
ATOM 2770 C C . GLU B 1 107 ? -12.829 5.369 12.979 1 95.32 107 GLU B C 1
ATOM 2772 O O . GLU B 1 107 ? -11.705 4.867 12.917 1 95.32 107 GLU B O 1
ATOM 2777 N N . LYS B 1 108 ? -13.522 5.539 14.093 1 94.24 108 LYS B N 1
ATOM 2778 C CA . LYS B 1 108 ? -12.927 5.164 15.373 1 94.24 108 LYS B CA 1
ATOM 2779 C C . LYS B 1 108 ? -12.723 3.654 15.462 1 94.24 108 LYS B C 1
ATOM 2781 O O . LYS B 1 108 ? -13.486 2.884 14.876 1 94.24 108 LYS B O 1
ATOM 2786 N N . ASN B 1 109 ? -11.704 3.228 16.156 1 93.35 109 ASN B N 1
ATOM 2787 C CA . ASN B 1 109 ? -11.431 1.837 16.503 1 93.35 109 ASN B CA 1
ATOM 2788 C C . ASN B 1 109 ? -11.281 0.968 15.258 1 93.35 109 ASN B C 1
ATOM 2790 O O . ASN B 1 109 ? -11.763 -0.166 15.226 1 93.35 109 ASN B O 1
ATOM 2794 N N . ASN B 1 110 ? -10.667 1.524 14.192 1 96.36 110 ASN B N 1
ATOM 2795 C CA . ASN B 1 110 ? -10.522 0.773 12.95 1 96.36 110 ASN B CA 1
ATOM 2796 C C . ASN B 1 110 ? -9.137 0.145 12.832 1 96.36 110 ASN B C 1
ATOM 2798 O O . ASN B 1 110 ? -8.766 -0.357 11.769 1 96.36 110 ASN B O 1
ATOM 2802 N N . THR B 1 111 ? -8.331 0.13 13.906 1 97.58 111 THR B N 1
ATOM 2803 C CA . THR B 1 111 ? -6.939 -0.303 13.848 1 97.58 111 THR B CA 1
ATOM 2804 C C . THR B 1 111 ? -6.845 -1.762 13.41 1 97.58 111 THR B C 1
ATOM 2806 O O . THR B 1 111 ? -6.025 -2.107 12.557 1 97.58 111 THR B O 1
ATOM 2809 N N . LYS B 1 112 ? -7.626 -2.559 13.985 1 97.06 112 LYS B N 1
ATOM 2810 C CA . LYS B 1 112 ? -7.621 -3.974 13.624 1 97.06 112 LYS B CA 1
ATOM 2811 C C . LYS B 1 112 ? -7.909 -4.163 12.137 1 97.06 112 LYS B C 1
ATOM 2813 O O . LYS B 1 112 ? -7.283 -4.997 11.479 1 97.06 112 LYS B O 1
ATOM 2818 N N . ASP B 1 113 ? -8.834 -3.405 11.589 1 96.27 113 ASP B N 1
ATOM 2819 C CA . ASP B 1 113 ? -9.205 -3.498 10.18 1 96.27 113 ASP B CA 1
ATOM 2820 C C . ASP B 1 113 ? -8.059 -3.047 9.279 1 96.27 113 ASP B C 1
ATOM 2822 O O . ASP B 1 113 ? -7.813 -3.647 8.23 1 96.27 113 ASP B O 1
ATOM 2826 N N . LEU B 1 114 ? -7.391 -1.988 9.684 1 97.77 114 LEU B N 1
ATOM 2827 C CA . LEU B 1 114 ? -6.233 -1.516 8.933 1 97.77 114 LEU B CA 1
ATOM 2828 C C . LEU B 1 114 ? -5.176 -2.609 8.82 1 97.77 114 LEU B C 1
ATOM 2830 O O . LEU B 1 114 ? -4.703 -2.909 7.721 1 97.77 114 LEU B O 1
ATOM 2834 N N . TYR B 1 115 ? -4.895 -3.226 9.894 1 97.78 115 TYR B N 1
ATOM 2835 C CA . TYR B 1 115 ? -3.856 -4.25 9.926 1 97.78 115 TYR B CA 1
ATOM 2836 C C . TYR B 1 115 ? -4.295 -5.495 9.165 1 97.78 115 TYR B C 1
ATOM 2838 O O . TYR B 1 115 ? -3.497 -6.106 8.45 1 97.78 115 TYR B O 1
ATOM 2846 N N . THR B 1 116 ? -5.535 -5.862 9.361 1 97.48 116 THR B N 1
ATOM 2847 C CA . THR B 1 116 ? -6.036 -7.042 8.665 1 97.48 116 THR B CA 1
ATOM 2848 C C . THR B 1 116 ? -5.845 -6.903 7.158 1 97.48 116 THR B C 1
ATOM 2850 O O . THR B 1 116 ? -5.364 -7.828 6.5 1 97.48 116 THR B O 1
ATOM 2853 N N . THR B 1 117 ? -6.177 -5.782 6.604 1 97.76 117 THR B N 1
ATOM 2854 C CA . THR B 1 117 ? -6.059 -5.546 5.169 1 97.76 117 THR B CA 1
ATOM 2855 C C . THR B 1 117 ? -4.594 -5.537 4.742 1 97.76 117 THR B C 1
ATOM 2857 O O . THR B 1 117 ? -4.223 -6.192 3.766 1 97.76 117 THR B O 1
ATOM 2860 N N . MET B 1 118 ? -3.724 -4.905 5.448 1 97.47 118 MET B N 1
ATOM 2861 C CA . MET B 1 118 ? -2.315 -4.798 5.083 1 97.47 118 MET B CA 1
ATOM 2862 C C . MET B 1 118 ? -1.618 -6.149 5.199 1 97.47 118 MET B C 1
ATOM 2864 O O . MET B 1 118 ? -0.84 -6.529 4.322 1 97.47 118 MET B O 1
ATOM 2868 N N . GLU B 1 119 ? -1.931 -6.848 6.259 1 98.15 119 GLU B N 1
ATOM 2869 C CA . GLU B 1 119 ? -1.273 -8.127 6.508 1 98.15 119 GLU B CA 1
ATOM 2870 C C . GLU B 1 119 ? -1.687 -9.172 5.475 1 98.15 119 GLU B C 1
ATOM 2872 O O . GLU B 1 119 ? -0.855 -9.947 5 1 98.15 119 GLU B O 1
ATOM 2877 N N . THR B 1 120 ? -2.889 -9.174 5.146 1 98.17 120 THR B N 1
ATOM 2878 C CA . THR B 1 120 ? -3.378 -10.187 4.216 1 98.17 120 THR B CA 1
ATOM 2879 C C . THR B 1 120 ? -3.038 -9.81 2.777 1 98.17 120 THR B C 1
ATOM 2881 O O . THR B 1 120 ? -2.419 -10.593 2.055 1 98.17 120 THR B O 1
ATOM 2884 N N . ASN B 1 121 ? -3.385 -8.576 2.351 1 98.57 121 ASN B N 1
ATOM 2885 C CA . ASN B 1 121 ? -3.337 -8.203 0.941 1 98.57 121 ASN B CA 1
ATOM 2886 C C . ASN B 1 121 ? -1.915 -7.872 0.498 1 98.57 121 ASN B C 1
ATOM 2888 O O . ASN B 1 121 ? -1.607 -7.912 -0.695 1 98.57 121 ASN B O 1
ATOM 2892 N N . ILE B 1 122 ? -1.09 -7.495 1.473 1 98.7 122 ILE B N 1
ATOM 2893 C CA . ILE B 1 122 ? 0.23 -7.016 1.077 1 98.7 122 ILE B CA 1
ATOM 2894 C C . ILE B 1 122 ? 1.306 -7.938 1.648 1 98.7 122 ILE B C 1
ATOM 2896 O O . ILE B 1 122 ? 2.018 -8.61 0.898 1 98.7 122 ILE B O 1
ATOM 2900 N N . ILE B 1 123 ? 1.341 -8.049 2.978 1 98.6 123 ILE B N 1
ATOM 2901 C CA . ILE B 1 123 ? 2.419 -8.8 3.61 1 98.6 123 ILE B CA 1
ATOM 2902 C C . ILE B 1 123 ? 2.321 -10.273 3.219 1 98.6 123 ILE B C 1
ATOM 2904 O O . ILE B 1 123 ? 3.314 -10.882 2.815 1 98.6 123 ILE B O 1
ATOM 2908 N N . GLY B 1 124 ? 1.122 -10.868 3.372 1 98.73 124 GLY B N 1
ATOM 2909 C CA . GLY B 1 124 ? 0.928 -12.256 2.985 1 98.73 124 GLY B CA 1
ATOM 2910 C C . GLY B 1 124 ? 1.335 -12.539 1.552 1 98.73 124 GLY B C 1
ATOM 2911 O O . GLY B 1 124 ? 1.973 -13.555 1.271 1 98.73 124 GLY B O 1
ATOM 2912 N N . LEU B 1 125 ? 0.978 -11.664 0.646 1 98.8 125 LEU B N 1
ATOM 2913 C CA . LEU B 1 125 ? 1.363 -11.766 -0.757 1 98.8 125 LEU B CA 1
ATOM 2914 C C . LEU B 1 125 ? 2.881 -11.78 -0.905 1 98.8 125 LEU B C 1
ATOM 2916 O O . LEU B 1 125 ? 3.43 -12.6 -1.644 1 98.8 125 LEU B O 1
ATOM 2920 N N . CYS B 1 126 ? 3.57 -10.923 -0.214 1 98.74 126 CYS B N 1
ATOM 2921 C CA . CYS B 1 126 ? 5.024 -10.829 -0.291 1 98.74 126 CYS B CA 1
ATOM 2922 C C . CYS B 1 126 ? 5.683 -12.085 0.266 1 98.74 126 CYS B C 1
ATOM 2924 O O . CYS B 1 126 ? 6.665 -12.576 -0.293 1 98.74 126 CYS B O 1
ATOM 2926 N N . LEU B 1 127 ? 5.161 -12.577 1.38 1 98.75 127 LEU B N 1
ATOM 2927 C CA . LEU B 1 127 ? 5.731 -13.771 1.995 1 98.75 127 LEU B CA 1
ATOM 2928 C C . LEU B 1 127 ? 5.626 -14.969 1.056 1 98.75 127 LEU B C 1
ATOM 2930 O O . LEU B 1 127 ? 6.596 -15.708 0.875 1 98.75 127 LEU B O 1
ATOM 2934 N N . CYS B 1 128 ? 4.472 -15.157 0.457 1 98.85 128 CYS B N 1
ATOM 2935 C CA . CYS B 1 128 ? 4.277 -16.256 -0.482 1 98.85 128 CYS B CA 1
ATOM 2936 C C . CYS B 1 128 ? 5.179 -16.098 -1.7 1 98.85 128 CYS B C 1
ATOM 2938 O O . CYS B 1 128 ? 5.761 -17.074 -2.177 1 98.85 128 CYS B O 1
ATOM 2940 N N . THR B 1 129 ? 5.261 -14.878 -2.17 1 98.81 129 THR B N 1
ATOM 2941 C CA . THR B 1 129 ? 6.108 -14.592 -3.323 1 98.81 129 THR B CA 1
ATOM 2942 C C . THR B 1 129 ? 7.564 -14.933 -3.021 1 98.81 129 THR B C 1
ATOM 2944 O O . THR B 1 129 ? 8.247 -15.548 -3.844 1 98.81 129 THR B O 1
ATOM 2947 N N . ARG B 1 130 ? 8.013 -14.514 -1.883 1 98.37 130 ARG B N 1
ATOM 2948 C CA . ARG B 1 130 ? 9.384 -14.785 -1.463 1 98.37 130 ARG B CA 1
ATOM 2949 C C . ARG B 1 130 ? 9.681 -16.281 -1.495 1 98.37 130 ARG B C 1
ATOM 2951 O O . ARG B 1 130 ? 10.693 -16.706 -2.056 1 98.37 130 ARG B O 1
ATOM 2958 N N . GLU B 1 131 ? 8.815 -17.101 -0.946 1 98.58 131 GLU B N 1
ATOM 2959 C CA . GLU B 1 131 ? 9.019 -18.545 -0.887 1 98.58 131 GLU B CA 1
ATOM 2960 C C . GLU B 1 131 ? 8.931 -19.172 -2.276 1 98.58 131 GLU B C 1
ATOM 2962 O O . GLU B 1 131 ? 9.673 -20.105 -2.59 1 98.58 131 GLU B O 1
ATOM 2967 N N . ALA B 1 132 ? 8.027 -18.708 -3.114 1 98.76 132 ALA B N 1
ATOM 2968 C CA . ALA B 1 132 ? 7.891 -19.235 -4.469 1 98.76 132 ALA B CA 1
ATOM 2969 C C . ALA B 1 132 ? 9.136 -18.941 -5.301 1 98.76 132 ALA B C 1
ATOM 2971 O O . ALA B 1 132 ? 9.64 -19.817 -6.008 1 98.76 132 ALA B O 1
ATOM 2972 N N . VAL B 1 133 ? 9.603 -17.695 -5.199 1 98.26 133 VAL B N 1
ATOM 2973 C CA . VAL B 1 133 ? 10.786 -17.295 -5.955 1 98.26 133 VAL B CA 1
ATOM 2974 C C . VAL B 1 133 ? 11.993 -18.111 -5.496 1 98.26 133 VAL B C 1
ATOM 2976 O O . VAL B 1 133 ? 12.788 -18.57 -6.319 1 98.26 133 VAL B O 1
ATOM 2979 N N . LYS B 1 134 ? 12.12 -18.267 -4.192 1 97.86 134 LYS B N 1
ATOM 2980 C CA . LYS B 1 134 ? 13.188 -19.106 -3.657 1 97.86 134 LYS B CA 1
ATOM 2981 C C . LYS B 1 134 ? 13.157 -20.499 -4.28 1 97.86 134 LYS B C 1
ATOM 2983 O O . LYS B 1 134 ? 14.186 -21.006 -4.732 1 97.86 134 LYS B O 1
ATOM 2988 N N . SER B 1 135 ? 12.026 -21.114 -4.313 1 98.15 135 SER B N 1
ATOM 2989 C CA . SER B 1 135 ? 11.843 -22.452 -4.865 1 98.15 135 SER B CA 1
ATOM 2990 C C . SER B 1 135 ? 12.204 -22.493 -6.347 1 98.15 135 SER B C 1
ATOM 2992 O O . SER B 1 135 ? 12.935 -23.382 -6.788 1 98.15 135 SER B O 1
ATOM 2994 N N . MET B 1 136 ? 11.706 -21.522 -7.116 1 98.28 136 MET B N 1
ATOM 2995 C CA . MET B 1 136 ? 11.901 -21.478 -8.562 1 98.28 136 MET B CA 1
ATOM 2996 C C . MET B 1 136 ? 13.367 -21.239 -8.906 1 98.28 136 MET B C 1
ATOM 2998 O O . MET B 1 136 ? 13.908 -21.872 -9.815 1 98.28 136 MET B O 1
ATOM 3002 N N . LYS B 1 137 ? 13.998 -20.393 -8.182 1 96.78 137 LYS B N 1
ATOM 3003 C CA . LYS B 1 137 ? 15.402 -20.071 -8.424 1 96.78 137 LYS B CA 1
ATOM 3004 C C . LYS B 1 137 ? 16.303 -21.255 -8.089 1 96.78 137 LYS B C 1
ATOM 3006 O O . LYS B 1 137 ? 17.239 -21.56 -8.832 1 96.78 137 LYS B O 1
ATOM 3011 N N . GLN B 1 138 ? 16.001 -21.873 -6.99 1 96.02 138 GLN B N 1
ATOM 3012 C CA . GLN B 1 138 ? 16.801 -23.013 -6.554 1 96.02 138 GLN B CA 1
ATOM 3013 C C . GLN B 1 138 ? 16.775 -24.131 -7.591 1 96.02 138 GLN B C 1
ATOM 3015 O O . GLN B 1 138 ? 17.77 -24.836 -7.777 1 96.02 138 GLN B O 1
ATOM 3020 N N . ARG B 1 139 ? 15.686 -24.236 -8.308 1 97.2 139 ARG B N 1
ATOM 3021 C CA . ARG B 1 139 ? 15.513 -25.317 -9.273 1 97.2 139 ARG B CA 1
ATOM 3022 C C . ARG B 1 139 ? 15.772 -24.83 -10.695 1 97.2 139 ARG B C 1
ATOM 3024 O O . ARG B 1 139 ? 15.692 -25.608 -11.648 1 97.2 139 ARG B O 1
ATOM 3031 N N . ASP B 1 140 ? 16.018 -23.582 -10.868 1 96.36 140 ASP B N 1
ATOM 3032 C CA . ASP B 1 140 ? 16.299 -22.956 -12.157 1 96.36 140 ASP B CA 1
ATOM 3033 C C . ASP B 1 140 ? 15.201 -23.268 -13.17 1 96.36 140 ASP B C 1
ATOM 3035 O O . ASP B 1 140 ? 15.481 -23.761 -14.265 1 96.36 140 ASP B O 1
ATOM 3039 N N . VAL B 1 141 ? 14.013 -23.03 -12.757 1 95.97 141 VAL B N 1
ATOM 3040 C CA . VAL B 1 141 ? 12.889 -23.317 -13.642 1 95.97 141 VAL B CA 1
ATOM 3041 C C . VAL B 1 141 ? 12.326 -22.012 -14.201 1 95.97 141 VAL B C 1
ATOM 3043 O O . VAL B 1 141 ? 12.573 -20.936 -13.651 1 95.97 141 VAL B O 1
ATOM 3046 N N . HIS B 1 142 ? 11.569 -22.17 -15.304 1 95.74 142 HIS B N 1
ATOM 3047 C CA . HIS B 1 142 ? 10.777 -21.07 -15.843 1 95.74 142 HIS B CA 1
ATOM 3048 C C . HIS B 1 142 ? 9.442 -20.944 -15.117 1 95.74 142 HIS B C 1
ATOM 3050 O O . HIS B 1 142 ? 8.417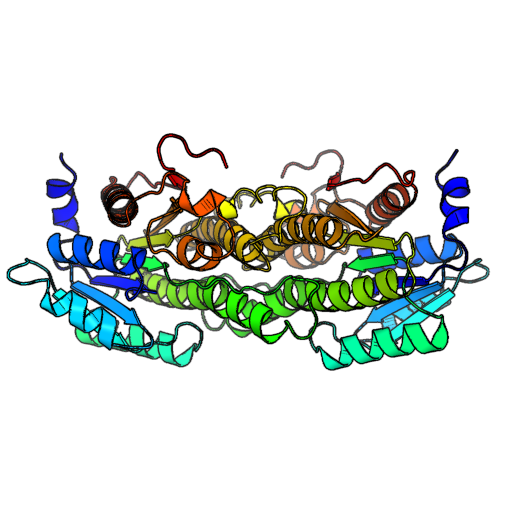 -21.425 -15.605 1 95.74 142 HIS B O 1
ATOM 3056 N N . GLY B 1 143 ? 9.473 -20.237 -13.984 1 97.62 143 GLY B N 1
ATOM 3057 C CA . GLY B 1 143 ? 8.288 -20.097 -13.152 1 97.62 143 GLY B CA 1
ATOM 3058 C C . GLY B 1 143 ? 7.454 -18.879 -13.503 1 97.62 143 GLY B C 1
ATOM 3059 O O . GLY B 1 143 ? 7.818 -18.105 -14.39 1 97.62 143 GLY B O 1
ATOM 3060 N N . HIS B 1 144 ? 6.302 -18.76 -12.899 1 98.69 144 HIS B N 1
ATOM 3061 C CA . HIS B 1 144 ? 5.402 -17.634 -13.126 1 98.69 144 HIS B CA 1
ATOM 3062 C C . HIS B 1 144 ? 4.674 -17.243 -11.844 1 98.69 144 HIS B C 1
ATOM 3064 O O . HIS B 1 144 ? 4.21 -18.11 -11.1 1 98.69 144 HIS B O 1
ATOM 3070 N N . ILE B 1 145 ? 4.654 -15.97 -11.564 1 98.79 145 ILE B N 1
ATOM 3071 C CA . ILE B 1 145 ? 3.891 -15.397 -10.461 1 98.79 145 ILE B CA 1
ATOM 3072 C C . ILE B 1 145 ? 2.744 -14.552 -11.01 1 98.79 145 ILE B C 1
ATOM 3074 O O . ILE B 1 145 ? 2.959 -13.674 -11.849 1 98.79 145 ILE B O 1
ATOM 3078 N N . ILE B 1 146 ? 1.566 -14.854 -10.575 1 98.89 146 ILE B N 1
ATOM 3079 C CA . ILE B 1 146 ? 0.383 -14.073 -10.917 1 98.89 146 ILE B CA 1
ATOM 3080 C C . ILE B 1 146 ? -0.134 -13.349 -9.676 1 98.89 146 ILE B C 1
ATOM 3082 O O . ILE B 1 146 ? -0.446 -13.983 -8.665 1 98.89 146 ILE B O 1
ATOM 3086 N N . ASN B 1 147 ? -0.184 -12.066 -9.706 1 98.87 147 ASN B N 1
ATOM 3087 C CA . ASN B 1 147 ? -0.874 -11.277 -8.691 1 98.87 147 ASN B CA 1
ATOM 3088 C C . ASN B 1 147 ? -2.276 -10.881 -9.145 1 98.87 147 ASN B C 1
ATOM 3090 O O . ASN B 1 147 ? -2.432 -10.148 -10.123 1 98.87 147 ASN B O 1
ATOM 3094 N N . VAL B 1 148 ? -3.261 -11.433 -8.432 1 98.79 148 VAL B N 1
ATOM 3095 C CA . VAL B 1 148 ? -4.622 -10.979 -8.7 1 98.79 148 VAL B CA 1
ATOM 3096 C C . VAL B 1 148 ? -4.857 -9.627 -8.032 1 98.79 148 VAL B C 1
ATOM 3098 O O . VAL B 1 148 ? -4.995 -9.548 -6.809 1 98.79 148 VAL B O 1
ATOM 3101 N N . ASN B 1 149 ? -4.931 -8.66 -8.796 1 98.4 149 ASN B N 1
ATOM 3102 C CA . ASN B 1 149 ? -5.098 -7.274 -8.374 1 98.4 149 ASN B CA 1
ATOM 3103 C C . ASN B 1 149 ? -6.555 -6.831 -8.465 1 98.4 149 ASN B C 1
ATOM 3105 O O . ASN B 1 149 ? -7.447 -7.508 -7.95 1 98.4 149 ASN B O 1
ATOM 3109 N N . SER B 1 150 ? -6.804 -5.652 -8.898 1 96.7 150 SER B N 1
ATOM 3110 C CA . SER B 1 150 ? -8.131 -5.064 -9.054 1 96.7 150 SER B CA 1
ATOM 3111 C C . SER B 1 150 ? -8.076 -3.789 -9.889 1 96.7 150 SER B C 1
ATOM 3113 O O . SER B 1 150 ? -7.027 -3.15 -9.989 1 96.7 150 SER B O 1
ATOM 3115 N N . ILE B 1 151 ? -9.184 -3.452 -10.514 1 95.07 151 ILE B N 1
ATOM 3116 C CA . ILE B 1 151 ? -9.265 -2.128 -11.121 1 95.07 151 ILE B CA 1
ATOM 3117 C C . ILE B 1 151 ? -9.018 -1.058 -10.059 1 95.07 151 ILE B C 1
ATOM 3119 O O . ILE B 1 151 ? -8.532 0.032 -10.369 1 95.07 151 ILE B O 1
ATOM 3123 N N . PHE B 1 152 ? -9.221 -1.377 -8.847 1 94.63 152 PHE B N 1
ATOM 3124 C CA . PHE B 1 152 ? -8.974 -0.466 -7.735 1 94.63 152 PHE B CA 1
ATOM 3125 C C . PHE B 1 152 ? -7.479 -0.308 -7.487 1 94.63 152 PHE B C 1
ATOM 3127 O O . PHE B 1 152 ? -7.06 0.568 -6.727 1 94.63 152 PHE B O 1
ATOM 3134 N N . GLY B 1 153 ? -6.676 -1.14 -8.078 1 97.06 153 GLY B N 1
ATOM 3135 C CA . GLY B 1 153 ? -5.233 -0.987 -7.985 1 97.06 153 GLY B CA 1
ATOM 3136 C C . GLY B 1 153 ? -4.689 0.106 -8.885 1 97.06 153 GLY B C 1
ATOM 3137 O O . GLY B 1 153 ? -3.52 0.482 -8.778 1 97.06 153 GLY B O 1
ATOM 3138 N N . HIS B 1 154 ? -5.624 0.702 -9.659 1 96.37 154 HIS B N 1
ATOM 3139 C CA . HIS B 1 154 ? -5.172 1.648 -10.673 1 96.37 154 HIS B CA 1
ATOM 3140 C C . HIS B 1 154 ? -5.856 3.001 -10.507 1 96.37 154 HIS B C 1
ATOM 3142 O O . HIS B 1 154 ? -5.348 4.02 -10.98 1 96.37 154 HIS B O 1
ATOM 3148 N N . LYS B 1 155 ? -7.001 2.916 -9.91 1 93.69 155 LYS B N 1
ATOM 3149 C CA . LYS B 1 155 ? -7.774 4.14 -9.716 1 93.69 155 LYS B CA 1
ATOM 3150 C C . LYS B 1 155 ? -8.754 3.993 -8.556 1 93.69 155 LYS B C 1
ATOM 3152 O O . LYS B 1 155 ? -9.399 2.952 -8.409 1 93.69 155 LYS B O 1
ATOM 3157 N N . VAL B 1 156 ? -8.837 5.052 -7.768 1 93.27 156 VAL B N 1
ATOM 3158 C CA . VAL B 1 156 ? -9.901 5.109 -6.771 1 93.27 156 VAL B CA 1
ATOM 3159 C C . VAL B 1 156 ? -11.166 5.689 -7.398 1 93.27 156 VAL B C 1
ATOM 3161 O O . VAL B 1 156 ? -11.178 6.843 -7.834 1 93.27 156 VAL B O 1
ATOM 3164 N N . HIS B 1 157 ? -12.181 4.949 -7.375 1 86.4 157 HIS B N 1
ATOM 3165 C CA . HIS B 1 157 ? -13.412 5.39 -8.021 1 86.4 157 HIS B CA 1
ATOM 3166 C C . HIS B 1 157 ? -14.216 6.307 -7.107 1 86.4 157 HIS B C 1
ATOM 3168 O O . HIS B 1 157 ? -14.244 6.109 -5.89 1 86.4 157 HIS B O 1
ATOM 3174 N N . GLN B 1 158 ? -14.82 7.177 -7.773 1 83.06 158 GLN B N 1
ATOM 3175 C CA . GLN B 1 158 ? -15.598 8.162 -7.03 1 83.06 158 GLN B CA 1
ATOM 3176 C C . GLN B 1 158 ? -16.855 7.534 -6.434 1 83.06 158 GLN B C 1
ATOM 3178 O O . GLN B 1 158 ? -17.532 6.743 -7.094 1 83.06 158 GLN B O 1
ATOM 3183 N N . ALA B 1 159 ? -17.017 7.883 -5.232 1 78.42 159 ALA B N 1
ATOM 3184 C CA . ALA B 1 159 ? -18.257 7.45 -4.593 1 78.42 159 ALA B CA 1
ATOM 3185 C C . ALA B 1 159 ? -19.423 8.352 -4.989 1 78.42 159 ALA B C 1
ATOM 3187 O O . ALA B 1 159 ? -19.225 9.524 -5.317 1 78.42 159 ALA B O 1
ATOM 3188 N N . VAL B 1 160 ? -20.609 7.773 -5.063 1 71.83 160 VAL B N 1
ATOM 3189 C CA . VAL B 1 160 ? -21.807 8.583 -5.266 1 71.83 160 VAL B CA 1
ATOM 3190 C C . VAL B 1 160 ? -22.018 9.504 -4.067 1 71.83 160 VAL B C 1
ATOM 3192 O O . VAL B 1 160 ? -21.962 9.059 -2.918 1 71.83 160 VAL B O 1
ATOM 3195 N N . PRO B 1 161 ? -22.167 10.743 -4.416 1 71.87 161 PRO B N 1
ATOM 3196 C CA . PRO B 1 161 ? -22.396 11.655 -3.293 1 71.87 161 PRO B CA 1
ATOM 3197 C C . PRO B 1 161 ? -23.53 11.195 -2.381 1 71.87 161 PRO B C 1
ATOM 3199 O O . PRO B 1 161 ? -24.567 10.732 -2.863 1 71.87 161 PRO B O 1
ATOM 3202 N N . GLY B 1 162 ? -23.284 11.22 -1.119 1 74.96 162 GLY B N 1
ATOM 3203 C CA . GLY B 1 162 ? -24.305 10.841 -0.155 1 74.96 162 GLY B CA 1
ATOM 3204 C C . GLY B 1 162 ? -24.237 9.379 0.244 1 74.96 162 GLY B C 1
ATOM 3205 O O . GLY B 1 162 ? -24.94 8.947 1.16 1 74.96 162 GLY B O 1
ATOM 3206 N N . THR B 1 163 ? -23.373 8.685 -0.441 1 79 163 THR B N 1
ATOM 3207 C CA . THR B 1 163 ? -23.254 7.276 -0.081 1 79 163 THR B CA 1
ATOM 3208 C C . THR B 1 163 ? -21.934 7.012 0.638 1 79 163 THR B C 1
ATOM 3210 O O . THR B 1 163 ? -20.96 7.744 0.448 1 79 163 THR B O 1
ATOM 3213 N N . ARG B 1 164 ? -22.018 6.019 1.483 1 86.06 164 ARG B N 1
ATOM 3214 C CA . ARG B 1 164 ? -20.817 5.633 2.217 1 86.06 164 ARG B CA 1
ATOM 3215 C C . ARG B 1 164 ? -19.751 5.084 1.275 1 86.06 164 ARG B C 1
ATOM 3217 O O . ARG B 1 164 ? -20.024 4.185 0.477 1 86.06 164 ARG B O 1
ATOM 3224 N N . PRO B 1 165 ? -18.588 5.708 1.311 1 84.81 165 PRO B N 1
ATOM 3225 C CA . PRO B 1 165 ? -17.535 5.175 0.444 1 84.81 165 PRO B CA 1
ATOM 3226 C C . PRO B 1 165 ? -17.177 3.727 0.773 1 84.81 165 PRO B C 1
ATOM 3228 O O . PRO B 1 165 ? -17.254 3.317 1.934 1 84.81 165 PRO B O 1
ATOM 3231 N N . LEU B 1 166 ? -16.873 2.878 -0.216 1 69.66 166 LEU B N 1
ATOM 3232 C CA . LEU B 1 166 ? -16.663 1.442 -0.072 1 69.66 166 LEU B CA 1
ATOM 3233 C C . LEU B 1 166 ? -15.204 1.134 0.245 1 69.66 166 LEU B C 1
ATOM 3235 O O . LEU B 1 166 ? -14.873 0.017 0.648 1 69.66 166 LEU B O 1
ATOM 3239 N N . ASN B 1 167 ? -14.424 1.951 0.41 1 72.22 167 ASN B N 1
ATOM 3240 C CA . ASN B 1 167 ? -13.139 1.401 -0.009 1 72.22 167 ASN B CA 1
ATOM 3241 C C . ASN B 1 167 ? -12.091 1.521 1.094 1 72.22 167 ASN B C 1
ATOM 3243 O O . ASN B 1 167 ? -10.972 1.026 0.95 1 72.22 167 ASN B O 1
ATOM 3247 N N . GLY B 1 168 ? -12.481 2.037 2.317 1 88.83 168 GLY B N 1
ATOM 3248 C CA . GLY B 1 168 ? -11.488 2.009 3.379 1 88.83 168 GLY B CA 1
ATOM 3249 C C . GLY B 1 168 ? -10.074 1.805 2.869 1 88.83 168 GLY B C 1
ATOM 3250 O O . GLY B 1 168 ? -9.621 2.525 1.976 1 88.83 168 GLY B O 1
ATOM 3251 N N . MET B 1 169 ? -9.377 0.726 3.353 1 96.12 169 MET B N 1
ATOM 3252 C CA . MET B 1 169 ? -7.973 0.439 3.071 1 96.12 169 MET B CA 1
ATOM 3253 C C . MET B 1 169 ? -7.831 -0.398 1.805 1 96.12 169 MET B C 1
ATOM 3255 O O . MET B 1 169 ? -6.721 -0.605 1.313 1 96.12 169 MET B O 1
ATOM 3259 N N . TYR B 1 170 ? -8.872 -0.838 1.195 1 96.06 170 TYR B N 1
ATOM 3260 C CA . TYR B 1 170 ? -8.797 -1.817 0.116 1 96.06 170 TYR B CA 1
ATOM 3261 C C . TYR B 1 170 ? -8.12 -1.222 -1.113 1 96.06 170 TYR B C 1
ATOM 3263 O O . TYR B 1 170 ? -7.152 -1.785 -1.629 1 96.06 170 TYR B O 1
ATOM 3271 N N . PRO B 1 171 ? -8.55 -0.019 -1.61 1 96.8 171 PRO B N 1
ATOM 3272 C CA . PRO B 1 171 ? -7.848 0.548 -2.765 1 96.8 171 PRO B CA 1
ATOM 3273 C C . PRO B 1 171 ? -6.356 0.745 -2.51 1 96.8 171 PRO B C 1
ATOM 3275 O O . PRO B 1 171 ? -5.534 0.468 -3.388 1 96.8 171 PRO B O 1
ATOM 3278 N N . ALA B 1 172 ? -6.061 1.219 -1.317 1 98.01 172 ALA B N 1
ATOM 3279 C CA . ALA B 1 172 ? -4.657 1.413 -0.962 1 98.01 172 ALA B CA 1
ATOM 3280 C C . ALA B 1 172 ? -3.873 0.111 -1.092 1 98.01 172 ALA B C 1
ATOM 3282 O O . ALA B 1 172 ? -2.758 0.1 -1.618 1 98.01 172 ALA B O 1
ATOM 3283 N N . SER B 1 173 ? -4.416 -0.955 -0.61 1 98.27 173 SER B N 1
ATOM 3284 C CA . SER B 1 173 ? -3.75 -2.252 -0.685 1 98.27 173 SER B CA 1
ATOM 3285 C C . SER B 1 173 ? -3.545 -2.686 -2.132 1 98.27 173 SER B C 1
ATOM 3287 O O . SER B 1 173 ? -2.501 -3.242 -2.477 1 98.27 173 SER B O 1
ATOM 3289 N N . LYS B 1 174 ? -4.513 -2.436 -2.944 1 98.3 174 LYS B N 1
ATOM 3290 C CA . LYS B 1 174 ? -4.41 -2.87 -4.334 1 98.3 174 LYS B CA 1
ATOM 3291 C C . LYS B 1 174 ? -3.496 -1.945 -5.133 1 98.3 174 LYS B C 1
ATOM 3293 O O . LYS B 1 174 ? -2.804 -2.389 -6.051 1 98.3 174 LYS B O 1
ATOM 3298 N N . PHE B 1 175 ? -3.435 -0.676 -4.802 1 98.53 175 PHE B N 1
ATOM 3299 C CA . PHE B 1 175 ? -2.387 0.185 -5.338 1 98.53 175 PHE B CA 1
ATOM 3300 C C . PHE B 1 175 ? -1.007 -0.36 -4.99 1 98.53 175 PHE B C 1
ATOM 3302 O O . PHE B 1 175 ? -0.111 -0.381 -5.836 1 98.53 175 PHE B O 1
ATOM 3309 N N . ALA B 1 176 ? -0.885 -0.729 -3.783 1 98.69 176 ALA B N 1
ATOM 3310 C CA . ALA B 1 176 ? 0.388 -1.298 -3.347 1 98.69 176 ALA B CA 1
ATOM 3311 C C . ALA B 1 176 ? 0.745 -2.536 -4.166 1 98.69 176 ALA B C 1
ATOM 3313 O O . ALA B 1 176 ? 1.9 -2.717 -4.557 1 98.69 176 ALA B O 1
ATOM 3314 N N . VAL B 1 177 ? -0.201 -3.378 -4.419 1 98.77 177 VAL B N 1
ATOM 3315 C CA . VAL B 1 177 ? 0.03 -4.592 -5.196 1 98.77 177 VAL B CA 1
ATOM 3316 C C . VAL B 1 177 ? 0.516 -4.225 -6.596 1 98.77 177 VAL B C 1
ATOM 3318 O O . VAL B 1 177 ? 1.392 -4.893 -7.151 1 98.77 177 VAL B O 1
ATOM 3321 N N . THR B 1 178 ? -0.045 -3.197 -7.174 1 98.64 178 THR B N 1
ATOM 3322 C CA . THR B 1 178 ? 0.403 -2.73 -8.482 1 98.64 178 THR B CA 1
ATOM 3323 C C . THR B 1 178 ? 1.893 -2.402 -8.456 1 98.64 178 THR B C 1
ATOM 3325 O O . THR B 1 178 ? 2.648 -2.851 -9.322 1 98.64 178 THR B O 1
ATOM 3328 N N . ALA B 1 179 ? 2.281 -1.681 -7.493 1 98.09 179 ALA B N 1
ATOM 3329 C CA . ALA B 1 179 ? 3.686 -1.299 -7.375 1 98.09 179 ALA B CA 1
ATOM 3330 C C . ALA B 1 179 ? 4.56 -2.512 -7.069 1 98.09 179 ALA B C 1
ATOM 3332 O O . ALA B 1 179 ? 5.649 -2.657 -7.631 1 98.09 179 ALA B O 1
ATOM 3333 N N . ILE B 1 180 ? 4.138 -3.368 -6.2 1 98.26 180 ILE B N 1
ATOM 3334 C CA . ILE B 1 180 ? 4.879 -4.563 -5.812 1 98.26 180 ILE B CA 1
ATOM 3335 C C . ILE B 1 180 ? 5.147 -5.426 -7.043 1 98.26 180 ILE B C 1
ATOM 3337 O O . ILE B 1 180 ? 6.24 -5.977 -7.196 1 98.26 180 ILE B O 1
ATOM 3341 N N . THR B 1 181 ? 4.173 -5.529 -7.876 1 98.19 181 THR B N 1
ATOM 3342 C CA . THR B 1 181 ? 4.31 -6.344 -9.078 1 98.19 181 THR B CA 1
ATOM 3343 C C . THR B 1 181 ? 5.49 -5.871 -9.921 1 98.19 181 THR B C 1
ATOM 3345 O O . THR B 1 181 ? 6.331 -6.675 -10.328 1 98.19 181 THR B O 1
ATOM 3348 N N . GLU B 1 182 ? 5.518 -4.612 -10.11 1 96.75 182 GLU B N 1
ATOM 3349 C CA . GLU B 1 182 ? 6.61 -4.057 -10.904 1 96.75 182 GLU B CA 1
ATOM 3350 C C . GLU B 1 182 ? 7.942 -4.177 -10.17 1 96.75 182 GLU B C 1
ATOM 3352 O O . GLU B 1 182 ? 8.973 -4.455 -10.786 1 96.75 182 GLU B O 1
ATOM 3357 N N . CYS B 1 183 ? 7.962 -3.98 -8.898 1 96.31 183 CYS B N 1
ATOM 3358 C CA . CYS B 1 183 ? 9.184 -4.108 -8.112 1 96.31 183 CYS B CA 1
ATOM 3359 C C . CYS B 1 183 ? 9.732 -5.529 -8.184 1 96.31 183 CYS B C 1
ATOM 3361 O O . CYS B 1 183 ? 10.935 -5.727 -8.362 1 96.31 183 CYS B O 1
ATOM 3363 N N . ILE B 1 184 ? 8.871 -6.485 -8.06 1 96.9 184 ILE B N 1
ATOM 3364 C CA . ILE B 1 184 ? 9.288 -7.881 -8.136 1 96.9 184 ILE B CA 1
ATOM 3365 C C . ILE B 1 184 ? 9.871 -8.171 -9.517 1 96.9 184 ILE B C 1
ATOM 3367 O O . ILE B 1 184 ? 10.887 -8.86 -9.637 1 96.9 184 ILE B O 1
ATOM 3371 N N . ARG B 1 185 ? 9.207 -7.694 -10.531 1 95.46 185 ARG B N 1
ATOM 3372 C CA . ARG B 1 185 ? 9.712 -7.887 -11.886 1 95.46 185 ARG B CA 1
ATOM 3373 C C . ARG B 1 185 ? 11.153 -7.402 -12.007 1 95.46 185 ARG B C 1
ATOM 3375 O O . ARG B 1 185 ? 12.004 -8.1 -12.564 1 95.46 185 ARG B O 1
ATOM 3382 N N . GLN B 1 186 ? 11.424 -6.236 -11.495 1 94.47 186 GLN B N 1
ATOM 3383 C CA . GLN B 1 186 ? 12.765 -5.664 -11.556 1 94.47 186 GLN B CA 1
ATOM 3384 C C . GLN B 1 186 ? 13.753 -6.49 -10.738 1 94.47 186 GLN B C 1
ATOM 3386 O O . GLN B 1 186 ? 14.897 -6.688 -11.152 1 94.47 186 GLN B O 1
ATOM 3391 N N . GLU B 1 187 ? 13.35 -6.955 -9.626 1 94.74 187 GLU B N 1
ATOM 3392 C CA . GLU B 1 187 ? 14.221 -7.775 -8.788 1 94.74 187 GLU B CA 1
ATOM 3393 C C . GLU B 1 187 ? 14.585 -9.083 -9.484 1 94.74 187 GLU B C 1
ATOM 3395 O O . GLU B 1 187 ? 15.728 -9.539 -9.402 1 94.74 187 GLU B O 1
ATOM 3400 N N . LEU B 1 188 ? 13.618 -9.629 -10.119 1 94.96 188 LEU B N 1
ATOM 3401 C CA . LEU B 1 188 ? 13.85 -10.9 -10.796 1 94.96 188 LEU B CA 1
ATOM 3402 C C . LEU B 1 188 ? 14.829 -10.73 -11.953 1 94.96 188 LEU B C 1
ATOM 3404 O O . LEU B 1 188 ? 15.624 -11.629 -12.236 1 94.96 188 LEU B O 1
ATOM 3408 N N . ILE B 1 189 ? 14.744 -9.572 -12.591 1 92.64 189 ILE B N 1
ATOM 3409 C CA . ILE B 1 189 ? 15.727 -9.254 -13.621 1 92.64 189 ILE B CA 1
ATOM 3410 C C . ILE B 1 189 ? 17.112 -9.124 -12.99 1 92.64 189 ILE B C 1
ATOM 3412 O O . ILE B 1 189 ? 18.083 -9.701 -13.485 1 92.64 189 ILE B O 1
ATOM 3416 N N . TYR B 1 190 ? 17.197 -8.472 -11.896 1 92.07 190 TYR B N 1
ATOM 3417 C CA . TYR B 1 190 ? 18.447 -8.272 -11.171 1 92.07 190 TYR B CA 1
ATOM 3418 C C . TYR B 1 190 ? 19.039 -9.604 -10.726 1 92.07 190 TYR B C 1
ATOM 3420 O O . TYR B 1 190 ? 20.258 -9.789 -10.754 1 92.07 190 TYR B O 1
ATOM 3428 N N . LEU B 1 191 ? 18.17 -10.518 -10.38 1 92.28 191 LEU B N 1
ATOM 3429 C CA . LEU B 1 191 ? 18.602 -11.809 -9.856 1 92.28 191 LEU B CA 1
ATOM 3430 C C . LEU B 1 191 ? 18.829 -12.806 -10.987 1 92.28 191 LEU B C 1
ATOM 3432 O O . LEU B 1 191 ? 19.163 -13.967 -10.739 1 92.28 191 LEU B O 1
ATOM 3436 N N . ASP B 1 192 ? 18.584 -12.43 -12.209 1 93.28 192 ASP B N 1
ATOM 3437 C CA . ASP B 1 192 ? 18.72 -13.255 -13.405 1 93.28 192 ASP B CA 1
ATOM 3438 C C . ASP B 1 192 ? 17.871 -14.519 -13.3 1 93.28 192 ASP B C 1
ATOM 3440 O O . ASP B 1 192 ? 18.346 -15.619 -13.592 1 93.28 192 ASP B O 1
ATOM 3444 N N . ALA B 1 193 ? 16.709 -14.306 -12.735 1 93.68 193 ALA B N 1
ATOM 3445 C CA . ALA B 1 193 ? 15.766 -15.414 -12.608 1 93.68 193 ALA B CA 1
ATOM 3446 C C . ALA B 1 193 ? 14.883 -15.529 -13.847 1 93.68 193 ALA B C 1
ATOM 3448 O O . ALA B 1 193 ? 14.478 -14.517 -14.424 1 93.68 193 ALA B O 1
ATOM 3449 N N . GLN B 1 194 ? 14.615 -16.754 -14.272 1 94.55 194 GLN B N 1
ATOM 3450 C CA . GLN B 1 194 ? 13.707 -16.993 -15.389 1 94.55 194 GLN B CA 1
ATOM 3451 C C . GLN B 1 194 ? 12.27 -17.157 -14.905 1 94.55 194 GLN B C 1
ATOM 3453 O O . GLN B 1 194 ? 11.621 -18.163 -15.197 1 94.55 194 GLN B O 1
ATOM 3458 N N . VAL B 1 195 ? 11.835 -16.188 -14.16 1 97.34 195 VAL B N 1
ATOM 3459 C CA . VAL B 1 195 ? 10.498 -16.185 -13.575 1 97.34 195 VAL B CA 1
ATOM 3460 C C . VAL B 1 195 ? 9.717 -14.973 -14.078 1 97.34 195 VAL B C 1
ATOM 3462 O O . VAL B 1 195 ? 10.212 -13.845 -14.032 1 97.34 195 VAL B O 1
ATOM 3465 N N . LYS B 1 196 ? 8.525 -15.217 -14.641 1 97.89 196 LYS B N 1
ATOM 3466 C CA . LYS B 1 196 ? 7.646 -14.137 -15.08 1 97.89 196 LYS B CA 1
ATOM 3467 C C . LYS B 1 196 ? 6.764 -13.648 -13.935 1 97.89 196 LYS B C 1
ATOM 3469 O O . LYS B 1 196 ? 6.495 -14.391 -12.99 1 97.89 196 LYS B O 1
ATOM 3474 N N . VAL B 1 197 ? 6.358 -12.374 -14.033 1 98.19 197 VAL B N 1
ATOM 3475 C CA . VAL B 1 197 ? 5.396 -11.798 -13.099 1 98.19 197 VAL B CA 1
ATOM 3476 C C . VAL B 1 197 ? 4.302 -11.064 -13.87 1 98.19 197 VAL B C 1
ATOM 3478 O O . VAL B 1 197 ? 4.593 -10.219 -14.721 1 98.19 197 VAL B O 1
ATOM 3481 N N . SER B 1 198 ? 3.033 -11.41 -13.587 1 98.51 198 SER B N 1
ATOM 3482 C CA . SER B 1 198 ? 1.903 -10.763 -14.246 1 98.51 198 SER B CA 1
ATOM 3483 C C . SER B 1 198 ? 0.867 -10.292 -13.231 1 98.51 198 SER B C 1
ATOM 3485 O O . SER B 1 198 ? 0.695 -10.912 -12.179 1 98.51 198 SER B O 1
ATOM 3487 N N . SER B 1 199 ? 0.258 -9.212 -13.557 1 98.68 199 SER B N 1
ATOM 3488 C CA . SER B 1 199 ? -0.867 -8.689 -12.789 1 98.68 199 SER B CA 1
ATOM 3489 C C . SER B 1 199 ? -2.177 -8.837 -13.555 1 98.68 199 SER B C 1
ATOM 3491 O O . SER B 1 199 ? -2.255 -8.487 -14.735 1 98.68 199 SER B O 1
ATOM 3493 N N . ILE B 1 200 ? -3.193 -9.425 -12.945 1 98.73 200 ILE B N 1
ATOM 3494 C CA . ILE B 1 200 ? -4.55 -9.48 -13.479 1 98.73 200 ILE B CA 1
ATOM 3495 C C . ILE B 1 200 ? -5.471 -8.601 -12.636 1 98.73 200 ILE B C 1
ATOM 3497 O O . ILE B 1 200 ? -5.625 -8.827 -11.434 1 98.73 200 ILE B O 1
ATOM 3501 N N . SER B 1 201 ? -6.113 -7.664 -13.264 1 98.25 201 SER B N 1
ATOM 3502 C CA . SER B 1 201 ? -6.936 -6.687 -12.557 1 98.25 201 SER B CA 1
ATOM 3503 C C . SER B 1 201 ? -8.387 -6.747 -13.022 1 98.25 201 SER B C 1
ATOM 3505 O O . SER B 1 201 ? -8.77 -6.059 -13.97 1 98.25 201 SER B O 1
ATOM 3507 N N . PRO B 1 202 ? -9.208 -7.444 -12.293 1 97.42 202 PRO B N 1
ATOM 3508 C CA . PRO B 1 202 ? -10.621 -7.533 -12.67 1 97.42 202 PRO B CA 1
ATOM 3509 C C . PRO B 1 202 ? -11.45 -6.37 -12.13 1 97.42 202 PRO B C 1
ATOM 3511 O O . PRO B 1 202 ? -11.08 -5.758 -11.125 1 97.42 202 PRO B O 1
ATOM 3514 N N . GLY B 1 203 ? -12.522 -6.087 -12.859 1 94.26 203 GLY B N 1
ATOM 3515 C CA . GLY B 1 203 ? -13.607 -5.306 -12.287 1 94.26 203 GLY B CA 1
ATOM 3516 C C . GLY B 1 203 ? -14.473 -6.101 -11.328 1 94.26 203 GLY B C 1
ATOM 3517 O O . GLY B 1 203 ? -13.99 -7.02 -10.662 1 94.26 203 GLY B O 1
ATOM 3518 N N . LEU B 1 204 ? -15.659 -5.736 -11.185 1 92.62 204 LEU B N 1
ATOM 3519 C CA . LEU B 1 204 ? -16.567 -6.427 -10.276 1 92.62 204 LEU B CA 1
ATOM 3520 C C . LEU B 1 204 ? -16.794 -7.867 -10.724 1 92.62 204 LEU B C 1
ATOM 3522 O O . LEU B 1 204 ? -17.084 -8.118 -11.896 1 92.62 204 LEU B O 1
ATOM 3526 N N . VAL B 1 205 ? -16.577 -8.79 -9.853 1 95.13 205 VAL B N 1
ATOM 3527 C CA . VAL B 1 205 ? -16.744 -10.211 -10.137 1 95.13 205 VAL B CA 1
ATOM 3528 C C . VAL B 1 205 ? -17.839 -10.792 -9.246 1 95.13 205 VAL B C 1
ATOM 3530 O O . VAL B 1 205 ? -17.903 -10.487 -8.052 1 95.13 205 VAL B O 1
ATOM 3533 N N . GLU B 1 206 ? -18.596 -11.658 -9.798 1 94.36 206 GLU B N 1
ATOM 3534 C CA . GLU B 1 206 ? -19.657 -12.308 -9.034 1 94.36 206 GLU B CA 1
ATOM 3535 C C . GLU B 1 206 ? -19.086 -13.102 -7.862 1 94.36 206 GLU B C 1
ATOM 3537 O O . GLU B 1 206 ? -18.182 -13.92 -8.041 1 94.36 206 GLU B O 1
ATOM 3542 N N . GLY B 1 207 ? -19.608 -12.769 -6.669 1 92.55 207 GLY B N 1
ATOM 3543 C CA . GLY B 1 207 ? -19.252 -13.55 -5.495 1 92.55 207 GLY B CA 1
ATOM 3544 C C . GLY B 1 207 ? -17.896 -13.183 -4.923 1 92.55 207 GLY B C 1
ATOM 3545 O O . GLY B 1 207 ? -17.422 -13.818 -3.979 1 92.55 207 GLY B O 1
ATOM 3546 N N . ASP B 1 208 ? -17.252 -12.165 -5.506 1 92.85 208 ASP B N 1
ATOM 3547 C CA . ASP B 1 208 ? -15.945 -11.811 -4.961 1 92.85 208 ASP B CA 1
ATOM 3548 C C . ASP B 1 208 ? -16.087 -10.928 -3.723 1 92.85 208 ASP B C 1
ATOM 3550 O O . ASP B 1 208 ? -17.203 -10.622 -3.297 1 92.85 208 ASP B O 1
ATOM 3554 N N . ILE B 1 209 ? -15.045 -10.629 -3.167 1 89.74 209 ILE B N 1
ATOM 3555 C CA . ILE B 1 209 ? -15.005 -9.953 -1.875 1 89.74 209 ILE B CA 1
ATOM 3556 C C . ILE B 1 209 ? -15.651 -8.575 -1.993 1 89.74 209 ILE B C 1
ATOM 3558 O O . ILE B 1 209 ? -16.329 -8.119 -1.069 1 89.74 209 ILE B O 1
ATOM 3562 N N . VAL B 1 210 ? -15.507 -7.888 -3.109 1 86.1 210 VAL B N 1
ATOM 3563 C CA . VAL B 1 210 ? -16.082 -6.558 -3.283 1 86.1 210 VAL B CA 1
ATOM 3564 C C . VAL B 1 210 ? -17.596 -6.668 -3.45 1 86.1 210 VAL B C 1
ATOM 3566 O O . VAL B 1 210 ? -18.354 -5.969 -2.772 1 86.1 210 VAL B O 1
ATOM 3569 N N . ALA B 1 211 ? -18 -7.571 -4.288 1 85.01 211 ALA B N 1
ATOM 3570 C CA . ALA B 1 211 ? -19.425 -7.798 -4.519 1 85.01 211 ALA B CA 1
ATOM 3571 C C . ALA B 1 211 ? -20.135 -8.188 -3.226 1 85.01 211 ALA B C 1
ATOM 3573 O O . ALA B 1 211 ? -21.221 -7.684 -2.931 1 85.01 211 ALA B O 1
ATOM 3574 N N . ASN B 1 212 ? -19.536 -8.995 -2.497 1 86.42 212 ASN B N 1
ATOM 3575 C CA . ASN B 1 212 ? -20.144 -9.468 -1.257 1 86.42 212 ASN B CA 1
ATOM 3576 C C . ASN B 1 212 ? -20.155 -8.38 -0.187 1 86.42 212 ASN B C 1
ATOM 3578 O O . ASN B 1 212 ? -21.063 -8.33 0.644 1 86.42 212 ASN B O 1
ATOM 3582 N N . HIS B 1 213 ? -19.232 -7.545 -0.276 1 84.77 213 HIS B N 1
ATOM 3583 C CA . HIS B 1 213 ? -19.101 -6.483 0.715 1 84.77 213 HIS B CA 1
ATOM 3584 C C . HIS B 1 213 ? -20.103 -5.362 0.457 1 84.77 213 HIS B C 1
ATOM 3586 O O . HIS B 1 213 ? -20.54 -4.688 1.392 1 84.77 213 HIS B O 1
ATOM 3592 N N . THR B 1 214 ? -20.444 -5.131 -0.775 1 77.67 214 THR B N 1
ATOM 3593 C CA . THR B 1 214 ? -21.281 -3.994 -1.142 1 77.67 214 THR B CA 1
ATOM 3594 C C . THR B 1 214 ? -22.717 -4.44 -1.398 1 77.67 214 THR B C 1
ATOM 3596 O O . THR B 1 214 ? -23.62 -3.609 -1.509 1 77.67 214 THR B O 1
ATOM 3599 N N . ALA B 1 215 ? -23.095 -5.613 -1.652 1 68.73 215 ALA B N 1
ATOM 3600 C CA . ALA B 1 215 ? -24.404 -6.144 -2.021 1 68.73 215 ALA B CA 1
ATOM 3601 C C . ALA B 1 215 ? -25.495 -5.604 -1.1 1 68.73 215 ALA B C 1
ATOM 3603 O O . ALA B 1 215 ? -26.597 -5.285 -1.552 1 68.73 215 ALA B O 1
ATOM 3604 N N . GLY B 1 216 ? -25.277 -5.476 0.088 1 66.31 216 GLY B N 1
ATOM 3605 C CA . GLY B 1 216 ? -26.345 -5.036 0.971 1 66.31 216 GLY B CA 1
ATOM 3606 C C . GLY B 1 216 ? -26.422 -3.527 1.108 1 66.31 216 GLY B C 1
ATOM 3607 O O . GLY B 1 216 ? -27.438 -2.99 1.557 1 66.31 216 GLY B O 1
ATOM 3608 N N . ASP B 1 217 ? -25.464 -2.897 0.66 1 65.06 217 ASP B N 1
ATOM 3609 C CA . ASP B 1 217 ? -25.386 -1.494 1.054 1 65.06 217 ASP B CA 1
ATOM 3610 C C . ASP B 1 217 ? -25.578 -0.574 -0.149 1 65.06 217 ASP B C 1
ATOM 3612 O O . ASP B 1 217 ? -25.859 0.616 0.011 1 65.06 217 ASP B O 1
ATOM 3616 N N . ASN B 1 218 ? -25.289 -1.173 -1.296 1 67.5 218 ASN B N 1
ATOM 3617 C CA . ASN B 1 218 ? -25.332 -0.316 -2.477 1 67.5 218 ASN B CA 1
ATOM 3618 C C . ASN B 1 218 ? -26.159 -0.944 -3.595 1 67.5 218 ASN B C 1
ATOM 3620 O O . ASN B 1 218 ? -25.695 -1.859 -4.277 1 67.5 218 ASN B O 1
ATOM 3624 N N . ASP B 1 219 ? -27.326 -0.46 -3.735 1 66.42 219 ASP B N 1
ATOM 3625 C CA . ASP B 1 219 ? -28.266 -0.98 -4.723 1 66.42 219 ASP B CA 1
ATOM 3626 C C . ASP B 1 219 ? -27.675 -0.918 -6.13 1 66.42 219 ASP B C 1
ATOM 3628 O O . ASP B 1 219 ? -28.039 -1.716 -6.997 1 66.42 219 ASP B O 1
ATOM 3632 N N . LEU B 1 220 ? -26.755 -0.046 -6.278 1 68.13 220 LEU B N 1
ATOM 3633 C CA . LEU B 1 220 ? -26.171 0.098 -7.607 1 68.13 220 LEU B CA 1
ATOM 3634 C C . LEU B 1 220 ? -25.313 -1.113 -7.958 1 68.13 220 LEU B C 1
ATOM 3636 O O . LEU B 1 220 ? -25.31 -1.565 -9.105 1 68.13 220 LEU B O 1
ATOM 3640 N N . VAL B 1 221 ? -24.693 -1.662 -6.994 1 72.94 221 VAL B N 1
ATOM 3641 C CA . VAL B 1 221 ? -23.814 -2.806 -7.21 1 72.94 221 VAL B CA 1
ATOM 3642 C C . VAL B 1 221 ? -24.644 -4.031 -7.587 1 72.94 221 VAL B C 1
ATOM 3644 O O . VAL B 1 221 ? -24.188 -4.886 -8.351 1 72.94 221 VAL B O 1
ATOM 3647 N N . LYS B 1 222 ? -25.827 -3.957 -7.137 1 74.76 222 LYS B N 1
ATOM 3648 C CA . LYS B 1 222 ? -26.718 -5.075 -7.433 1 74.76 222 LYS B CA 1
ATOM 3649 C C . LYS B 1 222 ? -27.027 -5.152 -8.925 1 74.76 222 LYS B C 1
ATOM 3651 O O . LYS B 1 222 ? -27.134 -6.245 -9.487 1 74.76 222 LYS B O 1
ATOM 3656 N N . TYR B 1 223 ? -26.961 -4.035 -9.51 1 78.87 223 TYR B N 1
ATOM 3657 C CA . TYR B 1 223 ? -27.413 -4.008 -10.897 1 78.87 223 TYR B CA 1
ATOM 3658 C C . TYR B 1 223 ? -26.238 -3.828 -11.85 1 78.87 223 TYR B C 1
ATOM 3660 O O . TYR B 1 223 ? -26.403 -3.899 -13.07 1 78.87 223 TYR B O 1
ATOM 3668 N N . MET B 1 224 ? -25.17 -3.769 -11.336 1 84.15 224 MET B N 1
ATOM 3669 C CA . MET B 1 224 ? -23.991 -3.555 -12.171 1 84.15 224 MET B CA 1
ATOM 3670 C C . MET B 1 224 ? -23.552 -4.856 -12.835 1 84.15 224 MET B C 1
ATOM 3672 O O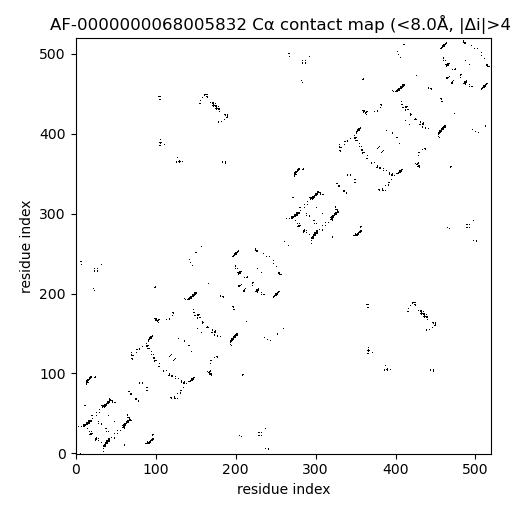 . MET B 1 224 ? -23.579 -5.917 -12.21 1 84.15 224 MET B O 1
ATOM 3676 N N . PRO B 1 225 ? -23.219 -4.728 -14.177 1 90.06 225 PRO B N 1
ATOM 3677 C CA . PRO B 1 225 ? -22.639 -5.922 -14.795 1 90.06 225 PRO B CA 1
ATOM 3678 C C . PRO B 1 225 ? -21.426 -6.451 -14.033 1 90.06 225 PRO B C 1
ATOM 3680 O O . PRO B 1 225 ? -20.638 -5.667 -13.499 1 90.06 225 PRO B O 1
ATOM 3683 N N . LYS B 1 226 ? -21.351 -7.754 -13.954 1 93.18 226 LYS B N 1
ATOM 3684 C CA . LYS B 1 226 ? -20.262 -8.407 -13.234 1 93.18 226 LYS B CA 1
ATOM 3685 C C . LYS B 1 226 ? -19.588 -9.468 -14.099 1 93.18 226 LYS B C 1
ATOM 3687 O O . LYS B 1 226 ? -20.23 -10.072 -14.961 1 93.18 226 LYS B O 1
ATOM 3692 N N . LEU B 1 227 ? -18.3 -9.616 -13.906 1 96.41 227 LEU B N 1
ATOM 3693 C CA . LEU B 1 227 ? -17.591 -10.773 -14.442 1 96.41 227 LEU B CA 1
ATOM 3694 C C . LEU B 1 227 ? -17.975 -12.042 -13.688 1 96.41 227 LEU B C 1
ATOM 3696 O O . LEU B 1 227 ? -18.43 -11.976 -12.544 1 96.41 227 LEU B O 1
ATOM 3700 N N . LYS B 1 228 ? -17.781 -13.139 -14.408 1 97.03 228 LYS B N 1
ATOM 3701 C CA . LYS B 1 228 ? -17.804 -14.424 -13.715 1 97.03 228 LYS B CA 1
ATOM 3702 C C . LYS B 1 228 ? -16.414 -14.803 -13.213 1 97.03 228 LYS B C 1
ATOM 3704 O O . LYS B 1 228 ? -15.407 -14.431 -13.819 1 97.03 228 LYS B O 1
ATOM 3709 N N . PRO B 1 229 ? -16.362 -15.541 -12.119 1 98.04 229 PRO B N 1
ATOM 3710 C CA . PRO B 1 229 ? -15.055 -16.004 -11.648 1 98.04 229 PRO B CA 1
ATOM 3711 C C . PRO B 1 229 ? -14.259 -16.727 -12.732 1 98.04 229 PRO B C 1
ATOM 3713 O O . PRO B 1 229 ? -13.035 -16.589 -12.8 1 98.04 229 PRO B O 1
ATOM 3716 N N . GLU B 1 230 ? -14.9 -17.394 -13.647 1 97.83 230 GLU B N 1
ATOM 3717 C CA . GLU B 1 230 ? -14.271 -18.131 -14.739 1 97.83 230 GLU B CA 1
ATOM 3718 C C . GLU B 1 230 ? -13.59 -17.185 -15.724 1 97.83 230 GLU B C 1
ATOM 3720 O O . GLU B 1 230 ? -12.615 -17.558 -16.379 1 97.83 230 GLU B O 1
ATOM 3725 N N . ASP B 1 231 ? -14.107 -15.988 -15.811 1 97.8 231 ASP B N 1
ATOM 3726 C CA . ASP B 1 231 ? -13.478 -14.998 -16.68 1 97.8 231 ASP B CA 1
ATOM 3727 C C . ASP B 1 231 ? -12.078 -14.643 -16.186 1 97.8 231 ASP B C 1
ATOM 3729 O O . ASP B 1 231 ? -11.159 -14.461 -16.988 1 97.8 231 ASP B O 1
ATOM 3733 N N . VAL B 1 232 ? -11.948 -14.578 -14.894 1 98.32 232 VAL B N 1
ATOM 3734 C CA . VAL B 1 232 ? -10.645 -14.292 -14.303 1 98.32 232 VAL B CA 1
ATOM 3735 C C . VAL B 1 232 ? -9.724 -15.498 -14.475 1 98.32 232 VAL B C 1
ATOM 3737 O O . VAL B 1 232 ? -8.541 -15.343 -14.789 1 98.32 232 VAL B O 1
ATOM 3740 N N . ALA B 1 233 ? -10.258 -16.713 -14.289 1 98.33 233 ALA B N 1
ATOM 3741 C CA . ALA B 1 233 ? -9.481 -17.933 -14.491 1 98.33 233 ALA B CA 1
ATOM 3742 C C . ALA B 1 233 ? -8.942 -18.01 -15.917 1 98.33 233 ALA B C 1
ATOM 3744 O O . ALA B 1 233 ? -7.786 -18.381 -16.131 1 98.33 233 ALA B O 1
ATOM 3745 N N . ASP B 1 234 ? -9.758 -17.609 -16.861 1 97.38 234 ASP B N 1
ATOM 3746 C CA . ASP B 1 234 ? -9.346 -17.608 -18.262 1 97.38 234 ASP B CA 1
ATOM 3747 C C . ASP B 1 234 ? -8.184 -16.644 -18.492 1 97.38 234 ASP B C 1
ATOM 3749 O O . ASP B 1 234 ? -7.276 -16.933 -19.275 1 97.38 234 ASP B O 1
ATOM 3753 N N . ALA B 1 235 ? -8.259 -15.519 -17.875 1 97.77 235 ALA B N 1
ATOM 3754 C CA . ALA B 1 235 ? -7.177 -14.544 -17.98 1 97.77 235 ALA B CA 1
ATOM 3755 C C . ALA B 1 235 ? -5.872 -15.112 -17.43 1 97.77 235 ALA B C 1
ATOM 3757 O O . ALA B 1 235 ? -4.802 -14.896 -18.005 1 97.77 235 ALA B O 1
ATOM 3758 N N . VAL B 1 236 ? -5.968 -15.827 -16.324 1 98.13 236 VAL B N 1
ATOM 3759 C CA . VAL B 1 236 ? -4.793 -16.46 -15.735 1 98.13 236 VAL B CA 1
ATOM 3760 C C . VAL B 1 236 ? -4.216 -17.486 -16.708 1 98.13 236 VAL B C 1
ATOM 3762 O O . VAL B 1 236 ? -3.011 -17.492 -16.971 1 98.13 236 VAL B O 1
ATOM 3765 N N . LEU B 1 237 ? -5.034 -18.365 -17.293 1 97.72 237 LEU B N 1
ATOM 3766 C CA . LEU B 1 237 ? -4.577 -19.379 -18.237 1 97.72 237 LEU B CA 1
ATOM 3767 C C . LEU B 1 237 ? -3.9 -18.734 -19.441 1 97.72 237 LEU B C 1
ATOM 3769 O O . LEU B 1 237 ? -2.863 -19.213 -19.906 1 97.72 237 LEU B O 1
ATOM 3773 N N . TYR B 1 238 ? -4.491 -17.682 -19.934 1 96.93 238 TYR B N 1
ATOM 3774 C CA . TYR B 1 238 ? -3.883 -16.976 -21.057 1 96.93 238 TYR B CA 1
ATOM 3775 C C . TYR B 1 238 ? -2.497 -16.46 -20.69 1 96.93 238 TYR B C 1
ATOM 3777 O O . TYR B 1 238 ? -1.544 -16.626 -21.454 1 96.93 238 TYR B O 1
ATOM 3785 N N . ALA B 1 239 ? -2.4 -15.864 -19.538 1 97.24 239 ALA B N 1
ATOM 3786 C CA . ALA B 1 239 ? -1.139 -15.256 -19.12 1 97.24 239 ALA B CA 1
ATOM 3787 C C . ALA B 1 239 ? -0.039 -16.306 -18.995 1 97.24 239 ALA B C 1
ATOM 3789 O O . ALA B 1 239 ? 1.103 -16.068 -19.395 1 97.24 239 ALA B O 1
ATOM 3790 N N . ILE B 1 240 ? -0.357 -17.501 -18.48 1 97.47 240 ILE B N 1
ATOM 3791 C CA . ILE B 1 240 ? 0.698 -18.456 -18.159 1 97.47 240 ILE B CA 1
ATOM 3792 C C . ILE B 1 240 ? 1.038 -19.284 -19.395 1 97.47 240 ILE B C 1
ATOM 3794 O O . ILE B 1 240 ? 1.981 -20.079 -19.378 1 97.47 240 ILE B O 1
ATOM 3798 N N . THR B 1 241 ? 0.359 -19.078 -20.529 1 96.58 241 THR B N 1
ATOM 3799 C CA . THR B 1 241 ? 0.61 -19.895 -21.711 1 96.58 241 THR B CA 1
ATOM 3800 C C . THR B 1 241 ? 1.307 -19.078 -22.795 1 96.58 241 THR B C 1
ATOM 3802 O O . THR B 1 241 ? 1.514 -19.563 -23.909 1 96.58 241 THR B O 1
ATOM 3805 N N . THR B 1 242 ? 1.575 -17.795 -22.481 1 94.48 242 THR B N 1
ATOM 3806 C CA . THR B 1 242 ? 2.378 -17.031 -23.429 1 94.48 242 THR B CA 1
ATOM 3807 C C . THR B 1 242 ? 3.771 -17.639 -23.572 1 94.48 242 THR B C 1
ATOM 3809 O O . THR B 1 242 ? 4.265 -18.294 -22.651 1 94.48 242 THR B O 1
ATOM 3812 N N . PRO B 1 243 ? 4.402 -17.451 -24.769 1 93.07 243 PRO B N 1
ATOM 3813 C CA . PRO B 1 243 ? 5.759 -17.981 -24.929 1 93.07 243 PRO B CA 1
ATOM 3814 C C . PRO B 1 243 ? 6.74 -17.408 -23.909 1 93.07 243 PRO B C 1
ATOM 3816 O O . PRO B 1 243 ? 6.468 -16.37 -23.301 1 93.07 243 PRO B O 1
ATOM 3819 N N . ASP B 1 244 ? 7.861 -18.039 -23.778 1 89.88 244 ASP B N 1
ATOM 3820 C CA . ASP B 1 244 ? 8.836 -17.694 -22.749 1 89.88 244 ASP B CA 1
ATOM 3821 C C . ASP B 1 244 ? 9.346 -16.266 -22.931 1 89.88 244 ASP B C 1
ATOM 3823 O O . ASP B 1 244 ? 9.699 -15.598 -21.957 1 89.88 244 ASP B O 1
ATOM 3827 N N . ASN B 1 245 ? 9.317 -15.797 -24.132 1 92.29 245 ASN B N 1
ATOM 3828 C CA . ASN B 1 245 ? 9.868 -14.474 -24.406 1 92.29 245 ASN B CA 1
ATOM 3829 C C . ASN B 1 245 ? 8.814 -13.383 -24.245 1 92.29 245 ASN B C 1
ATOM 3831 O O . ASN B 1 245 ? 9.091 -12.206 -24.485 1 92.29 245 ASN B O 1
ATOM 3835 N N . VAL B 1 246 ? 7.585 -13.747 -23.877 1 94.79 246 VAL B N 1
ATOM 3836 C CA . VAL B 1 246 ? 6.485 -12.801 -23.72 1 94.79 246 VAL B CA 1
ATOM 3837 C C . VAL B 1 246 ? 5.991 -12.818 -22.275 1 94.79 246 VAL B C 1
ATOM 3839 O O . VAL B 1 246 ? 5.654 -13.876 -21.74 1 94.79 246 VAL B O 1
ATOM 3842 N N . GLN B 1 247 ? 5.967 -11.652 -21.695 1 94.82 247 GLN B N 1
ATOM 3843 C CA . GLN B 1 247 ? 5.415 -11.494 -20.354 1 94.82 247 GLN B CA 1
ATOM 3844 C C . GLN B 1 247 ? 4.276 -10.478 -20.345 1 94.82 247 GLN B C 1
ATOM 3846 O O . GLN B 1 247 ? 4.441 -9.347 -20.806 1 94.82 247 GLN B O 1
ATOM 3851 N N . ILE B 1 248 ? 3.181 -10.88 -19.89 1 96.08 248 ILE B N 1
ATOM 3852 C CA . ILE B 1 248 ? 2.08 -9.946 -19.682 1 96.08 248 ILE B CA 1
ATOM 3853 C C . ILE B 1 248 ? 2.314 -9.15 -18.4 1 96.08 248 ILE B C 1
ATOM 3855 O O . ILE B 1 248 ? 2.277 -9.706 -17.3 1 96.08 248 ILE B O 1
ATOM 3859 N N . HIS B 1 249 ? 2.44 -7.885 -18.52 1 96.31 249 HIS B N 1
ATOM 3860 C CA . HIS B 1 249 ? 2.676 -7.049 -17.348 1 96.31 249 HIS B CA 1
ATOM 3861 C C . HIS B 1 249 ? 1.382 -6.794 -16.583 1 96.31 249 HIS B C 1
ATOM 3863 O O . HIS B 1 249 ? 1.347 -6.915 -15.357 1 96.31 249 HIS B O 1
ATOM 3869 N N . GLU B 1 250 ? 0.383 -6.454 -17.313 1 97.29 250 GLU B N 1
ATOM 3870 C CA . GLU B 1 250 ? -0.914 -6.1 -16.743 1 97.29 250 GLU B CA 1
ATOM 3871 C C . GLU B 1 250 ? -2.054 -6.509 -17.672 1 97.29 250 GLU B C 1
ATOM 3873 O O . GLU B 1 250 ? -1.992 -6.274 -18.881 1 97.29 250 GLU B O 1
ATOM 3878 N N . LEU B 1 251 ? -3.026 -7.172 -17.144 1 97.27 251 LEU B N 1
ATOM 3879 C CA . LEU B 1 251 ? -4.283 -7.463 -17.824 1 97.27 251 LEU B CA 1
ATOM 3880 C C . LEU B 1 251 ? -5.467 -6.915 -17.035 1 97.27 251 LEU B C 1
ATOM 3882 O O . LEU B 1 251 ? -5.799 -7.432 -15.966 1 97.27 251 LEU B O 1
ATOM 3886 N N . VAL B 1 252 ? -6.115 -5.829 -17.5 1 96.99 252 VAL B N 1
ATOM 3887 C CA . VAL B 1 252 ? -7.309 -5.257 -16.888 1 96.99 252 VAL B CA 1
ATOM 3888 C C . VAL B 1 252 ? -8.556 -5.784 -17.595 1 96.99 252 VAL B C 1
ATOM 3890 O O . VAL B 1 252 ? -8.713 -5.606 -18.805 1 96.99 252 VAL B O 1
ATOM 3893 N N . ILE B 1 253 ? -9.463 -6.411 -16.842 1 95.61 253 ILE B N 1
ATOM 3894 C CA . ILE B 1 253 ? -10.664 -6.973 -17.451 1 95.61 253 ILE B CA 1
ATOM 3895 C C . ILE B 1 253 ? -11.902 -6.458 -16.721 1 95.61 253 ILE B C 1
ATOM 3897 O O . ILE B 1 253 ? -11.956 -6.472 -15.489 1 95.61 253 ILE B O 1
ATOM 3901 N N . LYS B 1 254 ? -12.888 -6.042 -17.42 1 93.44 254 LYS B N 1
ATOM 3902 C CA . LYS B 1 254 ? -14.137 -5.496 -16.897 1 93.44 254 LYS B CA 1
ATOM 3903 C C . LYS B 1 254 ? -15.343 -6.106 -17.605 1 93.44 254 LYS B C 1
ATOM 3905 O O . LYS B 1 254 ? -15.24 -6.542 -18.754 1 93.44 254 LYS B O 1
ATOM 3910 N N . PRO B 1 255 ? -16.362 -6.122 -16.889 1 91.26 255 PRO B N 1
ATOM 3911 C CA . PRO B 1 255 ? -17.566 -6.544 -17.609 1 91.26 255 PRO B CA 1
ATOM 3912 C C . PRO B 1 255 ? -17.982 -5.554 -18.694 1 91.26 255 PRO B C 1
ATOM 3914 O O . PRO B 1 255 ? -17.689 -4.36 -18.592 1 91.26 255 PRO B O 1
ATOM 3917 N N . MET B 1 256 ? -18.593 -6.131 -19.692 1 86.47 256 MET B N 1
ATOM 3918 C CA . MET B 1 256 ? -19.156 -5.233 -20.697 1 86.47 256 MET B CA 1
ATOM 3919 C C . MET B 1 256 ? -20.177 -4.288 -20.072 1 86.47 256 MET B C 1
ATOM 3921 O O . MET B 1 256 ? -21.074 -4.727 -19.35 1 86.47 256 MET B O 1
ATOM 3925 N N . GLY B 1 257 ? -20.073 -3.002 -20.185 1 76.23 257 GLY B N 1
ATOM 3926 C CA . GLY B 1 257 ? -21.022 -2.025 -19.677 1 76.23 257 GLY B CA 1
ATOM 3927 C C . GLY B 1 257 ? -20.637 -1.469 -18.319 1 76.23 257 GLY B C 1
ATOM 3928 O O . GLY B 1 257 ? -21.435 -0.786 -17.672 1 76.23 257 GLY B O 1
ATOM 3929 N N . GLU B 1 258 ? -19.504 -1.859 -17.806 1 71.46 258 GLU B N 1
ATOM 3930 C CA . GLU B 1 258 ? -19.077 -1.346 -16.508 1 71.46 258 GLU B CA 1
ATOM 3931 C C . GLU B 1 258 ? -18.886 0.167 -16.547 1 71.46 258 GLU B C 1
ATOM 3933 O O . GLU B 1 258 ? -18.217 0.69 -17.441 1 71.46 258 GLU B O 1
ATOM 3938 N N . PHE B 1 259 ? -19.618 0.91 -15.645 1 56.67 259 PHE B N 1
ATOM 3939 C CA . PHE B 1 259 ? -19.581 2.367 -15.606 1 56.67 259 PHE B CA 1
ATOM 3940 C C . PHE B 1 259 ? -18.45 2.856 -14.71 1 56.67 259 PHE B C 1
ATOM 3942 O O . PHE B 1 259 ? -18.004 3.999 -14.832 1 56.67 259 PHE B O 1
ATOM 3949 N N . ILE B 1 260 ? -18.045 2.001 -13.816 1 54.7 260 ILE B N 1
ATOM 3950 C CA . ILE B 1 260 ? -17.119 2.63 -12.881 1 54.7 260 ILE B CA 1
ATOM 3951 C C . ILE B 1 260 ? -15.684 2.428 -13.361 1 54.7 260 ILE B C 1
ATOM 3953 O O . ILE B 1 260 ? -15.34 1.362 -13.876 1 54.7 260 ILE B O 1
#

Nearest PDB structures (foldseek):
  5er6-assembly1_B  TM=8.536E-01  e=8.489E-20  Brucella ovis ATCC 25840
  5h5x-assembly2_E  TM=8.587E-01  e=2.959E-19  Streptomyces coelicolor A3(2)
  5h5x-assembly3_I  TM=8.649E-01  e=2.049E-18  Streptomyces coelicolor A3(2)
  5h5x-assembly2_H  TM=8.535E-01  e=1.105E-17  Streptomyces coelicolor A3(2)
  5h5x-assembly1_D  TM=8.560E-01  e=3.401E-17  Streptomyces coelicolor A3(2)

InterPro domains:
  IPR002347 Short-chain dehydrogenase/reductase SDR [PF00106] (13-214)
  IPR002347 Short-chain dehydrogenase/reductase SDR [PR00080] (88-99)
  IPR002347 Short-chain dehydrogenase/reductase SDR [PR00080] (143-151)
  IPR002347 Short-chain dehydrogenase/reductase SDR [PR00080] (170-189)
  IPR002347 Short-chain dehydrogenase/reductase SDR [PR00081] (14-31)
  IPR002347 Short-chain dehydrogenase/reductase SDR [PR00081] (88-99)
  IPR002347 Short-chain dehydrogenase/reductase SDR [PR00081] (137-153)
  IPR002347 Short-chain dehydrogenase/reductase SDR [PR00081] (170-189)
  IPR002347 Short-chain dehydrogenase/reductase SDR [PR00081] (193-210)
  IPR002347 Short-chain dehydrogenase/reductase SDR [PR00081] (222-242)
  IPR036291 NAD(P)-binding domain superfamily [SSF51735] (6-257)

Solvent-accessible surface area (backbone atoms only — not comparable to full-atom values): 26845 Å² total; per-residue (Å²): 132,54,72,72,65,44,36,56,82,43,45,73,35,30,33,38,31,31,34,24,63,41,44,46,26,34,33,34,52,51,56,44,18,60,50,18,14,36,31,39,28,28,24,75,61,58,66,56,41,50,54,53,41,70,68,60,68,95,46,73,27,41,73,41,78,37,71,28,47,54,66,37,65,67,37,42,53,49,46,53,49,50,39,32,73,75,69,69,35,44,41,31,41,35,42,46,42,67,64,72,54,89,52,48,67,65,42,82,91,34,61,67,52,53,48,52,37,45,34,38,40,42,50,15,46,41,53,52,47,25,53,41,50,53,41,18,56,76,66,70,40,82,22,39,36,36,39,53,57,28,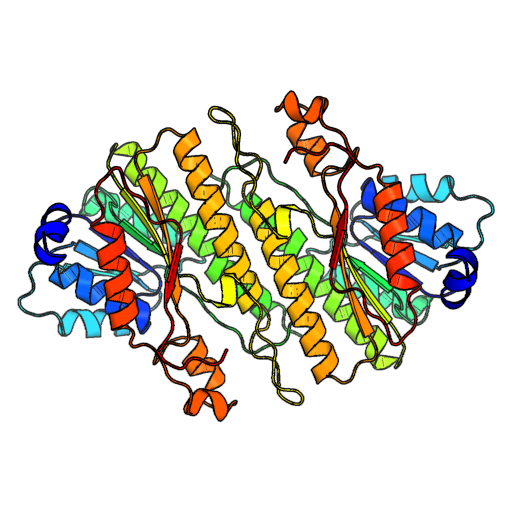48,41,26,77,44,82,76,82,63,60,86,87,41,81,67,74,41,37,63,40,34,16,40,25,18,17,45,51,37,44,51,55,47,50,47,52,46,30,57,58,68,71,46,58,52,46,53,30,36,39,19,42,47,57,32,52,70,26,70,66,44,63,69,36,52,84,76,31,73,63,61,67,70,46,56,52,30,50,27,58,59,54,26,49,51,51,55,54,58,75,46,45,56,92,92,51,74,54,62,68,45,79,46,64,28,81,80,54,84,122,132,55,74,71,66,43,37,55,82,42,45,72,35,29,32,38,31,29,33,23,63,42,43,47,27,34,34,34,52,50,54,44,18,59,50,18,14,36,31,40,30,28,23,76,60,59,68,56,41,49,55,54,43,69,68,62,68,96,47,73,27,39,73,40,77,40,72,27,48,54,67,37,64,67,37,43,53,50,46,54,49,50,40,31,74,74,70,70,34,46,41,32,40,36,42,47,42,65,66,73,56,90,51,47,67,63,42,82,91,34,62,68,52,53,48,53,37,46,34,38,41,43,49,16,44,42,54,53,48,25,54,42,50,52,40,17,57,76,65,70,40,83,21,40,37,36,38,55,56,28,49,40,26,77,46,81,76,82,60,59,87,88,42,81,67,78,41,37,62,41,33,17,37,25,18,17,46,51,37,41,50,54,46,50,45,52,45,31,58,57,66,70,45,57,51,46,53,29,35,39,19,42,44,56,32,52,70,26,69,65,45,64,68,35,53,87,76,32,72,64,61,66,69,46,55,53,29,52,28,59,57,55,28,49,51,51,55,54,56,74,45,45,56,93,91,51,74,54,63,69,45,79,46,64,28,81,81,56,84,122

Organism: Aedes aegypti (NCBI:txid7159)

Secondary structure (DSSP, 8-state):
--HHHHGGGGTT-EEEEETTTSHHHHHHHHHHHHTT-EEEEEES-HHHHHHHHHH--S-SSEEEEEE--TTSHHHHHHHHHHHHHHHS--SEEEE---------TTSTT-HHHHHHHHIIIIIIHHHHHHHHHHHHHHHT--EEEEEE--GGGT-PPPPPTTS--S-TTHHHHHHHHHHHHHHHHHHHHHTT--EEEEEEEE-SBTTSHHHHHHTTT-HHHHHS--B-HHHHHHHHHHHHTS-TT----EEEE--TT---/--HHHHGGGGTT-EEEEETTTSHHHHHHHHHHHHTT-EEEEEES-HHHHHHHHHH--S-SSEEEEEE--TTSHHHHHHHHHHHHHHHS--SEEEE---------TTSTT-HHHHHHHHIIIIIIHHHHHHHHHHHHHHHT--EEEEEE--GGGT-PPPPPTTS--S-TTHHHHHHHHHHHHHHHHHHHHHTT--EEEEEEEE-SBTTSHHHHHHTTT-HHHHHS--B-HHHHHHHHHHHHTS-TT----EEEE--TT---

Foldseek 3Di:
DDLLVLLQVQAAAEEEFEPCLFFLNVLLQLVNQLSRHAYEYEDQDCVSQVVSQVVNPPGNGHYHYQHADLLDLVRLVVRQVVCCVPRNGHAEYEADWAAADADAQPDPPCVVVLCRRCSTLPVSLVSNVVSRQVSCVVVLHQGEYEYEAAPLLVDDDDDDPPADRRGHCNSVSRVNVLVVQVVVVVVCVVVVGNYAGEYEHEYAEPRGNSLVRCVVRDVVSVPFDHHYSNVSSVVVSVQVSDDSVDHHHYHYYYDDPGPD/DDLLVLLQVQAAAEEEFEPCLFFLNVLLQLVNQLSRHAYEYEDQDCVSQVVSQVVNPPGNGHYHYQHADLLDLVRLVVRQVVCCVPRNGHAEYEADWAAFDADAQPDPPCVVVLCRRCSTLPVSLVSNVVSRQVSCVVVLHQGEYEYEAAPLLVDDDDDDPPADRRHHCNSVSRVNVLVVQVVVVVVCVVVVGNYAGEYEHEYAEPRGNSLVSCVVRDVVSVPFDHHYSNVSSVVVSVQVSDDSVDHHHYHYYYDDPGPD

pLDDT: mean 93.24, std 8.41, range [54.65, 98.94]

Radius of gyration: 24.05 Å; Cα contacts (8 Å, |Δi|>4): 1102; chains: 2; bounding box: 55×76×57 Å

Sequence (520 aa):
MNIGERMKRWEGKVAVVTGASGAIGGAISKELVKAGMIVCALARRRDKVEKLRASLFDVAGNLNCVECDITVEEDVKHAFGWIEGTYGGVDLLVNNAGVITKCLLTEKNNTKDLYTTMETNIIGLCLCTREAVKSMKQRDVHGHIINVNSIFGHKVHQAVPGTRPLNGMYPASKFAVTAITECIRQELIYLDAQVKVSSISPGLVEGDIVANHTAGDNDLVKYMPKLKPEDVADAVLYAITTPDNVQIHELVIKPMGEFIMNIGERMKRWEGKVAVVTGASGAIGGAISKELVKAGMIVCALARRRDKVEKLRASLFDVAGNLNCVECDITVEEDVKHAFGWIEGTYGGVDLLVNNAGVITKCLLTEKNNTKDLYTTMETNIIGLCLCTREAVKSMKQRDVHGHIINVNSIFGHKVHQAVPGTRPLNGMYPASKFAVTAITECIRQELIYLDAQVKVSSISPGLVEGDIVANHTAGDNDLVKYMPKLKPEDVADAVLYAITTPDNVQIHELVIKPMGEFI